Protein AF-A0A9Q0BYY6-F1 (afdb_monomer_lite)

Secondary structure (DSSP, 8-state):
-PPPPPGGGHHHHHHHHHHHHHHHHHHHHHHHHHHHHHHHHHSTT-EEEEESSTT-SEEEEEEEE-SS-EEE---SEEHHHHHHHHHHHHHHHHHHHHHHHHHHTT--HHHHHHHHHTTTSTTHHHHHHHHHHHHHHHHHSPPPS-SSPPEEEEESS-TTHHHHHHHHHHTT--EEEEETT--HHHHHHT--SEEEE---SS-TTSTT-----GGGGGG---EEEETHHHHHHHHHTT-EEE--S--EEEEEEEEESTT-TTTSTTS-SEEEEEEEESSEEEEPPTTPEEEEE-SS-S-SEEEETTTTEEEESB-TTSTTSTTHHHHHHIIIIIIS-------HHHHHHHHHHHHHHHHTT-EEEEEE-SSHHHHHHHHHHHHHHGGGEEEEEEE-S-SPTTHHHHIIIIIHHHH--EEEEEE-HHHHHHHHTT---HHHHHHHHHHHHHHHHHHHHHHHHHHHHHTT--EEEEE----HHHHHHHHS-SSS-STTTTSS-TTS-TT--PEEE-TTTT--HHHHHHHHHHTT--HHHHSPPP--TTGGGGSEES---HHHHHHHHHHHHHHHHHHHHTTGGGT-SB--EEEETT--EEEEETTEEEEEEEEEE--EE-SSSSSBEE----HHHHHHHHHHHHHHSTTEEEEEE----BTTS-SS--

Foldseek 3Di:
DPDQDDPVCLVVLVVLLVQLLVLLVVLQVLLVVLVVQVCCCPPPNQWFWFADDDVYGIDIFHWDDPVVDTDTPGDHHGVSVVSVVVSVVSLVSNLVSLVSNCVSVVHDVVSSVQSSVSSVDHPSSVVVSVVSVVVSLCSSDDDPLFPFQAAEEEDQPDPCSVLLQVLCVVLQHFHDYDYQPDELVNVVSSVHQEYEYDAYLDDPPDDPRRAHHLCVLVPLHQYEYEARRQVNVQVSQPFDKDQPVDFDAAWFKKAFDDQLPLLCHPHDRIFIFGAGDRIAGPGGHPQKDQTIAGPVHRRQKIAHLVSNYIYGNTQLSDVRGPCSSVSSSSSQCVRSVHDSNRALVNLLVRLLVVLCVVQVQAAEEAEQALALLSLLQQLSSCSNHPQSYEYEYEPCVQAAPCSVVCCVPQSCVLRVHHYDYHDCPVVLQVQLPQPQDLVSLLVSLLVSVLVSCVVVLVVVQVVCVVVVRGHAAYEDSAAQVNVVLVVDDDDDPPVPCRRTCVDDPPPDRHDYSHSRNSDDLVSSLSNCVVSVRDCCSSLDADADSSHCSLQENGGDHSVVSVLQSVLVVLLVVLCVVVVCSVVFNDKRKHWPPPDWDWAQDPNDIATATEIEIQTWGDDPQQWIFGDPDDVVSVVSSQVCSCHPGPRYNHYYYDGQIPVPDHRGPD

InterPro domains:
  IPR001674 GMP synthase, C-terminal [PF00958] (573-665)
  IPR001674 GMP synthase, C-terminal [TIGR00884] (346-666)
  IPR001674 GMP synthase, C-terminal [cd01997] (355-666)
  IPR004739 GMP synthase, glutamine amidotransferase [TIGR00888] (151-335)
  IPR004739 GMP synthase, glutamine amidotransferase [cd01742] (151-332)
  IPR014729 Rossmann-like alpha/beta/alpha sandwich fold [G3DSA:3.40.50.620] (344-550)
  IPR017926 Glutamine amidotransferase [PF00117] (152-334)
  IPR022955 GMP synthase [MF_00344] (148-666)
  IPR023845 Domain of unknown function DUF3817, transmembrane [PF12823] (17-134)
  IPR023845 Domain of unknown function DUF3817, transmembrane [TIGR03954] (85-132)
  IPR025777 GMP synthetase ATP pyrophosphatase domain [PS51553] (342-540)
  IPR029062 Class I glutamine amidotransferase-like [G3DSA:3.40.50.880] (148-343)
  IPR029062 Class I glutamine amidotransferase-like [SSF52317] (150-371)

Structure (mmCIF, N/CA/C/O backbone):
data_AF-A0A9Q0BYY6-F1
#
_entry.id   AF-A0A9Q0BYY6-F1
#
loop_
_atom_site.group_PDB
_atom_site.id
_atom_site.type_symbol
_atom_site.label_atom_id
_atom_site.label_alt_id
_atom_site.label_comp_id
_atom_site.label_asym_id
_atom_site.label_entity_id
_atom_site.label_seq_id
_atom_site.pdbx_PDB_ins_code
_atom_site.Cartn_x
_atom_site.Cartn_y
_atom_site.Cartn_z
_atom_site.occupancy
_atom_site.B_iso_or_equiv
_atom_site.auth_seq_id
_atom_site.auth_comp_id
_atom_site.auth_asym_id
_atom_site.auth_atom_id
_atom_site.pdbx_PDB_model_num
ATOM 1 N N . MET A 1 1 ? 18.898 -15.904 20.642 1.00 32.69 1 MET A N 1
ATOM 2 C CA . MET A 1 1 ? 19.718 -14.985 19.820 1.00 32.69 1 MET A CA 1
ATOM 3 C C . MET A 1 1 ? 20.207 -13.829 20.690 1.00 32.69 1 MET A C 1
ATOM 5 O O . MET A 1 1 ? 19.516 -13.519 21.656 1.00 32.69 1 MET A O 1
ATOM 9 N N . PRO A 1 2 ? 21.382 -13.222 20.442 1.00 35.62 2 PRO A N 1
ATOM 10 C CA . PRO A 1 2 ? 21.748 -11.978 21.122 1.00 35.62 2 PRO A CA 1
ATOM 11 C C . PRO A 1 2 ? 20.758 -10.863 20.743 1.00 35.62 2 PRO A C 1
ATOM 13 O O . PRO A 1 2 ? 20.302 -10.815 19.607 1.00 35.62 2 PRO A O 1
ATOM 16 N N . ALA A 1 3 ? 20.413 -9.996 21.701 1.00 38.84 3 ALA A N 1
ATOM 17 C CA . ALA A 1 3 ? 19.471 -8.891 21.501 1.00 38.84 3 ALA A CA 1
ATOM 18 C C . ALA A 1 3 ? 19.872 -7.996 20.316 1.00 38.84 3 ALA A C 1
ATOM 20 O O . ALA A 1 3 ? 21.067 -7.707 20.159 1.00 38.84 3 ALA A O 1
ATOM 21 N N . ALA A 1 4 ? 18.875 -7.550 19.543 1.00 44.66 4 ALA A N 1
ATOM 22 C CA . ALA A 1 4 ? 19.060 -6.689 18.382 1.00 44.66 4 ALA A CA 1
ATOM 23 C C . ALA A 1 4 ? 19.866 -5.425 18.759 1.00 44.66 4 ALA A C 1
ATOM 25 O O . ALA A 1 4 ? 19.599 -4.790 19.786 1.00 44.66 4 ALA A O 1
ATOM 26 N N . PRO A 1 5 ? 20.907 -5.078 17.989 1.00 48.44 5 PRO A N 1
ATOM 27 C CA . PRO A 1 5 ? 21.738 -3.912 18.258 1.00 48.44 5 PRO A CA 1
ATOM 28 C C . PRO A 1 5 ? 20.961 -2.614 17.997 1.00 48.44 5 PRO A C 1
ATOM 30 O O . PRO A 1 5 ? 20.212 -2.503 17.033 1.00 48.44 5 PRO A O 1
ATOM 33 N N . LYS A 1 6 ? 21.176 -1.589 18.828 1.00 50.94 6 LYS A N 1
ATOM 34 C CA . LYS A 1 6 ? 20.581 -0.258 18.618 1.00 50.94 6 LYS A CA 1
ATOM 35 C C . LYS A 1 6 ? 21.145 0.387 17.344 1.00 50.94 6 LYS A C 1
ATOM 37 O O . LYS A 1 6 ? 22.355 0.299 17.127 1.00 50.94 6 LYS A O 1
ATOM 42 N N . LEU A 1 7 ? 20.333 1.138 16.594 1.00 47.81 7 LEU A N 1
ATOM 43 C CA . LEU A 1 7 ? 20.748 1.933 15.417 1.00 47.81 7 LEU A CA 1
ATOM 44 C C . LEU A 1 7 ? 22.041 2.746 15.647 1.00 47.81 7 LEU A C 1
ATOM 46 O O . LEU A 1 7 ? 22.921 2.785 14.790 1.00 47.81 7 LEU A O 1
ATOM 50 N N . ALA A 1 8 ? 22.232 3.297 16.852 1.00 45.47 8 ALA A N 1
ATOM 51 C CA . ALA A 1 8 ? 23.441 4.032 17.248 1.00 45.47 8 ALA A CA 1
ATOM 52 C C . ALA A 1 8 ? 24.757 3.221 17.155 1.00 45.47 8 ALA A C 1
ATOM 54 O O . ALA A 1 8 ? 25.843 3.796 17.121 1.00 45.47 8 ALA A O 1
ATOM 55 N N . THR A 1 9 ? 24.690 1.888 17.100 1.00 65.62 9 THR A N 1
ATOM 56 C CA . THR A 1 9 ? 25.866 1.010 16.967 1.00 65.62 9 THR A CA 1
ATOM 57 C C . THR A 1 9 ? 26.232 0.689 15.516 1.00 65.62 9 THR A C 1
ATOM 59 O O . THR A 1 9 ? 27.357 0.256 15.261 1.00 65.62 9 THR A O 1
ATOM 62 N N . PHE A 1 10 ? 25.356 0.967 14.545 1.00 76.44 10 PHE A N 1
ATOM 63 C CA . PHE A 1 10 ? 25.588 0.647 13.130 1.00 76.44 10 PHE A CA 1
ATOM 64 C C . PHE A 1 10 ? 26.798 1.404 12.549 1.00 76.44 10 PHE A C 1
ATOM 66 O O . PHE A 1 10 ? 27.629 0.769 11.891 1.00 76.44 10 PHE A O 1
ATOM 73 N N . PRO A 1 11 ? 27.004 2.711 12.838 1.00 78.00 11 PRO A N 1
ATOM 74 C CA . PRO A 1 11 ? 28.218 3.415 12.418 1.00 78.00 11 PRO A CA 1
ATOM 75 C C . PRO A 1 11 ? 29.495 2.801 13.007 1.00 78.00 11 PRO A C 1
ATOM 77 O O . PRO A 1 11 ? 30.512 2.687 12.319 1.00 78.00 11 PRO A O 1
ATOM 80 N N . ALA A 1 12 ? 29.441 2.348 14.264 1.00 78.69 12 ALA A N 1
ATOM 81 C CA . ALA A 1 12 ? 30.576 1.717 14.934 1.00 78.69 12 ALA A CA 1
ATOM 82 C C . ALA A 1 12 ? 30.925 0.352 14.318 1.00 78.69 12 ALA A C 1
ATOM 84 O O . ALA A 1 12 ? 32.108 0.046 14.156 1.00 78.69 12 ALA A O 1
ATOM 85 N N . ILE A 1 13 ? 29.915 -0.436 13.930 1.00 84.25 13 ILE A N 1
ATOM 86 C CA . ILE A 1 13 ? 30.084 -1.719 13.231 1.00 84.25 13 ILE A CA 1
ATOM 87 C C . ILE A 1 13 ? 30.682 -1.496 11.834 1.00 84.25 13 ILE A C 1
ATOM 89 O O . ILE A 1 13 ? 31.669 -2.148 11.490 1.00 84.25 13 ILE A O 1
ATOM 93 N N . ARG A 1 14 ? 30.168 -0.529 11.055 1.00 83.56 14 ARG A N 1
ATOM 94 C CA . ARG A 1 14 ? 30.733 -0.167 9.736 1.00 83.56 14 ARG A CA 1
ATOM 95 C C . ARG A 1 14 ? 32.199 0.258 9.846 1.00 83.56 14 ARG A C 1
ATOM 97 O O . ARG A 1 14 ? 33.032 -0.179 9.053 1.00 83.56 14 ARG A O 1
ATOM 104 N N . GLY A 1 15 ? 32.531 1.076 10.847 1.00 86.00 15 GLY A N 1
ATOM 105 C CA . GLY A 1 15 ? 33.909 1.493 11.115 1.00 86.00 15 GLY A CA 1
ATOM 106 C C . GLY A 1 15 ? 34.824 0.330 11.513 1.00 86.00 15 GLY A C 1
ATOM 107 O O . GLY A 1 15 ? 35.958 0.248 11.042 1.00 86.00 15 GLY A O 1
ATOM 108 N N . ALA A 1 16 ? 34.331 -0.597 12.338 1.00 90.44 16 ALA A N 1
ATOM 109 C CA . ALA A 1 16 ? 35.081 -1.787 12.733 1.00 90.44 16 ALA A CA 1
ATOM 110 C C . ALA A 1 16 ? 35.341 -2.736 11.554 1.00 90.44 16 ALA A C 1
ATOM 112 O O . ALA A 1 16 ? 36.452 -3.254 11.446 1.00 90.44 16 ALA A O 1
ATOM 113 N N . LEU A 1 17 ? 34.365 -2.913 10.654 1.00 91.62 17 LEU A N 1
ATOM 114 C CA . LEU A 1 17 ? 34.542 -3.707 9.438 1.00 91.62 17 LEU A CA 1
ATOM 115 C C . LEU A 1 17 ? 35.640 -3.116 8.552 1.00 91.62 17 LEU A C 1
ATOM 117 O O . LEU A 1 17 ? 36.594 -3.821 8.242 1.00 91.62 17 LEU A O 1
ATOM 121 N N . LYS A 1 18 ? 35.567 -1.818 8.223 1.00 90.75 18 LYS A N 1
ATOM 122 C CA . LYS A 1 18 ? 36.594 -1.155 7.397 1.00 90.75 18 LYS A CA 1
ATOM 123 C C . LYS A 1 18 ? 37.996 -1.324 7.984 1.00 90.75 18 LYS A C 1
ATOM 125 O O . LYS A 1 18 ? 38.937 -1.656 7.268 1.00 90.75 18 LYS A O 1
ATOM 130 N N . PHE A 1 19 ? 38.133 -1.137 9.297 1.00 93.19 19 PHE A N 1
ATOM 131 C CA . PHE A 1 19 ? 39.411 -1.317 9.985 1.00 93.19 19 PHE A CA 1
ATOM 132 C C . PHE A 1 19 ? 39.921 -2.765 9.905 1.00 93.19 19 PHE A C 1
ATOM 134 O O . PHE A 1 19 ? 41.102 -2.989 9.636 1.00 93.19 19 PHE A O 1
ATOM 141 N N . TYR A 1 20 ? 39.035 -3.749 10.079 1.00 94.00 20 TYR A N 1
ATOM 142 C CA . TYR A 1 20 ? 39.366 -5.165 9.936 1.00 94.00 20 TYR A CA 1
ATOM 143 C C . TYR A 1 20 ? 39.800 -5.536 8.515 1.00 94.00 20 TYR A C 1
ATOM 145 O O . TYR A 1 20 ? 40.810 -6.221 8.370 1.00 94.00 20 TYR A O 1
ATOM 153 N N . GLN A 1 21 ? 39.115 -5.048 7.479 1.00 93.38 21 GLN A N 1
ATOM 154 C CA . GLN A 1 21 ? 39.468 -5.323 6.081 1.00 93.38 21 GLN A CA 1
ATOM 155 C C . GLN A 1 21 ? 40.888 -4.842 5.753 1.00 93.38 21 GLN A C 1
ATOM 157 O O . GLN A 1 21 ? 41.691 -5.605 5.218 1.00 93.38 21 GLN A O 1
ATOM 162 N N . ILE A 1 22 ? 41.231 -3.615 6.167 1.00 92.94 22 ILE A N 1
ATOM 163 C CA . ILE A 1 22 ? 42.580 -3.052 5.997 1.00 92.94 22 ILE A CA 1
ATOM 164 C C . ILE A 1 22 ? 43.622 -3.936 6.693 1.00 92.94 22 ILE A C 1
ATOM 166 O O . ILE A 1 22 ? 44.619 -4.321 6.081 1.00 92.94 22 ILE A O 1
ATOM 170 N N . CYS A 1 23 ? 43.384 -4.299 7.957 1.00 92.88 23 CYS A N 1
ATOM 171 C CA . CYS A 1 23 ? 44.312 -5.144 8.708 1.00 92.88 23 CYS A CA 1
ATOM 172 C C . CYS A 1 23 ? 44.452 -6.538 8.079 1.00 92.88 23 CYS A C 1
ATOM 174 O O . CYS A 1 23 ? 45.555 -7.069 8.020 1.00 92.88 23 CYS A O 1
ATOM 176 N N . SER A 1 24 ? 43.358 -7.120 7.578 1.00 91.94 24 SER A N 1
ATOM 177 C CA . SER A 1 24 ? 43.349 -8.457 6.976 1.00 91.94 24 SER A CA 1
ATOM 178 C C . SER A 1 24 ? 44.207 -8.535 5.712 1.00 91.94 24 SER A C 1
ATOM 180 O O . SER A 1 24 ? 44.943 -9.508 5.522 1.00 91.94 24 SER A O 1
ATOM 182 N N . VAL A 1 25 ? 44.167 -7.487 4.880 1.00 92.44 25 VAL A N 1
ATOM 183 C CA . VAL A 1 25 ? 45.017 -7.373 3.687 1.00 92.44 25 VAL A CA 1
ATOM 184 C C . VAL A 1 25 ? 46.484 -7.216 4.089 1.00 92.44 25 VAL A C 1
ATOM 186 O O . VAL A 1 25 ? 47.322 -7.969 3.601 1.00 92.44 25 VAL A O 1
ATOM 189 N N . ILE A 1 26 ? 46.805 -6.299 5.011 1.00 92.06 26 ILE A N 1
ATOM 190 C CA . ILE A 1 26 ? 48.195 -6.056 5.445 1.00 92.06 26 ILE A CA 1
ATOM 191 C C . ILE A 1 26 ? 48.812 -7.324 6.050 1.00 92.06 26 ILE A C 1
ATOM 193 O O . ILE A 1 26 ? 49.897 -7.743 5.643 1.00 92.06 26 ILE A O 1
ATOM 197 N N . THR A 1 27 ? 48.114 -7.966 6.989 1.00 91.38 27 THR A N 1
ATOM 198 C CA . THR A 1 27 ? 48.569 -9.205 7.635 1.00 91.38 27 THR A CA 1
ATOM 199 C C . THR A 1 27 ? 48.639 -10.365 6.638 1.00 91.38 27 THR A C 1
ATOM 201 O O . THR A 1 27 ? 49.595 -11.136 6.669 1.00 91.38 27 THR A O 1
ATOM 204 N N . GLY A 1 28 ? 47.684 -10.478 5.711 1.00 90.56 28 GLY A N 1
ATOM 205 C CA . GLY A 1 28 ? 47.701 -11.507 4.667 1.00 90.56 28 GLY A CA 1
ATOM 206 C C . GLY A 1 28 ? 48.901 -11.392 3.728 1.00 90.56 28 GLY A C 1
ATOM 207 O O . GLY A 1 28 ? 49.586 -12.382 3.474 1.00 90.56 28 GLY A O 1
ATOM 208 N N . VAL A 1 29 ? 49.191 -10.178 3.252 1.00 91.31 29 VAL A N 1
ATOM 209 C CA . VAL A 1 29 ? 50.357 -9.900 2.398 1.00 91.31 29 VAL A CA 1
ATOM 210 C C . VAL A 1 29 ? 51.662 -10.145 3.160 1.00 91.31 29 VAL A C 1
ATOM 212 O O . VAL A 1 29 ? 52.556 -10.803 2.630 1.00 91.31 29 VAL A O 1
ATOM 215 N N . GLY A 1 30 ? 51.762 -9.686 4.413 1.00 89.12 30 GLY A N 1
ATOM 216 C CA . GLY A 1 30 ? 52.935 -9.917 5.263 1.00 89.12 30 GLY A CA 1
ATOM 217 C C . GLY A 1 30 ? 53.239 -11.404 5.467 1.00 89.12 30 GLY A C 1
ATOM 218 O O . GLY A 1 30 ? 54.388 -11.827 5.328 1.00 89.12 30 GLY A O 1
ATOM 219 N N . LEU A 1 31 ? 52.205 -12.216 5.702 1.00 90.12 31 LEU A N 1
ATOM 220 C CA . LEU A 1 31 ? 52.351 -13.662 5.852 1.00 90.12 31 LEU A CA 1
ATOM 221 C C . LEU A 1 31 ? 52.783 -14.344 4.545 1.00 90.12 31 LEU A C 1
ATOM 223 O O . LEU A 1 31 ? 53.630 -15.232 4.577 1.00 90.12 31 LEU A O 1
ATOM 227 N N . LEU A 1 32 ? 52.250 -13.923 3.392 1.00 90.62 32 LEU A N 1
ATOM 228 C CA . LEU A 1 32 ? 52.667 -14.451 2.086 1.00 90.62 32 LEU A CA 1
ATOM 229 C C . LEU A 1 32 ? 54.136 -14.143 1.779 1.00 90.62 32 LEU A C 1
ATOM 231 O O . LEU A 1 32 ? 54.855 -15.017 1.288 1.00 90.62 32 LEU A O 1
ATOM 235 N N . LEU A 1 33 ? 54.595 -12.931 2.100 1.00 88.75 33 LEU A N 1
ATOM 236 C CA . LEU A 1 33 ? 56.005 -12.555 1.974 1.00 88.75 33 LEU A CA 1
ATOM 237 C C . LEU A 1 33 ? 56.886 -13.421 2.878 1.00 88.75 33 LEU A C 1
ATOM 239 O O . LEU A 1 33 ? 57.891 -13.956 2.416 1.00 88.75 33 LEU A O 1
ATOM 243 N N . LEU A 1 34 ? 56.473 -13.640 4.129 1.00 87.00 34 LEU A N 1
ATOM 244 C CA . LEU A 1 34 ? 57.192 -14.508 5.061 1.00 87.00 34 LEU A CA 1
ATOM 245 C C . LEU A 1 34 ? 57.268 -15.958 4.556 1.00 87.00 34 LEU A C 1
ATOM 247 O O . LEU A 1 34 ? 58.334 -16.568 4.594 1.00 87.00 34 LEU A O 1
ATOM 251 N N . CYS A 1 35 ? 56.164 -16.511 4.048 1.00 87.81 35 CYS A N 1
ATOM 252 C CA . CYS A 1 35 ? 56.153 -17.850 3.459 1.00 87.81 35 CYS A CA 1
ATOM 253 C C . CYS A 1 35 ? 57.060 -17.943 2.229 1.00 87.81 35 CYS A C 1
ATOM 255 O O . CYS A 1 35 ? 57.765 -18.936 2.071 1.00 87.81 35 CYS A O 1
ATOM 257 N N . THR A 1 36 ? 57.074 -16.909 1.386 1.00 86.06 36 THR A N 1
ATOM 258 C CA . THR A 1 36 ? 57.949 -16.840 0.207 1.00 86.06 36 THR A CA 1
ATOM 259 C C . THR A 1 36 ? 59.418 -16.851 0.628 1.00 86.06 36 THR A C 1
ATOM 261 O O . THR A 1 36 ? 60.188 -17.664 0.128 1.00 86.06 36 THR A O 1
ATOM 264 N N . GLU A 1 37 ? 59.793 -16.037 1.615 1.00 83.19 37 GLU A N 1
ATOM 265 C CA . GLU A 1 37 ? 61.144 -16.018 2.191 1.00 83.19 37 GLU A CA 1
ATOM 266 C C . GLU A 1 37 ? 61.536 -17.372 2.804 1.00 83.19 37 GLU A C 1
ATOM 268 O O . GLU A 1 37 ? 62.639 -17.868 2.577 1.00 83.19 37 GLU A O 1
ATOM 273 N N . MET A 1 38 ? 60.625 -18.028 3.532 1.00 83.81 38 MET A N 1
ATOM 274 C CA . MET A 1 38 ? 60.880 -19.370 4.067 1.00 83.81 38 MET A CA 1
ATOM 275 C C . MET A 1 38 ? 61.098 -20.401 2.956 1.00 83.81 38 MET A C 1
ATOM 277 O O . MET A 1 38 ? 61.980 -21.249 3.076 1.00 83.81 38 MET A O 1
ATOM 281 N N . VAL A 1 39 ? 60.337 -20.324 1.864 1.00 84.44 39 VAL A N 1
ATOM 282 C CA . VAL A 1 39 ? 60.559 -21.175 0.692 1.00 84.44 39 VAL A CA 1
ATOM 283 C C . VAL A 1 39 ? 61.946 -20.903 0.111 1.00 84.44 39 VAL A C 1
ATOM 285 O O . VAL A 1 39 ? 62.715 -21.843 -0.057 1.00 84.44 39 VAL A O 1
ATOM 288 N N . LEU A 1 40 ? 62.333 -19.649 -0.119 1.00 82.56 40 LEU A N 1
ATOM 289 C CA . LEU A 1 40 ? 63.661 -19.311 -0.656 1.00 82.56 40 LEU A CA 1
ATOM 290 C C . LEU A 1 40 ? 64.814 -19.834 0.223 1.00 82.56 40 LEU A C 1
ATOM 292 O O . LEU A 1 40 ? 65.806 -20.349 -0.300 1.00 82.56 40 LEU A O 1
ATOM 296 N N . LYS A 1 41 ? 64.647 -19.774 1.548 1.00 79.75 41 LYS A N 1
ATOM 297 C CA . LYS A 1 41 ? 65.645 -20.218 2.528 1.00 79.75 41 LYS A CA 1
ATOM 298 C C . LYS A 1 41 ? 65.778 -21.741 2.635 1.00 79.75 41 LYS A C 1
ATOM 300 O O . LYS A 1 41 ? 66.895 -22.246 2.748 1.00 79.75 41 LYS A O 1
ATOM 305 N N . TYR A 1 42 ? 64.656 -22.463 2.660 1.00 79.38 42 TYR A N 1
ATOM 306 C CA . TYR A 1 42 ? 64.611 -23.893 3.010 1.00 79.38 42 TYR A CA 1
ATOM 307 C C . TYR A 1 42 ? 64.360 -24.834 1.818 1.00 79.38 42 TYR A C 1
ATOM 309 O O . TYR A 1 42 ? 64.306 -26.049 2.000 1.00 79.38 42 TYR A O 1
ATOM 317 N N . THR A 1 43 ? 64.206 -24.306 0.602 1.00 76.94 43 THR A N 1
ATOM 318 C CA . THR A 1 43 ? 64.136 -25.090 -0.649 1.00 76.94 43 THR A CA 1
ATOM 319 C C . THR A 1 43 ? 65.485 -25.023 -1.403 1.00 76.94 43 THR A C 1
ATOM 321 O O . THR A 1 43 ? 66.424 -24.438 -0.860 1.00 76.94 43 THR A O 1
ATOM 324 N N . PRO A 1 44 ? 65.665 -25.608 -2.616 1.00 69.38 44 PRO A N 1
ATOM 325 C CA . PRO A 1 44 ? 66.995 -25.803 -3.211 1.00 69.38 44 PRO A CA 1
ATOM 326 C C . PRO A 1 44 ? 67.793 -24.522 -3.493 1.00 69.38 44 PRO A C 1
ATOM 328 O O . PRO A 1 44 ? 68.956 -24.610 -3.874 1.00 69.38 44 PRO A O 1
ATOM 331 N N . LEU A 1 45 ? 67.174 -23.346 -3.365 1.00 76.25 45 LEU A N 1
ATOM 332 C CA . LEU A 1 45 ? 67.827 -22.069 -3.615 1.00 76.25 45 LEU A CA 1
ATOM 333 C C . LEU A 1 45 ? 68.798 -21.682 -2.490 1.00 76.25 45 LEU A C 1
ATOM 335 O O . LEU A 1 45 ? 69.808 -21.061 -2.798 1.00 76.25 45 LEU A O 1
ATOM 339 N N . HIS A 1 46 ? 68.538 -22.075 -1.234 1.00 81.62 46 HIS A N 1
ATOM 340 C CA . HIS A 1 46 ? 69.385 -21.780 -0.067 1.00 81.62 46 HIS A CA 1
ATOM 341 C C . HIS A 1 46 ? 69.882 -20.326 -0.024 1.00 81.62 46 HIS A C 1
ATOM 343 O O . HIS A 1 46 ? 71.077 -20.058 0.130 1.00 81.62 46 HIS A O 1
ATOM 349 N N . VAL A 1 47 ? 68.958 -19.378 -0.176 1.00 82.25 47 VAL A N 1
ATOM 350 C CA . VAL A 1 47 ? 69.259 -17.942 -0.130 1.00 82.25 47 VAL A CA 1
ATOM 351 C C . VAL A 1 47 ? 68.354 -17.213 0.850 1.00 82.25 47 VAL A C 1
ATOM 353 O O . VAL A 1 47 ? 67.214 -17.606 1.081 1.00 82.25 47 VAL A O 1
ATOM 356 N N . GLU A 1 48 ? 68.864 -16.120 1.398 1.00 83.00 48 GLU A N 1
ATOM 357 C CA . GLU A 1 48 ? 68.112 -15.159 2.202 1.00 83.00 48 GLU A CA 1
ATOM 358 C C . GLU A 1 48 ? 68.314 -13.751 1.656 1.00 83.00 48 GLU A C 1
ATOM 360 O O . GLU A 1 48 ? 69.399 -13.407 1.181 1.00 83.00 48 GLU A O 1
ATOM 365 N N . LEU A 1 49 ? 67.281 -12.921 1.748 1.00 85.00 49 LEU A N 1
ATOM 366 C CA . LEU A 1 49 ? 67.327 -11.546 1.273 1.00 85.00 49 LEU A CA 1
ATOM 367 C C . LEU A 1 49 ? 67.835 -10.593 2.366 1.00 85.00 49 LEU A C 1
ATOM 369 O O . LEU A 1 49 ? 67.369 -10.618 3.508 1.00 85.00 49 LEU A O 1
ATOM 373 N N . PHE A 1 50 ? 68.772 -9.719 2.004 1.00 84.56 50 PHE A N 1
ATOM 374 C CA . PHE A 1 50 ? 69.372 -8.719 2.887 1.00 84.56 50 PHE A CA 1
ATOM 375 C C . PHE A 1 50 ? 69.217 -7.304 2.331 1.00 84.56 50 PHE A C 1
ATOM 377 O O . PHE A 1 50 ? 69.266 -7.079 1.119 1.00 84.56 50 PHE A O 1
ATOM 384 N N . LEU A 1 51 ? 69.065 -6.344 3.246 1.00 83.81 51 LEU A N 1
ATOM 385 C CA . LEU A 1 51 ? 69.089 -4.910 2.968 1.00 83.81 51 LEU A CA 1
ATOM 386 C C . LEU A 1 51 ? 70.371 -4.290 3.546 1.00 83.81 51 LEU A C 1
ATOM 388 O O . LEU A 1 51 ? 70.637 -4.405 4.747 1.00 83.81 51 LEU A O 1
ATOM 392 N N . GLY A 1 52 ? 71.147 -3.602 2.707 1.00 79.12 52 GLY A N 1
ATOM 393 C CA . GLY A 1 52 ? 72.452 -3.050 3.085 1.00 79.12 52 GLY A CA 1
ATOM 394 C C . GLY A 1 52 ? 73.521 -4.125 3.328 1.00 79.12 52 GLY A C 1
ATOM 395 O O . GLY A 1 52 ? 73.276 -5.319 3.174 1.00 79.12 52 GLY A O 1
ATOM 396 N N . GLY A 1 53 ? 74.727 -3.710 3.719 1.00 82.69 53 GLY A N 1
ATOM 397 C CA . GLY A 1 53 ? 75.876 -4.611 3.885 1.00 82.69 53 GLY A CA 1
ATOM 398 C C . GLY A 1 53 ? 76.732 -4.731 2.621 1.00 82.69 53 GLY A C 1
ATOM 399 O O . GLY A 1 53 ? 76.669 -3.882 1.727 1.00 82.69 53 GLY A O 1
ATOM 400 N N . SER A 1 54 ? 77.560 -5.772 2.559 1.00 78.75 54 SER A N 1
ATOM 401 C CA . SER A 1 54 ? 78.603 -5.932 1.535 1.00 78.75 54 SER A CA 1
ATOM 402 C C . SER A 1 54 ? 78.079 -6.145 0.108 1.00 78.75 54 SER A C 1
ATOM 404 O O . SER A 1 54 ? 78.780 -5.809 -0.845 1.00 78.75 54 SER A O 1
ATOM 406 N N . GLY A 1 55 ? 76.850 -6.643 -0.063 1.00 71.56 55 GLY A N 1
ATOM 407 C CA . GLY A 1 55 ? 76.232 -6.867 -1.377 1.00 71.56 55 GLY A CA 1
ATOM 408 C C . GLY A 1 55 ? 75.377 -5.713 -1.918 1.00 71.56 55 GLY A C 1
ATOM 409 O O . GLY A 1 55 ? 74.740 -5.869 -2.958 1.00 71.56 55 GLY A O 1
ATOM 410 N N . GLY A 1 56 ? 75.370 -4.544 -1.265 1.00 80.38 56 GLY A N 1
ATOM 411 C CA . GLY A 1 56 ? 74.683 -3.339 -1.748 1.00 80.38 56 GLY A CA 1
ATOM 412 C C . GLY A 1 56 ? 73.307 -3.101 -1.117 1.00 80.38 56 GLY A C 1
ATOM 413 O O . GLY A 1 56 ? 73.050 -3.510 0.012 1.00 80.38 56 GLY A O 1
ATOM 414 N N . PHE A 1 57 ? 72.428 -2.369 -1.815 1.00 81.75 57 PHE A N 1
ATOM 415 C CA . PHE A 1 57 ? 71.151 -1.912 -1.247 1.00 81.75 57 PHE A CA 1
ATOM 416 C C . PHE A 1 57 ? 70.186 -3.067 -0.937 1.00 81.75 57 PHE A C 1
ATOM 418 O O . PHE A 1 57 ? 69.687 -3.126 0.180 1.00 81.75 57 PHE A O 1
ATOM 425 N N . LEU A 1 58 ? 69.969 -3.994 -1.877 1.00 84.81 58 LEU A N 1
ATOM 426 C CA . LEU A 1 58 ? 69.140 -5.192 -1.708 1.00 84.81 58 LEU A CA 1
ATOM 427 C C . LEU A 1 58 ? 69.809 -6.366 -2.435 1.00 84.81 58 LEU A C 1
ATOM 429 O O . LEU A 1 58 ? 70.074 -6.256 -3.633 1.00 84.81 58 LEU A O 1
ATOM 433 N N . TRP A 1 59 ? 70.105 -7.464 -1.740 1.00 81.06 59 TRP A N 1
ATOM 434 C CA . TRP A 1 59 ? 70.867 -8.582 -2.313 1.00 81.06 59 TRP A CA 1
ATOM 435 C C . TRP A 1 59 ? 70.606 -9.911 -1.595 1.00 81.06 59 TRP A C 1
ATOM 437 O O . TRP A 1 59 ? 70.223 -9.932 -0.428 1.00 81.06 59 TRP A O 1
ATOM 447 N N . PHE A 1 60 ? 70.815 -11.027 -2.299 1.00 84.12 60 PHE A N 1
ATOM 448 C CA . PHE A 1 60 ? 70.657 -12.376 -1.748 1.00 84.12 60 PHE A CA 1
ATOM 449 C C . PHE A 1 60 ? 71.985 -12.906 -1.200 1.00 84.12 60 PHE A C 1
ATOM 451 O O . PHE A 1 60 ? 72.979 -12.960 -1.926 1.00 84.12 60 PHE A O 1
ATOM 458 N N . ALA A 1 61 ? 71.988 -13.344 0.055 1.00 83.50 61 ALA A N 1
ATOM 459 C CA . ALA A 1 61 ? 73.101 -14.051 0.677 1.00 83.50 61 ALA A CA 1
ATOM 460 C C . ALA A 1 61 ? 72.861 -15.565 0.647 1.00 83.50 61 ALA A C 1
ATOM 462 O O . ALA A 1 61 ? 71.719 -16.016 0.735 1.00 83.50 61 ALA A O 1
ATOM 463 N N . GLN A 1 62 ? 73.931 -16.357 0.545 1.00 82.94 62 GLN A N 1
ATOM 464 C CA . GLN A 1 62 ? 73.827 -17.814 0.610 1.00 82.94 62 GLN A CA 1
ATOM 465 C C . GLN A 1 62 ? 73.610 -18.292 2.045 1.00 82.94 62 GLN A C 1
ATOM 467 O O . GLN A 1 62 ? 74.154 -17.744 3.004 1.00 82.94 62 GLN A O 1
ATOM 472 N N . VAL A 1 63 ? 72.842 -19.364 2.180 1.00 80.69 63 VAL A N 1
ATOM 473 C CA . VAL A 1 63 ? 72.591 -20.061 3.436 1.00 80.69 63 VAL A CA 1
ATOM 474 C C . VAL A 1 63 ? 73.342 -21.386 3.395 1.00 80.69 63 VAL A C 1
ATOM 476 O O . VAL A 1 63 ? 73.137 -22.196 2.495 1.00 80.69 63 VAL A O 1
ATOM 479 N N . ILE A 1 64 ? 74.230 -21.606 4.362 1.00 81.38 64 ILE A N 1
ATOM 480 C CA . ILE A 1 64 ? 75.108 -22.780 4.413 1.00 81.38 64 ILE A CA 1
ATOM 481 C C . ILE A 1 64 ? 74.738 -23.626 5.630 1.00 81.38 64 ILE A C 1
ATOM 483 O O . ILE A 1 64 ? 74.563 -23.096 6.727 1.00 81.38 64 ILE A O 1
ATOM 487 N N . ASP A 1 65 ? 74.655 -24.942 5.452 1.00 78.38 65 ASP A N 1
ATOM 488 C CA . ASP A 1 65 ? 74.507 -25.894 6.554 1.00 78.38 65 ASP A CA 1
ATOM 489 C C . ASP A 1 65 ? 75.862 -26.136 7.233 1.00 78.38 65 ASP A C 1
ATOM 491 O O . ASP A 1 65 ? 76.814 -26.595 6.596 1.00 78.38 65 ASP A O 1
ATOM 495 N N . ARG A 1 66 ? 75.969 -25.790 8.520 1.00 76.44 66 ARG A N 1
ATOM 496 C CA . ARG A 1 66 ? 77.185 -25.996 9.325 1.00 76.44 66 ARG A CA 1
ATOM 497 C C . ARG A 1 66 ? 77.129 -27.245 10.210 1.00 76.44 66 ARG A C 1
ATOM 499 O O . ARG A 1 66 ? 78.053 -27.476 10.987 1.00 76.44 66 ARG A O 1
ATOM 506 N N . GLY A 1 67 ? 76.098 -28.079 10.068 1.00 66.88 67 GLY A N 1
ATOM 507 C CA . GLY A 1 67 ? 75.909 -29.307 10.846 1.00 66.88 67 GLY A CA 1
ATOM 508 C C . GLY A 1 67 ? 75.250 -29.093 12.213 1.00 66.88 67 GLY A C 1
ATOM 509 O O . GLY A 1 67 ? 74.711 -30.042 12.778 1.00 66.88 67 GLY A O 1
ATOM 510 N N . ASP A 1 68 ? 75.231 -27.860 12.724 1.00 68.81 68 ASP A N 1
ATOM 511 C CA . ASP A 1 68 ? 74.457 -27.410 13.888 1.00 68.81 68 ASP A CA 1
ATOM 512 C C . ASP A 1 68 ? 73.278 -26.487 13.509 1.00 68.81 68 ASP A C 1
ATOM 514 O O . ASP A 1 68 ? 72.485 -26.098 14.368 1.00 68.81 68 ASP A O 1
ATOM 518 N N . GLY A 1 69 ? 73.124 -26.177 12.217 1.00 73.19 69 GLY A N 1
ATOM 519 C CA . GLY A 1 69 ? 72.022 -25.395 11.667 1.00 73.19 69 GLY A CA 1
ATOM 520 C C . GLY A 1 69 ? 72.384 -24.671 10.368 1.00 73.19 69 GLY A C 1
ATOM 521 O O . GLY A 1 69 ? 73.541 -24.609 9.950 1.00 73.19 69 GLY A O 1
ATOM 522 N N . LEU A 1 70 ? 71.365 -24.092 9.731 1.00 75.94 70 LEU A N 1
ATOM 523 C CA . LEU A 1 70 ? 71.524 -23.238 8.556 1.00 75.94 70 LEU A CA 1
ATOM 524 C C . LEU A 1 70 ? 71.952 -21.828 8.980 1.00 75.94 70 LEU A C 1
ATOM 526 O O . LEU A 1 70 ? 71.214 -21.138 9.688 1.00 75.94 70 LEU A O 1
ATOM 530 N N . VAL A 1 71 ? 73.121 -21.387 8.514 1.00 77.56 71 VAL A N 1
ATOM 531 C CA . VAL A 1 71 ? 73.693 -20.069 8.818 1.00 77.56 71 VAL A CA 1
ATOM 532 C C . VAL A 1 71 ? 73.827 -19.253 7.537 1.00 77.56 71 VAL A C 1
ATOM 534 O O . VAL A 1 71 ? 74.401 -19.704 6.547 1.00 77.56 71 VAL A O 1
ATOM 537 N N . SER A 1 72 ? 73.301 -18.033 7.574 1.00 80.00 72 SER A N 1
ATOM 538 C CA . SER A 1 72 ? 73.376 -17.075 6.472 1.00 80.00 72 SER A CA 1
ATOM 539 C C . SER A 1 72 ? 74.757 -16.429 6.379 1.00 80.00 72 SER A C 1
ATOM 541 O O . SER A 1 72 ? 75.350 -16.094 7.405 1.00 80.00 72 SER A O 1
ATOM 543 N N . THR A 1 73 ? 75.272 -16.221 5.167 1.00 82.06 73 THR A N 1
ATOM 544 C CA . THR A 1 73 ? 76.550 -15.524 4.936 1.00 82.06 73 THR A CA 1
ATOM 545 C C . THR A 1 73 ? 76.409 -14.001 4.848 1.00 82.06 73 THR A C 1
ATOM 547 O O . THR A 1 73 ? 77.400 -13.323 4.590 1.00 82.06 73 THR A O 1
ATOM 550 N N . GLY A 1 74 ? 75.193 -13.465 4.990 1.00 81.50 74 GLY A N 1
ATOM 551 C CA . GLY A 1 74 ? 74.905 -12.037 4.840 1.00 81.50 74 GLY A CA 1
ATOM 552 C C . GLY A 1 74 ? 75.348 -11.191 6.037 1.00 81.50 74 GLY A C 1
ATOM 553 O O . GLY A 1 74 ? 75.261 -11.630 7.182 1.00 81.50 74 GLY A O 1
ATOM 554 N N . ASP A 1 75 ? 75.791 -9.958 5.773 1.00 79.75 75 ASP A N 1
ATOM 555 C CA . ASP A 1 75 ? 76.306 -8.999 6.767 1.00 79.75 75 ASP A CA 1
ATOM 556 C C . ASP A 1 75 ? 75.494 -7.683 6.852 1.00 79.75 75 ASP A C 1
ATOM 558 O O . ASP A 1 75 ? 75.970 -6.675 7.372 1.00 79.75 75 ASP A O 1
ATOM 562 N N . GLY A 1 76 ? 74.247 -7.695 6.364 1.00 82.00 76 GLY A N 1
ATOM 563 C CA . GLY A 1 76 ? 73.288 -6.579 6.425 1.00 82.00 76 GLY A CA 1
ATOM 564 C C . GLY A 1 76 ? 72.072 -6.844 7.327 1.00 82.00 76 GLY A C 1
ATOM 565 O O . GLY A 1 76 ? 72.075 -7.748 8.164 1.00 82.00 76 GLY A O 1
ATOM 566 N N . VAL A 1 77 ? 70.982 -6.094 7.127 1.00 81.88 77 VAL A N 1
ATOM 567 C CA . VAL A 1 77 ? 69.700 -6.373 7.797 1.00 81.88 77 VAL A CA 1
ATOM 568 C C . VAL A 1 77 ? 69.018 -7.547 7.100 1.00 81.88 77 VAL A C 1
ATOM 570 O O . VAL A 1 77 ? 68.644 -7.441 5.934 1.00 81.88 77 VAL A O 1
ATOM 573 N N . ASN A 1 78 ? 68.834 -8.652 7.822 1.00 83.69 78 ASN A N 1
ATOM 574 C CA . ASN A 1 78 ? 68.101 -9.817 7.333 1.00 83.69 78 ASN A CA 1
ATOM 575 C C . ASN A 1 78 ? 66.623 -9.449 7.127 1.00 83.69 78 ASN A C 1
ATOM 577 O O . ASN A 1 78 ? 65.901 -9.156 8.090 1.00 83.69 78 ASN A O 1
ATOM 581 N N . LEU A 1 79 ? 66.177 -9.442 5.872 1.00 82.00 79 LEU A N 1
ATOM 582 C CA . LEU A 1 79 ? 64.836 -8.995 5.526 1.00 82.00 79 LEU A CA 1
ATOM 583 C C . LEU A 1 79 ? 63.778 -10.009 5.965 1.00 82.00 79 LEU A C 1
ATOM 585 O O . LEU A 1 79 ? 62.699 -9.594 6.374 1.00 82.00 79 LEU A O 1
ATOM 589 N N . SER A 1 80 ? 64.087 -11.307 5.987 1.00 79.25 80 SER A N 1
ATOM 590 C CA . SER A 1 80 ? 63.180 -12.344 6.490 1.00 79.25 80 SER A CA 1
ATOM 591 C C . SER A 1 80 ? 62.875 -12.142 7.985 1.00 79.25 80 SER A C 1
ATOM 593 O O . SER A 1 80 ? 61.720 -12.232 8.408 1.00 79.25 80 SER A O 1
ATOM 595 N N . LEU A 1 81 ? 63.887 -11.785 8.787 1.00 82.56 81 LEU A N 1
ATOM 596 C CA . LEU A 1 81 ? 63.716 -11.411 10.197 1.00 82.56 81 LEU A CA 1
ATOM 597 C C . LEU A 1 81 ? 62.955 -10.083 10.342 1.00 82.56 81 LEU A C 1
ATOM 599 O O . LEU A 1 81 ? 62.088 -9.960 11.208 1.00 82.56 81 LEU A O 1
ATOM 603 N N . GLY A 1 82 ? 63.243 -9.105 9.480 1.00 83.50 82 GLY A N 1
ATOM 604 C CA . GLY A 1 82 ? 62.526 -7.829 9.438 1.00 83.50 82 GLY A CA 1
ATOM 605 C C . GLY A 1 82 ? 61.033 -8.001 9.139 1.00 83.50 82 GLY A C 1
ATOM 606 O O . GLY A 1 82 ? 60.195 -7.496 9.885 1.00 83.50 82 GLY A O 1
ATOM 607 N N . ILE A 1 83 ? 60.695 -8.770 8.102 1.00 85.38 83 ILE A N 1
ATOM 608 C CA . ILE A 1 83 ? 59.320 -9.109 7.709 1.00 85.38 83 ILE A CA 1
ATOM 609 C C . ILE A 1 83 ? 58.616 -9.850 8.845 1.00 85.38 83 ILE A C 1
ATOM 611 O O . ILE A 1 83 ? 57.477 -9.514 9.156 1.00 85.38 83 ILE A O 1
ATOM 615 N N . LEU A 1 84 ? 59.286 -10.793 9.517 1.00 85.25 84 LEU A N 1
ATOM 616 C CA . LEU A 1 84 ? 58.718 -11.508 10.664 1.00 85.25 84 LEU A CA 1
ATOM 617 C C . LEU A 1 84 ? 58.342 -10.560 11.814 1.00 85.25 84 LEU A C 1
ATOM 619 O O . LEU A 1 84 ? 57.236 -10.652 12.348 1.00 85.25 84 LEU A O 1
ATOM 623 N N . ILE A 1 85 ? 59.237 -9.642 12.191 1.00 88.12 85 ILE A N 1
ATOM 624 C CA . ILE A 1 85 ? 58.992 -8.673 13.273 1.00 88.12 85 ILE A CA 1
ATOM 625 C C . ILE A 1 85 ? 57.852 -7.721 12.895 1.00 88.12 85 ILE A C 1
ATOM 627 O O . ILE A 1 85 ? 56.949 -7.482 13.699 1.00 88.12 85 ILE A O 1
ATOM 631 N N . VAL A 1 86 ? 57.876 -7.194 11.670 1.00 87.75 86 VAL A N 1
ATOM 632 C CA . VAL A 1 86 ? 56.848 -6.278 11.158 1.00 87.75 86 VAL A CA 1
ATOM 633 C C . VAL A 1 86 ? 55.489 -6.977 11.090 1.00 87.75 86 VAL A C 1
ATOM 635 O O . VAL A 1 86 ? 54.499 -6.440 11.590 1.00 87.75 86 VAL A O 1
ATOM 638 N N . HIS A 1 87 ? 55.441 -8.199 10.556 1.00 90.25 87 HIS A N 1
ATOM 639 C CA . HIS A 1 87 ? 54.236 -9.028 10.531 1.00 90.25 87 HIS A CA 1
ATOM 640 C C . HIS A 1 87 ? 53.711 -9.300 11.939 1.00 90.25 87 HIS A C 1
ATOM 642 O O . HIS A 1 87 ? 52.515 -9.164 12.167 1.00 90.25 87 HIS A O 1
ATOM 648 N N . GLY A 1 88 ? 54.585 -9.609 12.902 1.00 89.19 88 GLY A N 1
ATOM 649 C CA . GLY A 1 88 ? 54.202 -9.820 14.299 1.00 89.19 88 GLY A CA 1
ATOM 650 C C . GLY A 1 88 ? 53.471 -8.617 14.904 1.00 89.19 88 GLY A C 1
ATOM 651 O O . GLY A 1 88 ? 52.417 -8.781 15.519 1.00 89.19 88 GLY A O 1
ATOM 652 N N . TRP A 1 89 ? 53.966 -7.398 14.670 1.00 93.56 89 TRP A N 1
ATOM 653 C CA . TRP A 1 89 ? 53.291 -6.173 15.116 1.00 93.56 89 TRP A CA 1
ATOM 654 C C . TRP A 1 89 ? 51.954 -5.944 14.408 1.00 93.56 89 TRP A C 1
ATOM 656 O O . TRP A 1 89 ? 50.954 -5.654 15.068 1.00 93.56 89 TRP A O 1
ATOM 666 N N . PHE A 1 90 ? 51.898 -6.123 13.087 1.00 92.44 90 PHE A N 1
ATOM 667 C CA . PHE A 1 90 ? 50.636 -6.014 12.350 1.00 92.44 90 PHE A CA 1
ATOM 668 C C . PHE A 1 90 ? 49.632 -7.098 12.742 1.00 92.44 90 PHE A C 1
ATOM 670 O O . PHE A 1 90 ? 48.435 -6.826 12.770 1.00 92.44 90 PHE A O 1
ATOM 677 N N . TYR A 1 91 ? 50.089 -8.291 13.118 1.00 93.44 91 TYR A N 1
ATOM 678 C CA . TYR A 1 91 ? 49.231 -9.356 13.623 1.00 93.44 91 TYR A CA 1
ATOM 679 C C . TYR A 1 91 ? 48.599 -8.986 14.972 1.00 93.44 91 TYR A C 1
ATOM 681 O O . TYR A 1 91 ? 47.418 -9.250 15.186 1.00 93.44 91 TYR A O 1
ATOM 689 N N . VAL A 1 92 ? 49.315 -8.287 15.860 1.00 94.50 92 VAL A N 1
ATOM 690 C CA . VAL A 1 92 ? 48.714 -7.739 17.092 1.00 94.50 92 VAL A CA 1
ATOM 691 C C . VAL A 1 92 ? 47.601 -6.739 16.757 1.00 94.50 92 VAL A C 1
ATOM 693 O O . VAL A 1 92 ? 46.510 -6.818 17.323 1.00 94.50 92 VAL A O 1
ATOM 696 N N . VAL A 1 93 ? 47.833 -5.832 15.802 1.00 94.19 93 VAL A N 1
ATOM 697 C CA . VAL A 1 93 ? 46.807 -4.878 15.336 1.00 94.19 93 VAL A CA 1
ATOM 698 C C . VAL A 1 93 ? 45.614 -5.609 14.706 1.00 94.19 93 VAL A C 1
ATOM 700 O O . VAL A 1 93 ? 44.461 -5.273 14.984 1.00 94.19 93 VAL A O 1
ATOM 703 N N . TYR A 1 94 ? 45.874 -6.660 13.930 1.00 94.75 94 TYR A N 1
ATOM 704 C CA . TYR A 1 94 ? 44.852 -7.534 13.364 1.00 94.75 94 TYR A CA 1
ATOM 705 C C . TYR A 1 94 ? 44.008 -8.220 14.444 1.00 94.75 94 TYR A C 1
ATOM 707 O O . TYR A 1 94 ? 42.783 -8.241 14.327 1.00 94.75 94 TYR A O 1
ATOM 715 N N . LEU A 1 95 ? 44.612 -8.709 15.532 1.00 95.50 95 LEU A N 1
ATOM 716 C CA . LEU A 1 95 ? 43.876 -9.290 16.660 1.00 95.50 95 LEU A CA 1
ATOM 717 C C . LEU A 1 95 ? 42.962 -8.266 17.343 1.00 95.50 95 LEU A C 1
ATOM 719 O O . LEU A 1 95 ? 41.825 -8.600 17.682 1.00 95.50 95 LEU A O 1
ATOM 723 N N . PHE A 1 96 ? 43.401 -7.011 17.486 1.00 95.62 96 PHE A N 1
ATOM 724 C CA . PHE A 1 96 ? 42.532 -5.929 17.964 1.00 95.62 96 PHE A CA 1
ATOM 725 C C . PHE A 1 96 ? 41.358 -5.671 17.015 1.00 95.62 96 PHE A C 1
ATOM 727 O O . PHE A 1 96 ? 40.225 -5.495 17.471 1.00 95.62 96 PHE A O 1
ATOM 734 N N . ALA A 1 97 ? 41.598 -5.682 15.702 1.00 93.31 97 ALA A N 1
ATOM 735 C CA . ALA A 1 97 ? 40.536 -5.538 14.712 1.00 93.31 97 ALA A CA 1
ATOM 736 C C . ALA A 1 97 ? 39.533 -6.707 14.779 1.00 93.31 97 ALA A C 1
ATOM 738 O O . ALA A 1 97 ? 38.323 -6.475 14.822 1.00 93.31 97 ALA A O 1
ATOM 739 N N . CYS A 1 98 ? 40.026 -7.947 14.894 1.00 94.38 98 CYS A N 1
ATOM 740 C CA . CYS A 1 98 ? 39.210 -9.149 15.089 1.00 94.38 98 CYS A CA 1
ATOM 741 C C . CYS A 1 98 ? 38.359 -9.051 16.356 1.00 94.38 98 CYS A C 1
ATOM 743 O O . CYS A 1 98 ? 37.161 -9.324 16.316 1.00 94.38 98 CYS A O 1
ATOM 745 N N . PHE A 1 99 ? 38.960 -8.628 17.473 1.00 94.56 99 PHE A N 1
ATOM 746 C CA . PHE A 1 99 ? 38.269 -8.469 18.752 1.00 94.56 99 PHE A CA 1
ATOM 747 C C . PHE A 1 99 ? 37.161 -7.421 18.665 1.00 94.56 99 PHE A C 1
ATOM 749 O O . PHE A 1 99 ? 36.055 -7.642 19.156 1.00 94.56 99 PHE A O 1
ATOM 756 N N . ARG A 1 100 ? 37.430 -6.288 18.008 1.00 92.94 100 ARG A N 1
ATOM 757 C CA . ARG A 1 100 ? 36.454 -5.207 17.849 1.00 92.94 100 ARG A CA 1
ATOM 758 C C . ARG A 1 100 ? 35.244 -5.651 17.029 1.00 92.94 100 ARG A C 1
ATOM 760 O O . ARG A 1 100 ? 34.120 -5.406 17.460 1.00 92.94 100 ARG A O 1
ATOM 767 N N . VAL A 1 101 ? 35.460 -6.321 15.893 1.00 90.00 101 VAL A N 1
ATOM 768 C CA . VAL A 1 101 ? 34.365 -6.878 15.078 1.00 90.00 101 VAL A CA 1
ATOM 769 C C . VAL A 1 101 ? 33.608 -7.946 15.866 1.00 90.00 101 VAL A C 1
ATOM 771 O O . VAL A 1 101 ? 32.391 -7.864 15.977 1.00 90.00 101 VAL A O 1
ATOM 774 N N . TRP A 1 102 ? 34.309 -8.896 16.486 1.00 93.75 102 TRP A N 1
ATOM 775 C CA . TRP A 1 102 ? 33.703 -9.954 17.299 1.00 93.75 102 TRP A CA 1
ATOM 776 C C . TRP A 1 102 ? 32.812 -9.411 18.427 1.00 93.75 102 TRP A C 1
ATOM 778 O O . TRP A 1 102 ? 31.681 -9.871 18.592 1.00 93.75 102 TRP A O 1
ATOM 788 N N . SER A 1 103 ? 33.307 -8.416 19.168 1.00 90.69 103 SER A N 1
ATOM 789 C CA . SER A 1 103 ? 32.610 -7.799 20.300 1.00 90.69 103 SER A CA 1
ATOM 790 C C . SER A 1 103 ? 31.355 -7.048 19.850 1.00 90.69 103 SER A C 1
ATOM 792 O O . SER A 1 103 ? 30.270 -7.277 20.385 1.00 90.69 103 SER A O 1
ATOM 794 N N . LEU A 1 104 ? 31.472 -6.213 18.811 1.00 86.88 104 LEU A N 1
ATOM 795 C CA . LEU A 1 104 ? 30.341 -5.447 18.278 1.00 86.88 104 LEU A CA 1
ATOM 796 C C . LEU A 1 104 ? 29.274 -6.344 17.639 1.00 86.88 104 LEU A C 1
ATOM 798 O O . LEU A 1 104 ? 28.084 -6.077 17.781 1.00 86.88 104 LEU A O 1
ATOM 802 N N . MET A 1 105 ? 29.694 -7.428 16.986 1.00 85.94 105 MET A N 1
ATOM 803 C CA . MET A 1 105 ? 28.801 -8.419 16.379 1.00 85.94 105 MET A CA 1
ATOM 804 C C . MET A 1 105 ? 28.242 -9.431 17.388 1.00 85.94 105 MET A C 1
ATOM 806 O O . MET A 1 105 ? 27.419 -10.271 17.025 1.00 85.94 105 MET A O 1
ATOM 810 N N . ARG A 1 106 ? 28.701 -9.382 18.650 1.00 85.88 106 ARG A N 1
ATOM 811 C CA . ARG A 1 106 ? 28.307 -10.284 19.749 1.00 85.88 106 ARG A CA 1
ATOM 812 C C . ARG A 1 106 ? 28.394 -11.764 19.357 1.00 85.88 106 ARG A C 1
ATOM 814 O O . ARG A 1 106 ? 27.545 -12.578 19.721 1.00 85.88 106 ARG A O 1
ATOM 821 N N . TRP A 1 107 ? 29.413 -12.110 18.577 1.00 85.38 107 TRP A N 1
ATOM 822 C CA . TRP A 1 107 ? 29.619 -13.469 18.094 1.00 85.38 107 TRP A CA 1
ATOM 823 C C . TRP A 1 107 ? 30.093 -14.403 19.211 1.00 85.38 107 TRP A C 1
ATOM 825 O O . TRP A 1 107 ? 30.671 -13.980 20.210 1.00 85.38 107 TRP A O 1
ATOM 835 N N . ASN A 1 108 ? 29.886 -15.710 19.040 1.00 88.31 108 ASN A N 1
ATOM 836 C CA . ASN A 1 108 ? 30.450 -16.685 19.972 1.00 88.31 108 ASN A CA 1
ATOM 837 C C . ASN A 1 108 ? 31.992 -16.657 19.938 1.00 88.31 108 ASN A C 1
ATOM 839 O O . ASN A 1 108 ? 32.610 -16.211 18.969 1.00 88.31 108 ASN A O 1
ATOM 843 N N . PHE A 1 109 ? 32.629 -17.136 21.006 1.00 89.38 109 PHE A N 1
ATOM 844 C CA . PHE A 1 109 ? 34.090 -17.098 21.125 1.00 89.38 109 PHE A CA 1
ATOM 845 C C . PHE A 1 109 ? 34.808 -17.935 20.048 1.00 89.38 109 PHE A C 1
ATOM 847 O O . PHE A 1 109 ? 35.899 -17.580 19.609 1.00 89.38 109 PHE A O 1
ATOM 854 N N . ALA A 1 110 ? 34.172 -19.000 19.545 1.00 88.06 110 ALA A N 1
ATOM 855 C CA . ALA A 1 110 ? 34.726 -19.816 18.465 1.00 88.06 110 ALA A CA 1
ATOM 856 C C . ALA A 1 110 ? 34.958 -19.007 17.176 1.00 88.06 110 ALA A C 1
ATOM 858 O O . ALA A 1 110 ? 35.970 -19.203 16.503 1.00 88.06 110 ALA A O 1
ATOM 859 N N . ARG A 1 111 ? 34.075 -18.048 16.857 1.00 89.12 111 ARG A N 1
ATOM 860 C CA . ARG A 1 111 ? 34.289 -17.133 15.726 1.00 89.12 111 ARG A CA 1
ATOM 861 C C . ARG A 1 111 ? 35.521 -16.256 15.926 1.00 89.12 111 ARG A C 1
ATOM 863 O O . ARG A 1 111 ? 36.265 -16.081 14.974 1.00 89.12 111 ARG A O 1
ATOM 870 N N . PHE A 1 112 ? 35.782 -15.756 17.135 1.00 92.62 112 PHE A N 1
ATOM 871 C CA . PHE A 1 112 ? 37.007 -14.993 17.401 1.00 92.62 112 PHE A CA 1
ATOM 872 C C . PHE A 1 112 ? 38.269 -15.828 17.147 1.00 92.62 112 PHE A C 1
ATOM 874 O O . PHE A 1 112 ? 39.184 -15.354 16.477 1.00 92.62 112 PHE A O 1
ATOM 881 N N . LEU A 1 113 ? 38.292 -17.082 17.614 1.00 91.81 113 LEU A N 1
ATOM 882 C CA . LEU A 1 113 ? 39.410 -17.997 17.360 1.00 91.81 113 LEU A CA 1
ATOM 883 C C . LEU A 1 113 ? 39.627 -18.223 15.859 1.00 91.81 113 LEU A C 1
ATOM 885 O O . LEU A 1 113 ? 40.759 -18.139 15.390 1.00 91.81 113 LEU A O 1
ATOM 889 N N . LEU A 1 114 ? 38.551 -18.439 15.095 1.00 90.88 114 LEU A N 1
ATOM 890 C CA . LEU A 1 114 ? 38.634 -18.589 13.641 1.00 90.88 114 LEU A CA 1
ATOM 891 C C . LEU A 1 114 ? 39.232 -17.341 12.973 1.00 90.88 114 LEU A C 1
ATOM 893 O O . LEU A 1 114 ? 40.122 -17.467 12.136 1.00 90.88 114 LEU A O 1
ATOM 897 N N . LEU A 1 115 ? 38.803 -16.140 13.371 1.00 92.50 115 LEU A N 1
ATOM 898 C CA . LEU A 1 115 ? 39.377 -14.896 12.849 1.00 92.50 115 LEU A CA 1
ATOM 899 C C . LEU A 1 115 ? 40.866 -14.782 13.173 1.00 92.50 115 LEU A C 1
ATOM 901 O O . LEU A 1 115 ? 41.654 -14.492 12.281 1.00 92.50 115 LEU A O 1
ATOM 905 N N . ALA A 1 116 ? 41.266 -15.083 14.411 1.00 91.88 116 ALA A N 1
ATOM 906 C CA . ALA A 1 116 ? 42.669 -15.055 14.812 1.00 91.88 116 ALA A CA 1
ATOM 907 C C . ALA A 1 116 ? 43.533 -15.987 13.941 1.00 91.88 116 ALA A C 1
ATOM 909 O O . ALA A 1 116 ? 44.612 -15.586 13.505 1.00 91.88 116 ALA A O 1
ATOM 910 N N . THR A 1 117 ? 43.037 -17.182 13.587 1.00 90.38 117 THR A N 1
ATOM 911 C CA . THR A 1 117 ? 43.778 -18.097 12.693 1.00 90.38 117 THR A CA 1
ATOM 912 C C . THR A 1 117 ? 44.028 -17.525 11.293 1.00 90.38 117 THR A C 1
ATOM 914 O O . THR A 1 117 ? 45.004 -17.905 10.644 1.00 90.38 117 THR A O 1
ATOM 917 N N . GLY A 1 118 ? 43.217 -16.560 10.847 1.00 88.06 118 GLY A N 1
ATOM 918 C CA . GLY A 1 118 ? 43.372 -15.899 9.553 1.00 88.06 118 GLY A CA 1
ATOM 919 C C . GLY A 1 118 ? 44.725 -15.215 9.364 1.00 88.06 118 GLY A C 1
ATOM 920 O O . GLY A 1 118 ? 45.236 -15.197 8.250 1.00 88.06 118 GLY A O 1
ATOM 921 N N . GLY A 1 119 ? 45.340 -14.703 10.435 1.00 86.31 119 GLY A N 1
ATOM 922 C CA . GLY A 1 119 ? 46.636 -14.016 10.363 1.00 86.31 119 GLY A CA 1
ATOM 923 C C . GLY A 1 119 ? 47.870 -14.920 10.476 1.00 86.31 119 GLY A C 1
ATOM 924 O O . GLY A 1 119 ? 48.994 -14.416 10.434 1.00 86.31 119 GLY A O 1
ATOM 925 N N . VAL A 1 120 ? 47.678 -16.237 10.623 1.00 87.75 120 VAL A N 1
ATOM 926 C CA . VAL A 1 120 ? 48.763 -17.233 10.744 1.00 87.75 120 VAL A CA 1
ATOM 927 C C . VAL A 1 120 ? 48.683 -18.358 9.711 1.00 87.75 120 VAL A C 1
ATOM 929 O O . VAL A 1 120 ? 49.669 -19.063 9.509 1.00 87.75 120 VAL A O 1
ATOM 932 N N . VAL A 1 121 ? 47.545 -18.519 9.028 1.00 89.44 121 VAL A N 1
ATOM 933 C CA . VAL A 1 121 ? 47.383 -19.464 7.916 1.00 89.44 121 VAL A CA 1
ATOM 934 C C . VAL A 1 121 ? 47.459 -18.704 6.584 1.00 89.44 121 VAL A C 1
ATOM 936 O O . VAL A 1 121 ? 46.678 -17.771 6.381 1.00 89.44 121 VAL A O 1
ATOM 939 N N . PRO A 1 122 ? 48.356 -19.083 5.652 1.00 83.44 122 PRO A N 1
ATOM 940 C CA . PRO A 1 122 ? 48.479 -18.409 4.362 1.00 83.44 122 PRO A CA 1
ATOM 941 C C . PRO A 1 122 ? 47.146 -18.366 3.611 1.00 83.44 122 PRO A C 1
ATOM 943 O O . PRO A 1 122 ? 46.404 -19.345 3.591 1.00 83.44 122 PRO A O 1
ATOM 946 N N . LEU A 1 123 ? 46.846 -17.221 2.995 1.00 85.06 123 LEU A N 1
ATOM 947 C CA . LEU A 1 123 ? 45.609 -16.922 2.258 1.00 85.06 123 LEU A CA 1
ATOM 948 C C . LEU A 1 123 ? 44.304 -16.892 3.081 1.00 85.06 123 LEU A C 1
ATOM 950 O O . LEU A 1 123 ? 43.317 -16.324 2.612 1.00 85.06 123 LEU A O 1
ATOM 954 N N . ALA A 1 124 ? 44.273 -17.430 4.304 1.00 88.12 124 ALA A N 1
ATOM 955 C CA . ALA A 1 124 ? 43.053 -17.516 5.109 1.00 88.12 124 ALA A CA 1
ATOM 956 C C . ALA A 1 124 ? 42.473 -16.141 5.472 1.00 88.12 124 ALA A C 1
ATOM 958 O O . ALA A 1 124 ? 41.251 -15.992 5.501 1.00 88.12 124 ALA A O 1
ATOM 959 N N . SER A 1 125 ? 43.316 -15.126 5.697 1.00 87.38 125 SER A N 1
ATOM 960 C CA . SER A 1 125 ? 42.866 -13.758 5.990 1.00 87.38 125 SER A CA 1
ATOM 961 C C . SER A 1 125 ? 41.997 -13.166 4.872 1.00 87.38 125 SER A C 1
ATOM 963 O O . SER A 1 125 ? 40.997 -12.517 5.170 1.00 87.38 125 SER A O 1
ATOM 965 N N . PHE A 1 126 ? 42.305 -13.438 3.599 1.00 88.06 126 PHE A N 1
ATOM 966 C CA . PHE A 1 126 ? 41.530 -12.944 2.453 1.00 88.06 126 PHE A CA 1
ATOM 967 C C . PHE A 1 126 ? 40.161 -13.629 2.356 1.00 88.06 126 PHE A C 1
ATOM 969 O O . PHE A 1 126 ? 39.143 -12.966 2.185 1.00 88.06 126 PHE A O 1
ATOM 976 N N . PHE A 1 127 ? 40.105 -14.952 2.540 1.00 86.56 127 PHE A N 1
ATOM 977 C CA . PHE A 1 127 ? 38.831 -15.683 2.531 1.00 86.56 127 PHE A CA 1
ATOM 978 C C . PHE A 1 127 ? 37.934 -15.310 3.716 1.00 86.56 127 PHE A C 1
ATOM 980 O O . PHE A 1 127 ? 36.718 -15.156 3.564 1.00 86.56 127 PHE A O 1
ATOM 987 N N . LEU A 1 128 ? 38.524 -15.174 4.906 1.00 89.50 128 LEU A N 1
ATOM 988 C CA . LEU A 1 128 ? 37.795 -14.773 6.105 1.00 89.50 128 LEU A CA 1
ATOM 989 C C . LEU A 1 128 ? 37.323 -13.324 6.013 1.00 89.50 128 LEU A C 1
ATOM 991 O O . LEU A 1 128 ? 36.216 -13.045 6.461 1.00 89.50 128 LEU A O 1
ATOM 995 N N . GLU A 1 129 ? 38.093 -12.435 5.385 1.00 92.38 129 GLU A N 1
ATOM 996 C CA . GLU A 1 129 ? 37.686 -11.050 5.144 1.00 92.38 129 GLU A CA 1
ATOM 997 C C . GLU A 1 129 ? 36.378 -10.974 4.356 1.00 92.38 129 GLU A C 1
ATOM 999 O O . GLU A 1 129 ? 35.404 -10.411 4.862 1.00 92.38 129 GLU A O 1
ATOM 1004 N N . VAL A 1 130 ? 36.302 -11.642 3.203 1.00 83.19 130 VAL A N 1
ATOM 1005 C CA . VAL A 1 130 ? 35.093 -11.664 2.365 1.00 83.19 130 VAL A CA 1
ATOM 1006 C C . VAL A 1 130 ? 33.896 -12.224 3.136 1.00 83.19 130 VAL A C 1
ATOM 1008 O O . VAL A 1 130 ? 32.780 -11.698 3.053 1.00 83.19 130 VAL A O 1
ATOM 1011 N N . ARG A 1 131 ? 34.114 -13.285 3.923 1.00 86.94 131 ARG A N 1
ATOM 1012 C CA . ARG A 1 131 ? 33.059 -13.919 4.724 1.00 86.94 131 ARG A CA 1
ATOM 1013 C C . ARG A 1 131 ? 32.571 -13.018 5.858 1.00 86.94 131 ARG A C 1
ATOM 1015 O O . ARG A 1 131 ? 31.366 -12.899 6.057 1.00 86.94 131 ARG A O 1
ATOM 1022 N N . VAL A 1 132 ? 33.479 -12.360 6.574 1.00 87.44 132 VAL A N 1
ATOM 1023 C CA . VAL A 1 132 ? 33.145 -11.406 7.641 1.00 87.44 132 VAL A CA 1
ATOM 1024 C C . VAL A 1 132 ? 32.426 -10.195 7.070 1.00 87.44 132 VAL A C 1
ATOM 1026 O O . VAL A 1 132 ? 31.411 -9.789 7.624 1.00 87.44 132 VAL A O 1
ATOM 1029 N N . ALA A 1 133 ? 32.891 -9.645 5.949 1.00 84.12 133 ALA A N 1
ATOM 1030 C CA . ALA A 1 133 ? 32.236 -8.523 5.290 1.00 84.12 133 ALA A CA 1
ATOM 1031 C C . ALA A 1 133 ? 30.810 -8.874 4.853 1.00 84.12 133 ALA A C 1
ATOM 1033 O O . ALA A 1 133 ? 29.916 -8.037 4.958 1.00 84.12 133 ALA A O 1
ATOM 1034 N N . ARG A 1 134 ? 30.573 -10.108 4.398 1.00 78.94 134 ARG A N 1
ATOM 1035 C CA . ARG A 1 134 ? 29.228 -10.607 4.084 1.00 78.94 134 ARG A CA 1
ATOM 1036 C C . ARG A 1 134 ? 28.358 -10.730 5.333 1.00 78.94 134 ARG A C 1
ATOM 1038 O O . ARG A 1 134 ? 27.250 -10.207 5.343 1.00 78.94 134 ARG A O 1
ATOM 1045 N N . ASP A 1 135 ? 28.860 -11.374 6.385 1.00 78.44 135 ASP A N 1
ATOM 1046 C CA . ASP A 1 135 ? 28.111 -11.566 7.633 1.00 78.44 135 ASP A CA 1
ATOM 1047 C C . ASP A 1 135 ? 27.772 -10.225 8.306 1.00 78.44 135 ASP A C 1
ATOM 1049 O O . ASP A 1 135 ? 26.657 -10.037 8.785 1.00 78.44 135 ASP A O 1
ATOM 1053 N N . VAL A 1 136 ? 28.716 -9.278 8.324 1.00 81.06 136 VAL A N 1
ATOM 1054 C CA . VAL A 1 136 ? 28.505 -7.933 8.877 1.00 81.06 136 VAL A CA 1
ATOM 1055 C C . VAL A 1 136 ? 27.526 -7.135 8.020 1.00 81.06 136 VAL A C 1
ATOM 1057 O O . VAL A 1 136 ? 26.644 -6.490 8.575 1.00 81.06 136 VAL A O 1
ATOM 1060 N N . ARG A 1 137 ? 27.625 -7.198 6.685 1.00 76.06 137 ARG A N 1
ATOM 1061 C CA . ARG A 1 137 ? 26.647 -6.553 5.794 1.00 76.06 137 ARG A CA 1
ATOM 1062 C C . ARG A 1 137 ? 25.244 -7.116 5.991 1.00 76.06 137 ARG A C 1
ATOM 1064 O O . ARG A 1 137 ? 24.315 -6.334 6.114 1.00 76.06 137 ARG A O 1
ATOM 1071 N N . ARG A 1 138 ? 25.103 -8.437 6.129 1.00 67.06 138 ARG A N 1
ATOM 1072 C CA . ARG A 1 138 ? 23.818 -9.085 6.433 1.00 67.06 138 ARG A CA 1
ATOM 1073 C C . ARG A 1 138 ? 23.259 -8.678 7.797 1.00 67.06 138 ARG A C 1
ATOM 1075 O O . ARG A 1 138 ? 22.059 -8.540 7.938 1.00 67.06 138 ARG A O 1
ATOM 1082 N N . TYR A 1 139 ? 24.118 -8.498 8.796 1.00 68.31 139 TYR A N 1
ATOM 1083 C CA . TYR A 1 139 ? 23.711 -8.055 10.134 1.00 68.31 139 TYR A CA 1
ATOM 1084 C C . TYR A 1 139 ? 23.336 -6.569 10.195 1.00 68.31 139 TYR A C 1
ATOM 1086 O O . TYR A 1 139 ? 22.561 -6.163 11.052 1.00 68.31 139 TYR A O 1
ATOM 1094 N N . LEU A 1 140 ? 23.932 -5.755 9.322 1.00 66.06 140 LEU A N 1
ATOM 1095 C CA . LEU A 1 140 ? 23.607 -4.338 9.158 1.00 66.06 140 LEU A CA 1
ATOM 1096 C C . LEU A 1 140 ? 22.433 -4.095 8.209 1.00 66.06 140 LEU A C 1
ATOM 1098 O O . LEU A 1 140 ? 21.923 -2.977 8.183 1.00 66.06 140 LEU A O 1
ATOM 1102 N N . ALA A 1 141 ? 22.057 -5.093 7.412 1.00 55.72 141 ALA A N 1
ATOM 1103 C CA . ALA A 1 141 ? 20.822 -5.062 6.658 1.00 55.72 141 ALA A CA 1
ATOM 1104 C C . ALA A 1 141 ? 19.662 -5.134 7.654 1.00 55.72 141 ALA A C 1
ATOM 1106 O O . ALA A 1 141 ? 19.707 -5.908 8.615 1.00 55.72 141 ALA A O 1
ATOM 1107 N N . GLU A 1 142 ? 18.640 -4.309 7.441 1.00 53.69 142 GLU A N 1
ATOM 1108 C CA . GLU A 1 142 ? 17.373 -4.490 8.139 1.00 53.69 142 GLU A CA 1
ATOM 1109 C C . GLU A 1 142 ? 16.887 -5.926 7.890 1.00 53.69 142 GLU A C 1
ATOM 1111 O O . GLU A 1 142 ? 17.124 -6.466 6.800 1.00 53.69 142 GLU A O 1
ATOM 1116 N N . PRO A 1 143 ? 16.298 -6.599 8.897 1.00 52.66 143 PRO A N 1
ATOM 1117 C CA . PRO A 1 143 ? 15.741 -7.925 8.684 1.00 52.66 143 PRO A CA 1
ATOM 1118 C C . PRO A 1 143 ? 14.783 -7.843 7.498 1.00 52.66 143 PRO A C 1
ATOM 1120 O O . PRO A 1 143 ? 13.861 -7.030 7.523 1.00 52.66 143 PRO A O 1
ATOM 1123 N N . ALA A 1 144 ? 15.053 -8.644 6.462 1.00 56.09 144 ALA A N 1
ATOM 1124 C CA . ALA A 1 144 ? 14.261 -8.643 5.243 1.00 56.09 144 ALA A CA 1
ATOM 1125 C C . ALA A 1 144 ? 12.782 -8.779 5.615 1.00 56.09 144 ALA A C 1
ATOM 1127 O O . ALA A 1 144 ? 12.415 -9.630 6.431 1.00 56.09 144 ALA A O 1
ATOM 1128 N N . GLU A 1 145 ? 11.950 -7.883 5.085 1.00 65.94 145 GLU A N 1
ATOM 1129 C CA . GLU A 1 145 ? 10.537 -7.840 5.456 1.00 65.94 145 GLU A CA 1
ATOM 1130 C C . GLU A 1 145 ? 9.746 -9.027 4.881 1.00 65.94 145 GLU A C 1
ATOM 1132 O O . GLU A 1 145 ? 8.628 -9.310 5.323 1.00 65.94 145 GLU A O 1
ATOM 1137 N N . THR A 1 146 ? 10.369 -9.740 3.942 1.00 70.56 146 THR A N 1
ATOM 1138 C CA . THR A 1 146 ? 9.946 -11.028 3.412 1.00 70.56 146 THR A CA 1
ATOM 1139 C C . THR A 1 146 ? 11.153 -11.903 3.037 1.00 70.56 146 THR A C 1
ATOM 1141 O O . THR A 1 146 ? 12.246 -11.391 2.778 1.00 70.56 146 THR A O 1
ATOM 1144 N N . GLU A 1 147 ? 10.976 -13.225 3.013 1.00 74.00 147 GLU A N 1
ATOM 1145 C CA . GLU A 1 147 ? 11.928 -14.191 2.446 1.00 74.00 147 GLU A CA 1
ATOM 1146 C C . GLU A 1 147 ? 11.934 -14.182 0.907 1.00 74.00 147 GLU A C 1
ATOM 1148 O O . GLU A 1 147 ? 12.879 -14.686 0.288 1.00 74.00 147 GLU A O 1
ATOM 1153 N N . GLN A 1 148 ? 10.908 -13.595 0.285 1.00 83.00 148 GLN A N 1
ATOM 1154 C CA . GLN A 1 148 ? 10.770 -13.511 -1.163 1.00 83.00 148 GLN A CA 1
ATOM 1155 C C . GLN A 1 148 ? 11.740 -12.499 -1.772 1.00 83.00 148 GLN A C 1
ATOM 1157 O O . GLN A 1 148 ? 11.927 -11.386 -1.279 1.00 83.00 148 GLN A O 1
ATOM 1162 N N . ARG A 1 149 ? 12.376 -12.884 -2.883 1.00 88.31 149 ARG A N 1
ATOM 1163 C CA . ARG A 1 149 ? 13.298 -11.994 -3.600 1.00 88.31 149 ARG A CA 1
ATOM 1164 C C . ARG A 1 149 ? 12.507 -11.065 -4.524 1.00 88.31 149 ARG A C 1
ATOM 1166 O O . ARG A 1 149 ? 11.644 -11.554 -5.249 1.00 88.31 149 ARG A O 1
ATOM 1173 N N . PRO A 1 150 ? 12.801 -9.755 -4.546 1.00 94.19 150 PRO A N 1
ATOM 1174 C CA . PRO A 1 150 ? 11.975 -8.799 -5.268 1.00 94.19 150 PRO A CA 1
ATOM 1175 C C . PRO A 1 150 ? 12.294 -8.729 -6.759 1.00 94.19 150 PRO A C 1
ATOM 1177 O O . PRO A 1 150 ? 13.446 -8.845 -7.188 1.00 94.19 150 PRO A O 1
ATOM 1180 N N . VAL A 1 151 ? 11.271 -8.410 -7.541 1.00 97.44 151 VAL A N 1
ATOM 1181 C CA . VAL A 1 151 ? 11.421 -7.634 -8.771 1.00 97.44 151 VAL A CA 1
ATOM 1182 C C . VAL A 1 151 ? 11.554 -6.162 -8.384 1.00 97.44 151 VAL A C 1
ATOM 1184 O O . VAL A 1 151 ? 10.673 -5.606 -7.728 1.00 97.44 151 VAL A O 1
ATOM 1187 N N . LEU A 1 152 ? 12.654 -5.515 -8.757 1.00 96.69 152 LEU A N 1
ATOM 1188 C CA . LEU A 1 152 ? 12.877 -4.110 -8.416 1.00 96.69 152 LEU A CA 1
ATOM 1189 C C . LEU A 1 152 ? 12.300 -3.195 -9.487 1.00 96.69 152 LEU A C 1
ATOM 1191 O O . LEU A 1 152 ? 12.699 -3.266 -10.644 1.00 96.69 152 LEU A O 1
ATOM 1195 N N . VAL A 1 153 ? 11.397 -2.307 -9.092 1.00 96.50 153 VAL A N 1
ATOM 1196 C CA . VAL A 1 153 ? 10.850 -1.250 -9.940 1.00 96.50 153 VAL A CA 1
ATOM 1197 C C . VAL A 1 153 ? 11.658 0.019 -9.703 1.00 96.50 153 VAL A C 1
ATOM 1199 O O . VAL A 1 153 ? 11.564 0.643 -8.648 1.00 96.50 153 VAL A O 1
ATOM 1202 N N . VAL A 1 154 ? 12.481 0.396 -10.675 1.00 95.00 154 VAL A N 1
ATOM 1203 C CA . VAL A 1 154 ? 13.300 1.606 -10.609 1.00 95.00 154 VAL A CA 1
ATOM 1204 C C . VAL A 1 154 ? 12.443 2.813 -10.976 1.00 95.00 154 VAL A C 1
ATOM 1206 O O . VAL A 1 154 ? 11.970 2.913 -12.111 1.00 95.00 154 VAL A O 1
ATOM 1209 N N . ASP A 1 155 ? 12.247 3.725 -10.027 1.00 91.88 155 ASP A N 1
ATOM 1210 C CA . ASP A 1 155 ? 11.434 4.932 -10.183 1.00 91.88 155 ASP A CA 1
ATOM 1211 C C . ASP A 1 155 ? 12.246 6.100 -10.766 1.00 91.88 155 ASP A C 1
ATOM 1213 O O . ASP A 1 155 ? 13.154 6.626 -10.113 1.00 91.88 155 ASP A O 1
ATOM 1217 N N . PHE A 1 156 ? 11.896 6.518 -11.988 1.00 87.56 156 PHE A N 1
ATOM 1218 C CA . PHE A 1 156 ? 12.454 7.694 -12.669 1.00 87.56 156 PHE A CA 1
ATOM 1219 C C . PHE A 1 156 ? 11.602 8.965 -12.473 1.00 87.56 156 PHE A C 1
ATOM 1221 O O . PHE A 1 156 ? 11.777 9.950 -13.192 1.00 87.56 156 PHE A O 1
ATOM 1228 N N . GLY A 1 157 ? 10.692 8.975 -11.495 1.00 72.88 157 GLY A N 1
ATOM 1229 C CA . GLY A 1 157 ? 9.873 10.134 -11.134 1.00 72.88 157 GLY A CA 1
ATOM 1230 C C . GLY A 1 157 ? 8.509 10.172 -11.822 1.00 72.88 157 GLY A C 1
ATOM 1231 O O . GLY A 1 157 ? 7.930 11.251 -11.976 1.00 72.88 157 GLY A O 1
ATOM 1232 N N . ALA A 1 158 ? 7.985 9.024 -12.254 1.00 62.25 158 ALA A N 1
ATOM 1233 C CA . ALA A 1 158 ? 6.629 8.925 -12.785 1.00 62.25 158 ALA A CA 1
ATOM 1234 C C . ALA A 1 158 ? 5.636 8.471 -11.710 1.00 62.25 158 ALA A C 1
ATOM 1236 O O . ALA A 1 158 ? 5.935 7.627 -10.871 1.00 62.25 158 ALA A O 1
ATOM 1237 N N . GLN A 1 159 ? 4.385 8.933 -11.825 1.00 65.81 159 GLN A N 1
ATOM 1238 C CA . GLN A 1 159 ? 3.259 8.446 -11.009 1.00 65.81 159 GLN A CA 1
ATOM 1239 C C . GLN A 1 159 ? 3.033 6.924 -11.144 1.00 65.81 159 GLN A C 1
ATOM 1241 O O . GLN A 1 159 ? 2.345 6.319 -10.328 1.00 65.81 159 GLN A O 1
ATOM 1246 N N . TYR A 1 160 ? 3.621 6.296 -12.166 1.00 77.12 160 TYR A N 1
ATOM 1247 C CA . TYR A 1 160 ? 3.358 4.914 -12.543 1.00 77.12 160 TYR A CA 1
ATOM 1248 C C . TYR A 1 160 ? 4.233 3.868 -11.843 1.00 77.12 160 TYR A C 1
ATOM 1250 O O . TYR A 1 160 ? 3.893 2.692 -11.911 1.00 77.12 160 TYR A O 1
ATOM 1258 N N . ALA A 1 161 ? 5.311 4.234 -11.134 1.00 87.56 161 ALA A N 1
ATOM 1259 C CA . ALA A 1 161 ? 6.169 3.242 -10.468 1.00 87.56 161 ALA A CA 1
ATOM 1260 C C . ALA A 1 161 ? 5.393 2.384 -9.446 1.00 87.56 161 ALA A C 1
ATOM 1262 O O . ALA A 1 161 ? 5.561 1.165 -9.396 1.00 87.56 161 ALA A O 1
ATOM 1263 N N . GLN A 1 162 ? 4.470 2.998 -8.693 1.00 86.56 162 GLN A N 1
ATOM 1264 C CA . GLN A 1 162 ? 3.573 2.268 -7.789 1.00 86.56 162 GLN A CA 1
ATOM 1265 C C . GLN A 1 162 ? 2.600 1.354 -8.541 1.00 86.56 162 GLN A C 1
ATOM 1267 O O . GLN A 1 162 ? 2.344 0.236 -8.097 1.00 86.56 162 GLN A O 1
ATOM 1272 N N . LEU A 1 163 ? 2.091 1.798 -9.694 1.00 87.81 163 LEU A N 1
ATOM 1273 C CA . LEU A 1 163 ? 1.186 1.000 -10.518 1.00 87.81 163 LEU A CA 1
ATOM 1274 C C . LEU A 1 163 ? 1.905 -0.204 -11.140 1.00 87.81 163 LEU A C 1
ATOM 1276 O O . LEU A 1 163 ? 1.366 -1.304 -11.107 1.00 87.81 163 LEU A O 1
ATOM 1280 N N . ILE A 1 164 ? 3.136 -0.027 -11.630 1.00 93.44 164 ILE A N 1
ATOM 1281 C CA . ILE A 1 164 ? 3.987 -1.117 -12.129 1.00 93.44 164 ILE A CA 1
ATOM 1282 C C . ILE A 1 164 ? 4.233 -2.136 -11.016 1.00 93.44 164 ILE A C 1
ATOM 1284 O O . ILE A 1 164 ? 3.989 -3.322 -11.220 1.00 93.44 164 ILE A O 1
ATOM 1288 N N . ALA A 1 165 ? 4.663 -1.686 -9.830 1.00 93.06 165 ALA A N 1
ATOM 1289 C CA . ALA A 1 165 ? 4.864 -2.571 -8.683 1.00 93.06 165 ALA A CA 1
ATOM 1290 C C . ALA A 1 165 ? 3.587 -3.366 -8.373 1.00 93.06 165 ALA A C 1
ATOM 1292 O O . ALA A 1 165 ? 3.632 -4.585 -8.232 1.00 93.06 165 ALA A O 1
ATOM 1293 N N . ARG A 1 166 ? 2.428 -2.704 -8.377 1.00 91.19 166 ARG A N 1
ATOM 1294 C CA . ARG A 1 166 ? 1.133 -3.361 -8.194 1.00 91.19 166 ARG A CA 1
ATOM 1295 C C . ARG A 1 166 ? 0.832 -4.405 -9.275 1.00 91.19 166 ARG A C 1
ATOM 1297 O O . ARG A 1 166 ? 0.442 -5.512 -8.927 1.00 91.19 166 ARG A O 1
ATOM 1304 N N . ARG A 1 167 ? 1.056 -4.113 -10.562 1.00 93.56 167 ARG A N 1
ATOM 1305 C CA . ARG A 1 167 ? 0.854 -5.088 -11.656 1.00 93.56 167 ARG A CA 1
ATOM 1306 C C . ARG A 1 167 ? 1.761 -6.313 -11.543 1.00 93.56 167 ARG A C 1
ATOM 1308 O O . ARG A 1 167 ? 1.332 -7.417 -11.871 1.00 93.56 167 ARG A O 1
ATOM 1315 N N . VAL A 1 168 ? 2.982 -6.142 -11.032 1.00 96.38 168 VAL A N 1
ATOM 1316 C CA . VAL A 1 168 ? 3.887 -7.262 -10.721 1.00 96.38 168 VAL A CA 1
ATOM 1317 C C . VAL A 1 168 ? 3.328 -8.125 -9.581 1.00 96.38 168 VAL A C 1
ATOM 1319 O O . VAL A 1 168 ? 3.354 -9.351 -9.686 1.00 96.38 168 VAL A O 1
ATOM 1322 N N . ARG A 1 169 ? 2.754 -7.510 -8.534 1.00 94.19 169 ARG A N 1
ATOM 1323 C CA . ARG A 1 169 ? 2.062 -8.244 -7.455 1.00 94.19 169 ARG A CA 1
ATOM 1324 C C . ARG A 1 169 ? 0.819 -8.978 -7.947 1.00 94.19 169 ARG A C 1
ATOM 1326 O O . ARG A 1 169 ? 0.596 -10.113 -7.543 1.00 94.19 169 ARG A O 1
ATOM 1333 N N . GLU A 1 170 ? 0.035 -8.358 -8.828 1.00 92.56 170 GLU A N 1
ATOM 1334 C CA . GLU A 1 170 ? -1.139 -8.979 -9.459 1.00 92.56 170 GLU A CA 1
ATOM 1335 C C . GLU A 1 170 ? -0.754 -10.197 -10.317 1.00 92.56 170 GLU A C 1
ATOM 1337 O O . GLU A 1 170 ? -1.500 -11.173 -10.354 1.00 92.56 170 GLU A O 1
ATOM 1342 N N . ALA A 1 171 ? 0.437 -10.182 -10.928 1.00 94.94 171 ALA A N 1
ATOM 1343 C CA . ALA A 1 171 ? 1.034 -11.334 -11.609 1.00 94.94 171 ALA A CA 1
ATOM 1344 C C . ALA A 1 171 ? 1.619 -12.388 -10.637 1.00 94.94 171 ALA A C 1
ATOM 1346 O O . ALA A 1 171 ? 2.173 -13.400 -11.055 1.00 94.94 171 ALA A O 1
ATOM 1347 N N . GLY A 1 172 ? 1.506 -12.191 -9.323 1.00 94.38 172 GLY A N 1
ATOM 1348 C CA . GLY A 1 172 ? 1.935 -13.168 -8.328 1.00 94.38 172 GLY A CA 1
ATOM 1349 C C . GLY A 1 172 ? 3.441 -13.194 -8.072 1.00 94.38 172 GLY A C 1
ATOM 1350 O O . GLY A 1 172 ? 3.959 -14.230 -7.656 1.00 94.38 172 GLY A O 1
ATOM 1351 N N . VAL A 1 173 ? 4.146 -12.072 -8.257 1.00 95.75 173 VAL A N 1
ATOM 1352 C CA . VAL A 1 173 ? 5.578 -11.938 -7.924 1.00 95.75 173 VAL A CA 1
ATOM 1353 C C . VAL A 1 173 ? 5.803 -10.782 -6.941 1.00 95.75 173 VAL A C 1
ATOM 1355 O O . VAL A 1 173 ? 5.213 -9.716 -7.086 1.00 95.75 173 VAL A O 1
ATOM 1358 N N . TYR A 1 174 ? 6.676 -10.960 -5.940 1.00 95.00 174 TYR A N 1
ATOM 1359 C CA . TYR A 1 174 ? 7.057 -9.891 -5.003 1.00 95.00 174 TYR A CA 1
ATOM 1360 C C . TYR A 1 174 ? 7.822 -8.763 -5.718 1.00 95.00 174 TYR A C 1
ATOM 1362 O O . TYR A 1 174 ? 8.694 -9.020 -6.546 1.00 95.00 174 TYR A O 1
ATOM 1370 N N . SER A 1 175 ? 7.547 -7.504 -5.375 1.00 94.94 175 SER A N 1
ATOM 1371 C CA . SER A 1 175 ? 8.142 -6.329 -6.025 1.00 94.94 175 SER A CA 1
ATOM 1372 C C . SER A 1 175 ? 8.456 -5.181 -5.066 1.00 94.94 175 SER A C 1
ATOM 1374 O O . SER A 1 175 ? 7.610 -4.802 -4.262 1.00 94.94 175 SER A O 1
ATOM 1376 N N . GLU A 1 176 ? 9.602 -4.526 -5.211 1.00 93.50 176 GLU A N 1
ATOM 1377 C CA . GLU A 1 176 ? 9.941 -3.324 -4.434 1.00 93.50 176 GLU A CA 1
ATOM 1378 C C . GLU A 1 176 ? 10.305 -2.153 -5.345 1.00 93.50 176 GLU A C 1
ATOM 1380 O O . GLU A 1 176 ? 10.969 -2.334 -6.358 1.00 93.50 176 GLU A O 1
ATOM 1385 N N . ILE A 1 177 ? 9.920 -0.940 -4.963 1.00 92.44 177 ILE A N 1
ATOM 1386 C CA . ILE A 1 177 ? 10.296 0.302 -5.631 1.00 92.44 177 ILE A CA 1
ATOM 1387 C C . ILE A 1 177 ? 11.643 0.780 -5.086 1.00 92.44 177 ILE A C 1
ATOM 1389 O O . ILE A 1 177 ? 11.855 0.837 -3.872 1.00 92.44 177 ILE A O 1
ATOM 1393 N N . VAL A 1 178 ? 12.549 1.150 -5.987 1.00 91.75 178 VAL A N 1
ATOM 1394 C CA . VAL A 1 178 ? 13.856 1.736 -5.667 1.00 91.75 178 VAL A CA 1
ATOM 1395 C C . VAL A 1 178 ? 14.060 3.029 -6.456 1.00 91.75 178 VAL A C 1
ATOM 1397 O O . VAL A 1 178 ? 13.586 3.132 -7.587 1.00 91.75 178 VAL A O 1
ATOM 1400 N N . PRO A 1 179 ? 14.758 4.032 -5.901 1.00 91.12 179 PRO A N 1
ATOM 1401 C CA . PRO A 1 179 ? 15.018 5.267 -6.632 1.00 91.12 179 PRO A CA 1
ATOM 1402 C C . PRO A 1 179 ? 15.984 5.019 -7.796 1.00 91.12 179 PRO A C 1
ATOM 1404 O O . PRO A 1 179 ? 16.910 4.215 -7.673 1.00 91.12 179 PRO A O 1
ATOM 1407 N N . HIS A 1 180 ? 15.849 5.773 -8.890 1.00 90.00 180 HIS A N 1
ATOM 1408 C CA . HIS A 1 180 ? 16.791 5.709 -10.018 1.00 90.00 180 HIS A CA 1
ATOM 1409 C C . HIS A 1 180 ? 18.254 6.008 -9.643 1.00 90.00 180 HIS A C 1
ATOM 1411 O O . HIS A 1 180 ? 19.171 5.601 -10.348 1.00 90.00 180 HIS A O 1
ATOM 1417 N N . THR A 1 181 ? 18.493 6.693 -8.520 1.00 89.81 181 THR A N 1
ATOM 1418 C CA . THR A 1 181 ? 19.839 6.983 -8.006 1.00 89.81 181 THR A CA 1
ATOM 1419 C C . THR A 1 181 ? 20.522 5.785 -7.342 1.00 89.81 181 THR A C 1
ATOM 1421 O O . THR A 1 181 ? 21.665 5.926 -6.911 1.00 89.81 181 THR A O 1
ATOM 1424 N N . ALA A 1 182 ? 19.835 4.647 -7.192 1.00 88.56 182 ALA A N 1
ATOM 1425 C CA . ALA A 1 182 ? 20.415 3.445 -6.608 1.00 88.56 182 ALA A CA 1
ATOM 1426 C C . ALA A 1 182 ? 21.572 2.921 -7.475 1.00 88.56 182 ALA A C 1
ATOM 1428 O O . ALA A 1 182 ? 21.448 2.765 -8.691 1.00 88.56 182 ALA A O 1
ATOM 1429 N N . THR A 1 183 ? 22.701 2.641 -6.833 1.00 90.44 183 THR A N 1
ATOM 1430 C CA . THR A 1 183 ? 23.890 2.081 -7.487 1.00 90.44 183 THR A CA 1
ATOM 1431 C C . THR A 1 183 ? 23.710 0.599 -7.807 1.00 90.44 183 THR A C 1
ATOM 1433 O O . THR A 1 183 ? 22.909 -0.100 -7.176 1.00 90.44 183 THR A O 1
ATOM 1436 N N . ALA A 1 184 ? 24.516 0.071 -8.730 1.00 88.56 184 ALA A N 1
ATOM 1437 C CA . ALA A 1 184 ? 24.523 -1.358 -9.038 1.00 88.56 184 ALA A CA 1
ATOM 1438 C C . ALA A 1 184 ? 24.841 -2.225 -7.802 1.00 88.56 184 ALA A C 1
ATOM 1440 O O . ALA A 1 184 ? 24.278 -3.309 -7.653 1.00 88.56 184 ALA A O 1
ATOM 1441 N N . GLU A 1 185 ? 25.688 -1.747 -6.876 1.00 84.25 185 GLU A N 1
ATOM 1442 C CA . GLU A 1 185 ? 25.980 -2.453 -5.616 1.00 84.25 185 GLU A CA 1
ATOM 1443 C C . GLU A 1 185 ? 24.752 -2.505 -4.693 1.00 84.25 185 GLU A C 1
ATOM 1445 O O . GLU A 1 185 ? 24.464 -3.553 -4.112 1.00 84.25 185 GLU A O 1
ATOM 1450 N N . GLU A 1 186 ? 24.005 -1.405 -4.571 1.00 85.56 186 GLU A N 1
ATOM 1451 C CA . GLU A 1 186 ? 22.782 -1.344 -3.758 1.00 85.56 186 GLU A CA 1
ATOM 1452 C C . GLU A 1 186 ? 21.666 -2.217 -4.342 1.00 85.56 186 GLU A C 1
ATOM 1454 O O . GLU A 1 186 ? 20.998 -2.941 -3.599 1.00 85.56 186 GLU A O 1
ATOM 1459 N N . ILE A 1 187 ? 21.507 -2.209 -5.669 1.00 89.06 187 ILE A N 1
ATOM 1460 C CA . ILE A 1 187 ? 20.571 -3.084 -6.385 1.00 89.06 187 ILE A CA 1
ATOM 1461 C C . ILE A 1 187 ? 20.969 -4.551 -6.190 1.00 89.06 187 ILE A C 1
ATOM 1463 O O . ILE A 1 187 ? 20.140 -5.361 -5.777 1.00 89.06 187 ILE A O 1
ATOM 1467 N N . ALA A 1 188 ? 22.242 -4.903 -6.382 1.00 87.19 188 ALA A N 1
ATOM 1468 C CA . ALA A 1 188 ? 22.729 -6.267 -6.177 1.00 87.19 188 ALA A CA 1
ATOM 1469 C C . ALA A 1 188 ? 22.570 -6.743 -4.722 1.00 87.19 188 ALA A C 1
ATOM 1471 O O . ALA A 1 188 ? 22.272 -7.916 -4.482 1.00 87.19 188 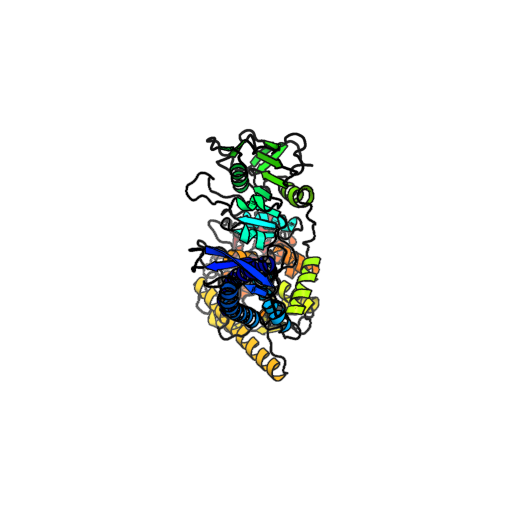ALA A O 1
ATOM 1472 N N . ALA A 1 189 ? 22.721 -5.850 -3.738 1.00 86.19 189 ALA A N 1
ATOM 1473 C CA . ALA A 1 189 ? 22.557 -6.179 -2.323 1.00 86.19 189 ALA A CA 1
ATOM 1474 C C . ALA A 1 189 ? 21.134 -6.650 -1.976 1.00 86.19 189 ALA A C 1
ATOM 1476 O O . ALA A 1 189 ? 20.978 -7.474 -1.071 1.00 86.19 189 ALA A O 1
ATOM 1477 N N . LYS A 1 190 ? 20.117 -6.196 -2.720 1.00 86.25 190 LYS A N 1
ATOM 1478 C CA . LYS A 1 190 ? 18.724 -6.662 -2.597 1.00 86.25 190 LYS A CA 1
ATOM 1479 C C . LYS A 1 190 ? 18.470 -8.024 -3.256 1.00 86.25 190 LYS A C 1
ATOM 1481 O O . LYS A 1 190 ? 17.401 -8.592 -3.070 1.00 86.25 190 LYS A O 1
ATOM 1486 N N . SER A 1 191 ? 19.454 -8.580 -3.972 1.00 91.12 191 SER A N 1
ATOM 1487 C CA . SER A 1 191 ? 19.369 -9.883 -4.654 1.00 91.12 191 SER A CA 1
ATOM 1488 C C . SER A 1 191 ? 18.121 -10.039 -5.547 1.00 91.12 191 SER A C 1
ATOM 1490 O O . SER A 1 191 ? 17.377 -11.010 -5.372 1.00 91.12 191 SER A O 1
ATOM 1492 N N . PRO A 1 192 ? 17.870 -9.103 -6.483 1.00 95.00 192 PRO A N 1
ATOM 1493 C CA . PRO A 1 192 ? 16.653 -9.095 -7.282 1.00 95.00 192 PRO A CA 1
ATOM 1494 C C . PRO A 1 192 ? 16.544 -10.299 -8.216 1.00 95.00 192 PRO A C 1
ATOM 1496 O O . PRO A 1 192 ? 17.548 -10.842 -8.681 1.00 95.00 192 PRO A O 1
ATOM 1499 N N . VAL A 1 193 ? 15.307 -10.687 -8.516 1.00 95.56 193 VAL A N 1
ATOM 1500 C CA . VAL A 1 193 ? 14.983 -11.715 -9.524 1.00 95.56 193 VAL A CA 1
ATOM 1501 C C . VAL A 1 193 ? 14.558 -11.123 -10.868 1.00 95.56 193 VAL A C 1
ATOM 1503 O O . VAL A 1 193 ? 14.543 -11.830 -11.868 1.00 95.56 193 VAL A O 1
ATOM 1506 N N . GLY A 1 194 ? 14.269 -9.823 -10.898 1.00 97.19 194 GLY A N 1
ATOM 1507 C CA . GLY A 1 194 ? 13.972 -9.051 -12.098 1.00 97.19 194 GLY A CA 1
ATOM 1508 C C . GLY A 1 194 ? 14.095 -7.555 -11.816 1.00 97.19 194 GLY A C 1
ATOM 1509 O O . GLY A 1 194 ? 14.074 -7.133 -10.657 1.00 97.19 194 GLY A O 1
ATOM 1510 N N . ILE A 1 195 ? 14.231 -6.749 -12.863 1.00 98.12 195 ILE A N 1
ATOM 1511 C CA . ILE A 1 195 ? 14.279 -5.287 -12.782 1.00 98.12 195 ILE A CA 1
ATOM 1512 C C . ILE A 1 195 ? 13.278 -4.711 -13.786 1.00 98.12 195 ILE A C 1
ATOM 1514 O O . ILE A 1 195 ? 13.227 -5.143 -14.934 1.00 98.12 195 ILE A O 1
ATOM 1518 N N . ILE A 1 196 ? 12.485 -3.727 -13.373 1.00 98.00 196 ILE A N 1
ATOM 1519 C CA . ILE A 1 196 ? 11.617 -2.956 -14.263 1.00 98.00 196 ILE A CA 1
ATOM 1520 C C . ILE A 1 196 ? 12.002 -1.484 -14.160 1.00 98.00 196 ILE A C 1
ATOM 1522 O O . ILE A 1 196 ? 11.918 -0.879 -13.095 1.00 98.00 196 ILE A O 1
ATOM 1526 N N . LEU A 1 197 ? 12.430 -0.901 -15.272 1.00 96.50 197 LEU A N 1
ATOM 1527 C CA . LEU A 1 197 ? 12.762 0.512 -15.398 1.00 96.50 197 LEU A CA 1
ATOM 1528 C C . LEU A 1 197 ? 11.482 1.269 -15.762 1.00 96.50 197 LEU A C 1
ATOM 1530 O O . LEU A 1 197 ? 10.959 1.096 -16.864 1.00 96.50 197 LEU A O 1
ATOM 1534 N N . SER A 1 198 ? 10.960 2.067 -14.830 1.00 93.75 198 SER A N 1
ATOM 1535 C CA . SER A 1 198 ? 9.697 2.789 -15.023 1.00 93.75 198 SER A CA 1
ATOM 1536 C C . SER A 1 198 ? 9.794 3.916 -16.062 1.00 93.75 198 SER A C 1
ATOM 1538 O O . SER A 1 198 ? 10.874 4.297 -16.517 1.00 93.75 198 SER A O 1
ATOM 1540 N N . GLY A 1 199 ? 8.635 4.465 -16.433 1.00 85.25 199 GLY A N 1
ATOM 1541 C CA . GLY A 1 199 ? 8.565 5.702 -17.204 1.00 85.25 199 GLY A CA 1
ATOM 1542 C C . GLY A 1 199 ? 9.009 6.932 -16.401 1.00 85.25 199 GLY A C 1
ATOM 1543 O O . GLY A 1 199 ? 9.256 6.873 -15.201 1.00 85.25 199 GLY A O 1
ATOM 1544 N N . GLY A 1 200 ? 9.064 8.080 -17.071 1.00 78.00 200 GLY A N 1
ATOM 1545 C CA . GLY A 1 200 ? 9.479 9.353 -16.491 1.00 78.00 200 GLY A CA 1
ATOM 1546 C C . GLY A 1 200 ? 9.020 10.510 -17.381 1.00 78.00 200 GLY A C 1
ATOM 1547 O O . GLY A 1 200 ? 8.883 10.319 -18.589 1.00 78.00 200 GLY A O 1
ATOM 1548 N N . PRO A 1 201 ? 8.747 11.701 -16.821 1.00 67.69 201 PRO A N 1
ATOM 1549 C CA . PRO A 1 201 ? 8.312 12.857 -17.608 1.00 67.69 201 PRO A CA 1
ATOM 1550 C C . PRO A 1 201 ? 9.458 13.529 -18.387 1.00 67.69 201 PRO A C 1
ATOM 1552 O O . PRO A 1 201 ? 9.201 14.396 -19.222 1.00 67.69 201 PRO A O 1
ATOM 1555 N N . SER A 1 202 ? 10.708 13.176 -18.081 1.00 69.81 202 SER A N 1
ATOM 1556 C CA . SER A 1 202 ? 11.914 13.808 -18.620 1.00 69.81 202 SER A CA 1
ATOM 1557 C C . SER A 1 202 ? 12.293 13.289 -20.008 1.00 69.81 202 SER A C 1
ATOM 1559 O O . SER A 1 202 ? 11.953 12.176 -20.394 1.00 69.81 202 SER A O 1
ATOM 1561 N N . SER A 1 203 ? 13.055 14.098 -20.744 1.00 74.88 203 SER A N 1
ATOM 1562 C CA . SER A 1 203 ? 13.804 13.655 -21.927 1.00 74.88 203 SER A CA 1
ATOM 1563 C C . SER A 1 203 ? 15.173 13.129 -21.495 1.00 74.88 203 SER A C 1
ATOM 1565 O O . SER A 1 203 ? 15.831 13.759 -20.666 1.00 74.88 203 SER A O 1
ATOM 1567 N N . VAL A 1 204 ? 15.641 12.014 -22.069 1.00 73.38 204 VAL A N 1
ATOM 1568 C CA . VAL A 1 204 ? 16.945 11.405 -21.710 1.00 73.38 204 VAL A CA 1
ATOM 1569 C C . VAL A 1 204 ? 18.144 12.320 -22.007 1.00 73.38 204 VAL A C 1
ATOM 1571 O O . VAL A 1 204 ? 19.223 12.138 -21.448 1.00 73.38 204 VAL A O 1
ATOM 1574 N N . TYR A 1 205 ? 17.965 13.318 -22.877 1.00 70.12 205 TYR A N 1
ATOM 1575 C CA . TYR A 1 205 ? 19.004 14.281 -23.255 1.00 70.12 205 TYR A CA 1
ATOM 1576 C C . TYR A 1 205 ? 18.980 15.571 -22.427 1.00 70.12 205 TYR A C 1
ATOM 1578 O O . TYR A 1 205 ? 19.858 16.423 -22.593 1.00 70.12 205 TYR A O 1
ATOM 1586 N N . GLU A 1 206 ? 17.983 15.748 -21.560 1.00 75.44 206 GLU A N 1
ATOM 1587 C CA . GLU A 1 206 ? 17.865 16.948 -20.741 1.00 75.44 206 GLU A CA 1
ATOM 1588 C C . GLU A 1 206 ? 18.953 16.984 -19.655 1.00 75.44 206 GLU A C 1
ATOM 1590 O O . GLU A 1 206 ? 19.302 15.978 -19.034 1.00 75.44 206 GLU A O 1
ATOM 1595 N N . ALA A 1 207 ? 19.530 18.162 -19.413 1.00 70.69 207 ALA A N 1
ATOM 1596 C CA . ALA A 1 207 ? 20.554 18.314 -18.387 1.00 70.69 207 ALA A CA 1
ATOM 1597 C C . ALA A 1 207 ? 19.954 18.056 -16.994 1.00 70.69 207 ALA A C 1
ATOM 1599 O O . ALA A 1 207 ? 19.061 18.777 -16.558 1.00 70.69 207 ALA A O 1
ATOM 1600 N N . GLY A 1 208 ? 20.480 17.052 -16.286 1.00 75.44 208 GLY A N 1
ATOM 1601 C CA . GLY A 1 208 ? 19.949 16.624 -14.989 1.00 75.44 208 GLY A CA 1
ATOM 1602 C C . GLY A 1 208 ? 18.792 15.626 -15.084 1.00 75.44 208 GLY A C 1
ATOM 1603 O O . GLY A 1 208 ? 18.151 15.372 -14.066 1.00 75.44 208 GLY A O 1
ATOM 1604 N N . ALA A 1 209 ? 18.533 15.061 -16.269 1.00 79.31 209 ALA A N 1
ATOM 1605 C CA . ALA A 1 209 ? 17.561 13.991 -16.433 1.00 79.31 209 ALA A CA 1
ATOM 1606 C C . ALA A 1 209 ? 17.895 12.784 -15.529 1.00 79.31 209 ALA A C 1
ATOM 1608 O O . ALA A 1 209 ? 19.077 12.465 -15.338 1.00 79.31 209 ALA A O 1
ATOM 1609 N N . PRO A 1 210 ? 16.879 12.098 -14.976 1.00 82.19 210 PRO A N 1
ATOM 1610 C CA . PRO A 1 210 ? 17.068 10.894 -14.178 1.00 82.19 210 PRO A CA 1
ATOM 1611 C C . PRO A 1 210 ? 17.911 9.839 -14.912 1.00 82.19 210 PRO A C 1
ATOM 1613 O O . PRO A 1 210 ? 17.539 9.368 -15.984 1.00 82.19 210 PRO A O 1
ATOM 1616 N N . SER A 1 211 ? 19.054 9.460 -14.341 1.00 83.75 211 SER A N 1
ATOM 1617 C CA . SER A 1 211 ? 19.956 8.443 -14.897 1.00 83.75 211 SER A CA 1
ATOM 1618 C C . SER A 1 211 ? 19.934 7.158 -14.074 1.00 83.75 211 SER A C 1
ATOM 1620 O O . SER A 1 211 ? 19.597 7.199 -12.891 1.00 83.75 211 SER A O 1
ATOM 1622 N N . LEU A 1 212 ? 20.367 6.055 -14.688 1.00 90.88 212 LEU A N 1
ATOM 1623 C CA . LEU A 1 212 ? 20.626 4.761 -14.049 1.00 90.88 212 LEU A CA 1
ATOM 1624 C C . LEU A 1 212 ? 22.134 4.477 -14.048 1.00 90.88 212 LEU A C 1
ATOM 1626 O O . LEU A 1 212 ? 22.818 4.826 -15.011 1.00 90.88 212 LEU A O 1
ATOM 1630 N N . ASP A 1 213 ? 22.648 3.822 -13.006 1.00 90.50 213 ASP A N 1
ATOM 1631 C CA . ASP A 1 213 ? 24.004 3.261 -13.013 1.00 90.50 213 ASP A CA 1
ATOM 1632 C C . ASP A 1 213 ? 24.114 2.163 -14.097 1.00 90.50 213 ASP A C 1
ATOM 1634 O O . ASP A 1 213 ? 23.435 1.139 -13.986 1.00 90.50 213 ASP A O 1
ATOM 1638 N N . PRO A 1 214 ? 24.951 2.324 -15.144 1.00 88.75 214 PRO A N 1
ATOM 1639 C CA . PRO A 1 214 ? 25.051 1.342 -16.224 1.00 88.75 214 PRO A CA 1
ATOM 1640 C C . PRO A 1 214 ? 25.457 -0.057 -15.751 1.00 88.75 214 PRO A C 1
ATOM 1642 O O . PRO A 1 214 ? 25.063 -1.040 -16.378 1.00 88.75 214 PRO A O 1
ATOM 1645 N N . GLY A 1 215 ? 26.171 -0.162 -14.620 1.00 91.06 215 GLY A N 1
ATOM 1646 C CA . GLY A 1 215 ? 26.570 -1.447 -14.039 1.00 91.06 215 GLY A CA 1
ATOM 1647 C C . GLY A 1 215 ? 25.388 -2.334 -13.629 1.00 91.06 215 GLY A C 1
ATOM 1648 O O . GLY A 1 215 ? 25.573 -3.523 -13.383 1.00 91.06 215 GLY A O 1
ATOM 1649 N N . VAL A 1 216 ? 24.166 -1.792 -13.587 1.00 93.19 216 VAL A N 1
ATOM 1650 C CA . VAL A 1 216 ? 22.932 -2.561 -13.369 1.00 93.19 216 VAL A CA 1
ATOM 1651 C C . VAL A 1 216 ? 22.699 -3.582 -14.485 1.00 93.19 216 VAL A C 1
ATOM 1653 O O . VAL A 1 216 ? 22.294 -4.707 -14.197 1.00 93.19 216 VAL A O 1
ATOM 1656 N N . PHE A 1 217 ? 23.009 -3.240 -15.740 1.00 94.44 217 PHE A N 1
ATOM 1657 C CA . PHE A 1 217 ? 22.857 -4.166 -16.869 1.00 94.44 217 PHE A CA 1
ATOM 1658 C C . PHE A 1 217 ? 23.904 -5.293 -16.855 1.00 94.44 217 PHE A C 1
ATOM 1660 O O . PHE A 1 217 ? 23.680 -6.349 -17.441 1.00 94.44 217 PHE A O 1
ATOM 1667 N N . ASP A 1 218 ? 25.008 -5.118 -16.125 1.00 92.31 218 ASP A N 1
ATOM 1668 C CA . ASP A 1 218 ? 26.054 -6.134 -15.969 1.00 92.31 218 ASP A CA 1
ATOM 1669 C C . ASP A 1 218 ? 25.738 -7.160 -14.861 1.00 92.31 218 ASP A C 1
ATOM 1671 O O . ASP A 1 218 ? 26.476 -8.131 -14.680 1.00 92.31 218 ASP A O 1
ATOM 1675 N N . LEU A 1 219 ? 24.636 -6.987 -14.115 1.00 90.81 219 LEU A N 1
ATOM 1676 C CA . LEU A 1 219 ? 24.242 -7.893 -13.026 1.00 90.81 219 LEU A CA 1
ATOM 1677 C C . LEU A 1 219 ? 23.695 -9.243 -13.515 1.00 90.81 219 LEU A C 1
ATOM 1679 O O . LEU A 1 219 ? 23.583 -10.174 -12.716 1.00 90.81 219 LEU A O 1
ATOM 1683 N N . GLY A 1 220 ? 23.340 -9.357 -14.799 1.00 91.69 220 GLY A N 1
ATOM 1684 C CA . GLY A 1 220 ? 22.748 -10.572 -15.368 1.00 91.69 220 GLY A CA 1
ATOM 1685 C C . GLY A 1 220 ? 21.337 -10.872 -14.846 1.00 91.69 220 GLY A C 1
ATOM 1686 O O . GLY A 1 220 ? 20.959 -12.036 -14.732 1.00 91.69 220 GLY A O 1
ATOM 1687 N N . VAL A 1 221 ? 20.578 -9.833 -14.484 1.00 95.94 221 VAL A N 1
ATOM 1688 C CA . VAL A 1 221 ? 19.200 -9.936 -13.980 1.00 95.94 221 VAL A CA 1
ATOM 1689 C C . VAL A 1 221 ? 18.224 -9.540 -15.098 1.00 95.94 221 VAL A C 1
ATOM 1691 O O . VAL A 1 221 ? 18.433 -8.485 -15.701 1.00 95.94 221 VAL A O 1
ATOM 1694 N N . PRO A 1 222 ? 17.155 -10.320 -15.375 1.00 97.81 222 PRO A N 1
ATOM 1695 C CA . PRO A 1 222 ? 16.160 -9.973 -16.391 1.00 97.81 222 PRO A CA 1
ATOM 1696 C C . PRO A 1 222 ? 15.632 -8.551 -16.203 1.00 97.81 222 PRO A C 1
ATOM 1698 O O . PRO A 1 222 ? 15.289 -8.168 -15.082 1.00 97.81 222 PRO A O 1
ATOM 1701 N N . THR A 1 223 ? 15.575 -7.765 -17.280 1.00 98.31 223 THR A N 1
ATOM 1702 C CA . THR A 1 223 ? 15.240 -6.336 -17.190 1.00 98.31 223 THR A CA 1
ATOM 1703 C C . THR A 1 223 ? 14.202 -5.925 -18.232 1.00 98.31 223 THR A C 1
ATOM 1705 O O . THR A 1 223 ? 14.381 -6.184 -19.421 1.00 98.31 223 THR A O 1
ATOM 1708 N N . LEU A 1 224 ? 13.143 -5.241 -17.789 1.00 98.44 224 LEU A N 1
ATOM 1709 C CA . LEU A 1 224 ? 12.110 -4.641 -18.634 1.00 98.44 224 LEU A CA 1
ATOM 1710 C C . LEU A 1 224 ? 12.195 -3.112 -18.580 1.00 98.44 224 LEU A C 1
ATOM 1712 O O . LEU A 1 224 ? 12.119 -2.529 -17.503 1.00 98.44 224 LEU A O 1
ATOM 1716 N N . GLY A 1 225 ? 12.317 -2.446 -19.724 1.00 96.94 225 GLY A N 1
ATOM 1717 C CA . GLY A 1 225 ? 12.213 -0.991 -19.837 1.00 96.94 225 GLY A CA 1
ATOM 1718 C C . GLY A 1 225 ? 10.823 -0.534 -20.273 1.00 96.94 225 GLY A C 1
ATOM 1719 O O . GLY A 1 225 ? 10.290 -1.057 -21.247 1.00 96.94 225 GLY A O 1
ATOM 1720 N N . ILE A 1 226 ? 10.254 0.465 -19.594 1.00 95.75 226 ILE A N 1
ATOM 1721 C CA . ILE A 1 226 ? 8.957 1.068 -19.938 1.00 95.75 226 ILE A CA 1
ATOM 1722 C C . ILE A 1 226 ? 9.153 2.552 -20.247 1.00 95.75 226 ILE A C 1
ATOM 1724 O O . ILE A 1 226 ? 9.666 3.300 -19.416 1.00 95.75 226 ILE A O 1
ATOM 1728 N N . CYS A 1 227 ? 8.723 2.992 -21.429 1.00 92.44 227 CYS A N 1
ATOM 1729 C CA . CYS A 1 227 ? 8.744 4.388 -21.873 1.00 92.44 227 CYS A CA 1
ATOM 1730 C C . CYS A 1 227 ? 10.120 5.073 -21.685 1.00 92.44 227 CYS A C 1
ATOM 1732 O O . CYS A 1 227 ? 11.038 4.838 -22.467 1.00 92.44 227 CYS A O 1
ATOM 1734 N N . TYR A 1 228 ? 10.310 5.889 -20.645 1.00 91.31 228 TYR A N 1
ATOM 1735 C CA . TYR A 1 228 ? 11.612 6.488 -20.325 1.00 91.31 228 TYR A CA 1
ATOM 1736 C C . TYR A 1 228 ? 12.670 5.431 -19.970 1.00 91.31 228 TYR A C 1
ATOM 1738 O O . TYR A 1 228 ? 13.780 5.462 -20.497 1.00 91.31 228 TYR A O 1
ATOM 1746 N N . GLY A 1 229 ? 12.327 4.437 -19.147 1.00 93.94 229 GLY A N 1
ATOM 1747 C CA . GLY A 1 229 ? 13.220 3.327 -18.812 1.00 93.94 229 GLY A CA 1
ATOM 1748 C C . GLY A 1 229 ? 13.632 2.502 -20.035 1.00 93.94 229 GLY A C 1
ATOM 1749 O O . GLY A 1 229 ? 14.762 2.021 -20.111 1.00 93.94 229 GLY A O 1
ATOM 1750 N N . PHE A 1 230 ? 12.749 2.400 -21.034 1.00 95.44 230 PHE A N 1
ATOM 1751 C CA . PHE A 1 230 ? 13.061 1.802 -22.335 1.00 95.44 230 PHE A CA 1
ATOM 1752 C C . PHE A 1 230 ? 14.114 2.610 -23.105 1.00 95.44 230 PHE A C 1
ATOM 1754 O O . PHE A 1 230 ? 15.062 2.039 -23.642 1.00 95.44 230 PHE A O 1
ATOM 1761 N N . GLN A 1 231 ? 14.007 3.938 -23.099 1.00 93.38 231 GLN A N 1
ATOM 1762 C CA . GLN A 1 231 ? 14.977 4.834 -23.737 1.00 93.38 231 GLN A CA 1
ATOM 1763 C C . GLN A 1 231 ? 16.335 4.808 -23.029 1.00 93.38 231 GLN A C 1
ATOM 1765 O O . GLN A 1 231 ? 17.368 4.728 -23.694 1.00 93.38 231 GLN A O 1
ATOM 1770 N N . VAL A 1 232 ? 16.342 4.808 -21.691 1.00 93.38 232 VAL A N 1
ATOM 1771 C CA . VAL A 1 232 ? 17.562 4.669 -20.878 1.00 93.38 232 VAL A CA 1
ATOM 1772 C C . VAL A 1 232 ? 18.268 3.349 -21.189 1.00 93.38 232 VAL A C 1
ATOM 1774 O O . VAL A 1 232 ? 19.477 3.343 -21.425 1.00 93.38 232 VAL A O 1
ATOM 1777 N N . MET A 1 233 ? 17.523 2.240 -21.254 1.00 95.44 233 MET A N 1
ATOM 1778 C CA . MET A 1 233 ? 18.065 0.935 -21.642 1.00 95.44 233 MET A CA 1
ATOM 1779 C C . MET A 1 233 ? 18.637 0.962 -23.062 1.00 95.44 233 MET A C 1
ATOM 1781 O O . MET A 1 233 ? 19.767 0.525 -23.277 1.00 95.44 233 MET A O 1
ATOM 1785 N N . ALA A 1 234 ? 17.886 1.502 -24.025 1.00 94.69 234 ALA A N 1
ATOM 1786 C CA . ALA A 1 234 ? 18.332 1.592 -25.409 1.00 94.69 234 ALA A CA 1
ATOM 1787 C C . ALA A 1 234 ? 19.650 2.372 -25.519 1.00 94.69 234 ALA A C 1
ATOM 1789 O O . ALA A 1 234 ? 20.599 1.891 -26.134 1.00 94.69 234 ALA A O 1
ATOM 1790 N N . GLN A 1 235 ? 19.741 3.539 -24.876 1.00 92.19 235 GLN A N 1
ATOM 1791 C CA . GLN A 1 235 ? 20.936 4.380 -24.894 1.00 92.19 235 GLN A CA 1
ATOM 1792 C C . GLN A 1 235 ? 22.136 3.698 -24.222 1.00 92.19 235 GLN A C 1
ATOM 1794 O O . GLN A 1 235 ? 23.237 3.715 -24.775 1.00 92.19 235 GLN A O 1
ATOM 1799 N N . ALA A 1 236 ? 21.935 3.083 -23.054 1.00 91.69 236 ALA A N 1
ATOM 1800 C CA . ALA A 1 236 ? 23.002 2.418 -22.307 1.00 91.69 236 ALA A CA 1
ATOM 1801 C C . ALA A 1 236 ? 23.598 1.221 -23.066 1.00 91.69 236 ALA A C 1
ATOM 1803 O O . ALA A 1 236 ? 24.791 0.949 -22.948 1.00 91.69 236 ALA A O 1
ATOM 1804 N N . LEU A 1 237 ? 22.786 0.536 -23.876 1.00 93.56 237 LEU A N 1
ATOM 1805 C CA . LEU A 1 237 ? 23.191 -0.648 -24.636 1.00 93.56 237 LEU A CA 1
ATOM 1806 C C . LEU A 1 237 ? 23.631 -0.339 -26.079 1.00 93.56 237 LEU A C 1
ATOM 1808 O O . LEU A 1 237 ? 23.915 -1.262 -26.841 1.00 93.56 237 LEU A O 1
ATOM 1812 N N . GLY A 1 238 ? 23.731 0.940 -26.460 1.00 92.00 238 GLY A N 1
ATOM 1813 C CA . GLY A 1 238 ? 24.253 1.365 -27.767 1.00 92.00 238 GLY A CA 1
ATOM 1814 C C . GLY A 1 238 ? 23.212 1.494 -28.887 1.00 92.00 238 GLY A C 1
ATOM 1815 O O . GLY A 1 238 ? 23.580 1.541 -30.061 1.00 92.00 238 GLY A O 1
ATOM 1816 N N . GLY A 1 239 ? 21.924 1.549 -28.545 1.00 92.00 239 GLY A N 1
ATOM 1817 C CA . GLY A 1 239 ? 20.849 1.983 -29.439 1.00 92.00 239 GLY A CA 1
ATOM 1818 C C . GLY A 1 239 ? 20.832 3.504 -29.656 1.00 92.00 239 GLY A C 1
ATOM 1819 O O . GLY A 1 239 ? 21.652 4.246 -29.115 1.00 92.00 239 GLY A O 1
ATOM 1820 N N . GLU A 1 240 ? 19.874 3.979 -30.453 1.00 91.38 240 GLU A N 1
ATOM 1821 C CA . GLU A 1 240 ? 19.703 5.404 -30.769 1.00 91.38 240 GLU A CA 1
ATOM 1822 C C . GLU A 1 240 ? 18.324 5.889 -30.314 1.00 91.38 240 GLU A C 1
ATOM 1824 O O . GLU A 1 240 ? 17.302 5.363 -30.761 1.00 91.38 240 GLU A O 1
ATOM 1829 N N . VAL A 1 241 ? 18.296 6.906 -29.449 1.00 89.19 241 VAL A N 1
ATOM 1830 C CA . VAL A 1 241 ? 17.080 7.634 -29.064 1.00 89.19 241 VAL A CA 1
ATOM 1831 C C . VAL A 1 241 ? 17.070 8.953 -29.833 1.00 89.19 241 VAL A C 1
ATOM 1833 O O . VAL A 1 241 ? 18.085 9.638 -29.917 1.00 89.19 241 VAL A O 1
ATOM 1836 N N . ALA A 1 242 ? 15.945 9.315 -30.437 1.00 83.56 242 ALA A N 1
ATOM 1837 C CA . ALA A 1 242 ? 15.837 10.533 -31.228 1.00 83.56 242 ALA A CA 1
ATOM 1838 C C . ALA A 1 242 ? 14.625 11.355 -30.802 1.00 83.56 242 ALA A C 1
ATOM 1840 O O . ALA A 1 242 ? 13.539 10.823 -30.566 1.00 83.56 242 ALA A O 1
ATOM 1841 N N . ASN A 1 243 ? 14.804 12.675 -30.785 1.00 79.62 243 ASN A N 1
ATOM 1842 C CA . ASN A 1 243 ? 13.692 13.610 -30.773 1.00 79.62 243 ASN A CA 1
ATOM 1843 C C . ASN A 1 243 ? 13.292 13.888 -32.226 1.00 79.62 243 ASN A C 1
ATOM 1845 O O . ASN A 1 243 ? 13.964 14.634 -32.940 1.00 79.62 243 ASN A O 1
ATOM 1849 N N . THR A 1 244 ? 12.225 13.247 -32.691 1.00 68.38 244 THR A N 1
ATOM 1850 C CA . THR A 1 244 ? 11.748 13.362 -34.080 1.00 68.38 244 THR A CA 1
ATOM 1851 C C . THR A 1 244 ? 10.859 14.592 -34.298 1.00 68.38 244 THR A C 1
ATOM 1853 O O . THR A 1 244 ? 10.425 14.852 -35.420 1.00 68.38 244 THR A O 1
ATOM 1856 N N . GLY A 1 245 ? 10.569 15.360 -33.239 1.00 65.94 245 GLY A N 1
ATOM 1857 C CA . GLY A 1 245 ? 9.594 16.455 -33.238 1.00 65.94 245 GLY A CA 1
ATOM 1858 C C . GLY A 1 245 ? 8.129 15.995 -33.235 1.00 65.94 245 GLY A C 1
ATOM 1859 O O . GLY A 1 245 ? 7.237 16.827 -33.060 1.00 65.94 245 GLY A O 1
ATOM 1860 N N . LEU A 1 246 ? 7.876 14.693 -33.397 1.00 67.44 246 LEU A N 1
ATOM 1861 C CA . LEU A 1 246 ? 6.571 14.059 -33.234 1.00 67.44 246 LEU A CA 1
ATOM 1862 C C . LEU A 1 246 ? 6.403 13.657 -31.766 1.00 67.44 246 LEU A C 1
ATOM 1864 O O . LEU A 1 246 ? 7.368 13.291 -31.106 1.00 67.44 246 LEU A O 1
ATOM 1868 N N . ARG A 1 247 ? 5.186 13.773 -31.236 1.00 71.25 247 ARG A N 1
ATOM 1869 C CA . ARG A 1 247 ? 4.863 13.341 -29.873 1.00 71.25 247 ARG A CA 1
ATOM 1870 C C . ARG A 1 247 ? 3.631 12.454 -29.927 1.00 71.25 247 ARG A C 1
ATOM 1872 O O . ARG A 1 247 ? 2.637 12.857 -30.533 1.00 71.25 247 ARG A O 1
ATOM 1879 N N . GLU A 1 248 ? 3.694 11.292 -29.290 1.00 72.44 248 GLU A N 1
ATOM 1880 C CA . GLU A 1 248 ? 2.562 10.374 -29.161 1.00 72.44 248 GLU A CA 1
ATOM 1881 C C . GLU A 1 248 ? 2.085 10.406 -27.704 1.00 72.44 248 GLU A C 1
ATOM 1883 O O . GLU A 1 248 ? 2.799 10.019 -26.774 1.00 72.44 248 GLU A O 1
ATOM 1888 N N . TYR A 1 249 ? 0.871 10.926 -27.508 1.00 76.88 249 TYR A N 1
ATOM 1889 C CA . TYR A 1 249 ? 0.194 10.958 -26.217 1.00 76.88 249 TYR A CA 1
ATOM 1890 C C . TYR A 1 249 ? -1.201 10.362 -26.368 1.00 76.88 249 TYR A C 1
ATOM 1892 O O . TYR A 1 249 ? -2.025 10.884 -27.122 1.00 76.88 249 TYR A O 1
ATOM 1900 N N . GLY A 1 250 ? -1.472 9.313 -25.603 1.00 77.81 250 GLY A N 1
ATOM 1901 C CA . GLY A 1 250 ? -2.754 8.633 -25.554 1.00 77.81 250 GLY A CA 1
ATOM 1902 C C . GLY A 1 250 ? -2.819 7.351 -26.380 1.00 77.81 250 GLY A C 1
ATOM 1903 O O . GLY A 1 250 ? -1.802 6.745 -26.721 1.00 77.81 250 GLY A O 1
ATOM 1904 N N . ALA A 1 251 ? -4.055 6.932 -26.651 1.00 83.12 251 ALA A N 1
ATOM 1905 C CA . ALA A 1 251 ? -4.388 5.716 -27.384 1.00 83.12 251 ALA A CA 1
ATOM 1906 C C . ALA A 1 251 ? -3.768 5.729 -28.788 1.00 83.12 251 ALA A C 1
ATOM 1908 O O . ALA A 1 251 ? -3.968 6.680 -29.548 1.00 83.12 251 ALA A O 1
ATOM 1909 N N . THR A 1 252 ? -3.002 4.688 -29.104 1.00 88.44 252 THR A N 1
ATOM 1910 C CA . THR A 1 252 ? -2.225 4.554 -30.341 1.00 88.44 252 THR A CA 1
ATOM 1911 C C . THR A 1 252 ? -2.270 3.106 -30.818 1.00 88.44 252 THR A C 1
ATOM 1913 O O . THR A 1 252 ? -2.091 2.192 -30.017 1.00 88.44 252 THR A O 1
ATOM 1916 N N . ASP A 1 253 ? -2.453 2.891 -32.121 1.00 93.44 253 ASP A N 1
ATOM 1917 C CA . ASP A 1 253 ? -2.393 1.553 -32.714 1.00 93.44 253 ASP A CA 1
ATOM 1918 C C . ASP A 1 253 ? -0.927 1.116 -32.890 1.00 93.44 253 ASP A C 1
ATOM 1920 O O . ASP A 1 253 ? -0.152 1.744 -33.621 1.00 93.44 253 ASP A O 1
ATOM 1924 N N . ALA A 1 254 ? -0.543 0.032 -32.218 1.00 95.38 254 ALA A N 1
ATOM 1925 C CA . ALA A 1 254 ? 0.757 -0.613 -32.357 1.00 95.38 254 ALA A CA 1
ATOM 1926 C C . ALA A 1 254 ? 0.637 -1.899 -33.178 1.00 95.38 254 ALA A C 1
ATOM 1928 O O . ALA A 1 254 ? -0.222 -2.741 -32.915 1.00 95.38 254 ALA A O 1
ATOM 1929 N N . ALA A 1 255 ? 1.537 -2.063 -34.148 1.00 97.00 255 ALA A N 1
ATOM 1930 C CA . ALA A 1 255 ? 1.650 -3.248 -34.985 1.00 97.00 255 ALA A CA 1
ATOM 1931 C C . ALA A 1 255 ? 2.837 -4.107 -34.530 1.00 97.00 255 ALA A C 1
ATOM 1933 O O . ALA A 1 255 ? 3.976 -3.631 -34.462 1.00 97.00 255 ALA A O 1
ATOM 1934 N N . LEU A 1 256 ? 2.577 -5.377 -34.233 1.00 95.50 256 LEU A N 1
ATOM 1935 C CA . LEU A 1 256 ? 3.585 -6.356 -33.837 1.00 95.50 256 LEU A CA 1
ATOM 1936 C C . LEU A 1 256 ? 4.356 -6.864 -35.057 1.00 95.50 256 LEU A C 1
ATOM 1938 O O . LEU A 1 256 ? 3.803 -7.106 -36.131 1.00 95.50 256 LEU A O 1
ATOM 1942 N N . THR A 1 257 ? 5.648 -7.099 -34.862 1.00 92.00 257 THR A N 1
ATOM 1943 C CA . THR A 1 257 ? 6.510 -7.753 -35.842 1.00 92.00 257 THR A CA 1
ATOM 1944 C C . THR A 1 257 ? 6.426 -9.266 -35.655 1.00 92.00 257 THR A C 1
ATOM 1946 O O . THR A 1 257 ? 6.717 -9.796 -34.582 1.00 92.00 257 THR A O 1
ATOM 1949 N N . GLY A 1 258 ? 6.050 -9.993 -36.710 1.00 88.25 258 GLY A N 1
ATOM 1950 C CA . GLY A 1 258 ? 5.985 -11.456 -36.671 1.00 88.25 258 GLY A CA 1
ATOM 1951 C C . GLY A 1 258 ? 4.995 -11.962 -35.617 1.00 88.25 258 GLY A C 1
ATOM 1952 O O . GLY A 1 258 ? 3.812 -11.643 -35.681 1.00 88.25 258 GLY A O 1
ATOM 1953 N N . SER A 1 259 ? 5.471 -12.772 -34.667 1.00 85.88 259 SER A N 1
ATOM 1954 C CA . SER A 1 259 ? 4.664 -13.260 -33.538 1.00 85.88 259 SER A CA 1
ATOM 1955 C C . SER A 1 259 ? 4.808 -12.423 -32.262 1.00 85.88 259 SER A C 1
ATOM 1957 O O . SER A 1 259 ? 4.263 -12.823 -31.237 1.00 85.88 259 SER A O 1
ATOM 1959 N N . GLY A 1 260 ? 5.571 -11.322 -32.291 1.00 85.50 260 GLY A N 1
ATOM 1960 C CA . GLY A 1 260 ? 5.817 -10.474 -31.118 1.00 85.50 260 GLY A CA 1
ATOM 1961 C C . GLY A 1 260 ? 6.862 -11.004 -30.120 1.00 85.50 260 GLY A C 1
ATOM 1962 O O . GLY A 1 260 ? 6.976 -10.475 -29.015 1.00 85.50 260 GLY A O 1
ATOM 1963 N N . GLY A 1 261 ? 7.629 -12.039 -30.486 1.00 91.31 261 GLY A N 1
ATOM 1964 C CA . GLY A 1 261 ? 8.655 -12.646 -29.623 1.00 91.31 261 GLY A CA 1
ATOM 1965 C C . GLY A 1 261 ? 8.099 -13.241 -28.320 1.00 91.31 261 GLY A C 1
ATOM 1966 O O . GLY A 1 261 ? 6.913 -13.565 -28.227 1.00 91.31 261 GLY A O 1
ATOM 1967 N N . VAL A 1 262 ? 8.953 -13.394 -27.300 1.00 94.56 262 VAL A N 1
ATOM 1968 C CA . VAL A 1 262 ? 8.543 -13.886 -25.968 1.00 94.56 262 VAL A CA 1
ATOM 1969 C C . VAL A 1 262 ? 7.657 -12.868 -25.241 1.00 94.56 262 VAL A C 1
ATOM 1971 O O . VAL A 1 262 ? 6.665 -13.248 -24.620 1.00 94.56 262 VAL A O 1
ATOM 1974 N N . LEU A 1 263 ? 7.991 -11.577 -25.346 1.00 96.44 263 LEU A N 1
ATOM 1975 C CA . LEU A 1 263 ? 7.339 -10.497 -24.601 1.00 96.44 263 LEU A CA 1
ATOM 1976 C C . LEU A 1 263 ? 5.895 -10.232 -25.047 1.00 96.44 263 LEU A C 1
ATOM 1978 O O . LEU A 1 263 ? 5.021 -10.063 -24.202 1.00 96.44 263 LEU A O 1
ATOM 1982 N N . LEU A 1 264 ? 5.632 -10.194 -26.357 1.00 96.38 264 LEU A N 1
ATOM 1983 C CA . LEU A 1 264 ? 4.306 -9.881 -26.914 1.00 96.38 264 LEU A CA 1
ATOM 1984 C C . LEU A 1 264 ? 3.607 -11.129 -27.485 1.00 96.38 264 LEU A C 1
ATOM 1986 O O . LEU A 1 264 ? 2.546 -11.044 -28.104 1.00 96.38 264 LEU A O 1
ATOM 1990 N N . GLY A 1 265 ? 4.198 -12.309 -27.282 1.00 93.25 265 GLY A N 1
ATOM 1991 C CA . GLY A 1 265 ? 3.696 -13.572 -27.806 1.00 93.25 265 GLY A CA 1
ATOM 1992 C C . GLY A 1 265 ? 2.312 -13.936 -27.267 1.00 93.25 265 GLY A C 1
ATOM 1993 O O . GLY A 1 265 ? 2.099 -14.018 -26.054 1.00 93.25 265 GLY A O 1
ATOM 1994 N N . GLY A 1 266 ? 1.388 -14.231 -28.186 1.00 91.12 266 GLY A N 1
ATOM 1995 C CA . GLY A 1 266 ? -0.007 -14.578 -27.884 1.00 91.12 266 GLY A CA 1
ATOM 1996 C C . GLY A 1 266 ? -0.996 -13.419 -28.028 1.00 91.12 266 GLY A C 1
ATOM 1997 O O . GLY A 1 266 ? -2.197 -13.654 -27.926 1.00 91.12 266 GLY A O 1
ATOM 1998 N N . GLN A 1 267 ? -0.508 -12.211 -28.320 1.00 94.31 267 GLN A N 1
ATOM 1999 C CA . GLN A 1 267 ? -1.328 -11.014 -28.507 1.00 94.31 267 GLN A CA 1
ATOM 2000 C C . GLN A 1 267 ? -1.713 -10.811 -29.988 1.00 94.31 267 GLN A C 1
ATOM 2002 O O . GLN A 1 267 ? -1.063 -11.366 -30.883 1.00 94.31 267 GLN A O 1
ATOM 2007 N N . PRO A 1 268 ? -2.769 -10.027 -30.281 1.00 94.25 268 PRO A N 1
ATOM 2008 C CA . PRO A 1 268 ? -3.131 -9.659 -31.647 1.00 94.25 268 PRO A CA 1
ATOM 2009 C C . PRO A 1 268 ? -2.012 -8.889 -32.365 1.00 94.25 268 PRO A C 1
ATOM 2011 O O . PRO A 1 268 ? -1.277 -8.117 -31.755 1.00 94.25 268 PRO A O 1
ATOM 2014 N N . GLY A 1 269 ? -1.911 -9.074 -33.687 1.00 92.69 269 GLY A N 1
ATOM 2015 C CA . GLY A 1 269 ? -0.892 -8.416 -34.516 1.00 92.69 269 GLY A CA 1
ATOM 2016 C C . GLY A 1 269 ? -1.016 -6.889 -34.584 1.00 92.69 269 GLY A C 1
ATOM 2017 O O . GLY A 1 269 ? -0.036 -6.217 -34.881 1.00 92.69 269 GLY A O 1
ATOM 2018 N N . GLU A 1 270 ? -2.195 -6.350 -34.279 1.00 94.31 270 GLU A N 1
ATOM 2019 C CA . GLU A 1 270 ? -2.451 -4.925 -34.074 1.00 94.31 270 GLU A CA 1
ATOM 2020 C C . GLU A 1 270 ? -3.209 -4.762 -32.756 1.00 94.31 270 GLU A C 1
ATOM 2022 O O . GLU A 1 270 ? -4.135 -5.531 -32.484 1.00 94.31 270 GLU A O 1
ATOM 2027 N N . GLN A 1 271 ? -2.823 -3.785 -31.941 1.00 94.38 271 GLN A N 1
ATOM 2028 C CA . GLN A 1 271 ? -3.438 -3.545 -30.637 1.00 94.38 271 GLN A CA 1
ATOM 2029 C C . GLN A 1 271 ? -3.373 -2.071 -30.239 1.00 94.38 271 GLN A C 1
ATOM 2031 O O . GLN A 1 271 ? -2.449 -1.355 -30.627 1.00 94.38 271 GLN A O 1
ATOM 2036 N N . ASN A 1 272 ? -4.333 -1.635 -29.424 1.00 92.12 272 ASN A N 1
ATOM 2037 C CA . ASN A 1 272 ? -4.321 -0.302 -28.842 1.00 92.12 272 ASN A CA 1
ATOM 2038 C C . ASN A 1 272 ? -3.403 -0.261 -27.606 1.00 92.12 272 ASN A C 1
ATOM 2040 O O . ASN A 1 272 ? -3.541 -1.055 -26.670 1.00 92.12 272 ASN A O 1
ATOM 2044 N N . VAL A 1 273 ? -2.479 0.700 -27.600 1.00 92.62 273 VAL A N 1
ATOM 2045 C CA . VAL A 1 273 ? -1.522 0.940 -26.517 1.00 92.62 273 VAL A CA 1
ATOM 2046 C C . VAL A 1 273 ? -1.540 2.395 -26.061 1.00 92.62 273 VAL A C 1
ATOM 2048 O O . VAL A 1 273 ? -1.826 3.311 -26.835 1.00 92.62 273 VAL A O 1
ATOM 2051 N N . TRP A 1 274 ? -1.198 2.629 -24.794 1.00 88.94 274 TRP A N 1
ATOM 2052 C CA . TRP A 1 274 ? -1.137 3.975 -24.230 1.00 88.94 274 TRP A CA 1
ATOM 2053 C C . TRP A 1 274 ? 0.270 4.576 -24.314 1.00 88.94 274 TRP A C 1
ATOM 2055 O O . TRP A 1 274 ? 1.142 4.283 -23.487 1.00 88.94 274 TRP A O 1
ATOM 2065 N N . MET A 1 275 ? 0.482 5.444 -25.303 1.00 85.88 275 MET A N 1
ATOM 2066 C CA . MET A 1 275 ? 1.737 6.174 -25.486 1.00 85.88 275 MET A CA 1
ATOM 2067 C C . MET A 1 275 ? 1.780 7.434 -24.619 1.00 85.88 275 MET A C 1
ATOM 2069 O O . MET A 1 275 ? 0.773 8.112 -24.417 1.00 85.88 275 MET A O 1
ATOM 2073 N N . SER A 1 276 ? 2.960 7.771 -24.101 1.00 79.19 276 SER A N 1
ATOM 2074 C CA . SER A 1 276 ? 3.179 9.038 -23.400 1.00 79.19 276 SER A CA 1
ATOM 2075 C C . SER A 1 276 ? 4.637 9.476 -23.502 1.00 79.19 276 SER A C 1
ATOM 2077 O O . SER A 1 276 ? 5.355 9.514 -22.501 1.00 79.19 276 SER A O 1
ATOM 2079 N N . HIS A 1 277 ? 5.091 9.803 -24.712 1.00 74.62 277 HIS A N 1
ATOM 2080 C CA . HIS A 1 277 ? 6.492 10.150 -24.944 1.00 74.62 277 HIS A CA 1
ATOM 2081 C C . HIS A 1 277 ? 6.674 11.275 -25.971 1.00 74.62 277 HIS A C 1
ATOM 2083 O O . HIS A 1 277 ? 5.870 11.484 -26.882 1.00 74.62 277 HIS A O 1
ATOM 2089 N N . GLY A 1 278 ? 7.757 12.032 -25.782 1.00 74.38 278 GLY A N 1
ATOM 2090 C CA . GLY A 1 278 ? 8.260 12.986 -26.771 1.00 74.38 278 GLY A CA 1
ATOM 2091 C C . GLY A 1 278 ? 9.450 12.427 -27.547 1.00 74.38 278 GLY A C 1
ATOM 2092 O O . GLY A 1 278 ? 9.478 12.508 -28.768 1.00 74.38 278 GLY A O 1
ATOM 2093 N N . ASP A 1 279 ? 10.414 11.838 -26.841 1.00 83.81 279 ASP A N 1
ATOM 2094 C CA . ASP A 1 279 ? 11.515 11.108 -27.468 1.00 83.81 279 ASP A CA 1
ATOM 2095 C C . ASP A 1 279 ? 11.080 9.681 -27.808 1.00 83.81 279 ASP A C 1
ATOM 2097 O O . ASP A 1 279 ? 10.125 9.162 -27.231 1.00 83.81 279 ASP A O 1
ATOM 2101 N N . GLN A 1 280 ? 11.775 9.039 -28.740 1.00 86.62 280 GLN A N 1
ATOM 2102 C CA . GLN A 1 280 ? 11.487 7.667 -29.157 1.00 86.62 280 GLN A CA 1
ATOM 2103 C C . GLN A 1 280 ? 12.773 6.933 -29.535 1.00 86.62 280 GLN A C 1
ATOM 2105 O O . GLN A 1 280 ? 13.740 7.546 -29.998 1.00 86.62 280 GLN A O 1
ATOM 2110 N N . VAL A 1 281 ? 12.789 5.611 -29.381 1.00 90.25 281 VAL A N 1
ATOM 2111 C CA . VAL A 1 281 ? 13.899 4.785 -29.871 1.00 90.25 281 VAL A CA 1
ATOM 2112 C C . VAL A 1 281 ? 13.834 4.730 -31.403 1.00 90.25 281 VAL A C 1
ATOM 2114 O O . VAL A 1 281 ? 12.871 4.241 -31.991 1.00 90.25 281 VAL A O 1
ATOM 2117 N N . ALA A 1 282 ? 14.856 5.269 -32.067 1.00 90.94 282 ALA A N 1
ATOM 2118 C CA . ALA A 1 282 ? 14.988 5.265 -33.523 1.00 90.94 282 ALA A CA 1
ATOM 2119 C C . ALA A 1 282 ? 15.666 3.986 -34.031 1.00 90.94 282 ALA A C 1
ATOM 2121 O O . ALA A 1 282 ? 15.347 3.501 -35.118 1.00 90.94 282 ALA A O 1
ATOM 2122 N N . LYS A 1 283 ? 16.590 3.431 -33.238 1.00 93.19 283 LYS A N 1
ATOM 2123 C CA . LYS A 1 283 ? 17.320 2.205 -33.565 1.00 93.19 283 LYS A CA 1
ATOM 2124 C C . LYS A 1 283 ? 17.512 1.349 -32.317 1.00 93.19 283 LYS A C 1
ATOM 2126 O O . LYS A 1 283 ? 18.050 1.828 -31.319 1.00 93.19 283 LYS A O 1
ATOM 2131 N N . ALA A 1 284 ? 17.103 0.084 -32.396 1.00 94.69 284 ALA A N 1
ATOM 2132 C CA . ALA A 1 284 ? 17.347 -0.890 -31.337 1.00 94.69 284 ALA A CA 1
ATOM 2133 C C . ALA A 1 284 ? 18.860 -1.152 -31.161 1.00 94.69 284 ALA A C 1
ATOM 2135 O O . ALA A 1 284 ? 19.613 -1.033 -32.139 1.00 94.69 284 ALA A O 1
ATOM 2136 N N . PRO A 1 285 ? 19.320 -1.506 -29.947 1.00 95.00 285 PRO A N 1
ATOM 2137 C CA . PRO A 1 285 ? 20.707 -1.901 -29.728 1.00 95.00 285 PRO A CA 1
ATOM 2138 C C . PRO A 1 285 ? 21.089 -3.139 -30.554 1.00 95.00 285 PRO A C 1
ATOM 2140 O O . PRO A 1 285 ? 20.236 -3.927 -30.964 1.00 95.00 285 PRO A O 1
ATOM 2143 N N . GLU A 1 286 ? 22.382 -3.329 -30.813 1.00 93.31 286 GLU A N 1
ATOM 2144 C CA . GLU A 1 286 ? 22.849 -4.495 -31.569 1.00 93.31 286 GLU A CA 1
ATOM 2145 C C . GLU A 1 286 ? 22.514 -5.805 -30.834 1.00 93.31 286 GLU A C 1
ATOM 2147 O O . GLU A 1 286 ? 22.680 -5.913 -29.617 1.00 93.31 286 GLU A O 1
ATOM 2152 N N . GLY A 1 287 ? 22.021 -6.796 -31.583 1.00 91.62 287 GLY A N 1
ATOM 2153 C CA . GLY A 1 287 ? 21.584 -8.090 -31.047 1.00 91.62 287 GLY A CA 1
ATOM 2154 C C . GLY A 1 287 ? 20.124 -8.143 -30.588 1.00 91.62 287 GLY A C 1
ATOM 2155 O O . GLY A 1 287 ? 19.630 -9.235 -30.337 1.00 91.62 287 GLY A O 1
ATOM 2156 N N . PHE A 1 288 ? 19.417 -7.010 -30.539 1.00 95.94 288 PHE A N 1
ATOM 2157 C CA . PHE A 1 288 ? 17.996 -6.975 -30.191 1.00 95.94 288 PHE A CA 1
ATOM 2158 C C . PHE A 1 288 ? 17.092 -7.142 -31.416 1.00 95.94 288 PHE A C 1
ATOM 2160 O O . PHE A 1 288 ? 17.346 -6.577 -32.485 1.00 95.94 288 PHE A O 1
ATOM 2167 N N . GLU A 1 289 ? 15.988 -7.862 -31.236 1.00 96.06 289 GLU A N 1
ATOM 2168 C CA . GLU A 1 289 ? 14.910 -7.980 -32.216 1.00 96.06 289 GLU A CA 1
ATOM 2169 C C . GLU A 1 289 ? 13.841 -6.907 -31.967 1.00 96.06 289 GLU A C 1
ATOM 2171 O O . GLU A 1 289 ? 13.408 -6.703 -30.834 1.00 96.06 289 GLU A O 1
ATOM 2176 N N . VAL A 1 290 ? 13.390 -6.219 -33.022 1.00 97.19 290 VAL A N 1
ATOM 2177 C CA . VAL A 1 290 ? 12.280 -5.254 -32.937 1.00 97.19 290 VAL A CA 1
ATOM 2178 C C . VAL A 1 290 ? 10.951 -6.006 -32.950 1.00 97.19 290 VAL A C 1
ATOM 2180 O O . VAL A 1 290 ? 10.608 -6.645 -33.944 1.00 97.19 290 VAL A O 1
ATOM 2183 N N . LEU A 1 291 ? 10.181 -5.881 -31.871 1.00 97.19 291 LEU A N 1
ATOM 2184 C CA . LEU A 1 291 ? 8.960 -6.657 -31.633 1.00 97.19 291 LEU A CA 1
ATOM 2185 C C . LEU A 1 291 ? 7.676 -5.922 -32.026 1.00 97.19 291 LEU A C 1
ATOM 2187 O O . LEU A 1 291 ? 6.668 -6.574 -32.288 1.00 97.19 291 LEU A O 1
ATOM 2191 N N . ALA A 1 292 ? 7.689 -4.587 -32.061 1.00 97.25 292 ALA A N 1
ATOM 2192 C CA . ALA A 1 292 ? 6.537 -3.781 -32.461 1.00 97.25 292 ALA A CA 1
ATOM 2193 C C . ALA A 1 292 ? 6.951 -2.399 -32.985 1.00 97.25 292 ALA A C 1
ATOM 2195 O O . ALA A 1 292 ? 8.026 -1.890 -32.655 1.00 97.25 292 ALA A O 1
ATOM 2196 N N . SER A 1 293 ? 6.059 -1.775 -33.753 1.00 95.88 293 SER A N 1
ATOM 2197 C CA . SER A 1 293 ? 6.190 -0.412 -34.285 1.00 95.88 293 SER A CA 1
ATOM 2198 C C . SER A 1 293 ? 4.834 0.306 -34.320 1.00 95.88 293 SER A C 1
ATOM 2200 O O . SER A 1 293 ? 3.788 -0.341 -34.329 1.00 95.88 293 SER A O 1
ATOM 2202 N N . THR A 1 294 ? 4.842 1.637 -34.352 1.00 93.31 294 THR A N 1
ATOM 2203 C CA . THR A 1 294 ? 3.666 2.470 -34.666 1.00 93.31 294 THR A CA 1
ATOM 2204 C C . THR A 1 294 ? 3.918 3.262 -35.948 1.00 93.31 294 THR A C 1
ATOM 2206 O O . THR A 1 294 ? 5.005 3.217 -36.531 1.00 93.31 294 THR A O 1
ATOM 2209 N N . ALA A 1 295 ? 2.922 4.034 -36.389 1.00 89.44 295 ALA A N 1
ATOM 2210 C CA . ALA A 1 295 ? 3.077 4.927 -37.534 1.00 89.44 295 ALA A CA 1
ATOM 2211 C C . ALA A 1 295 ? 4.180 5.987 -37.335 1.00 89.44 295 ALA A C 1
ATOM 2213 O O . ALA A 1 295 ? 4.819 6.380 -38.313 1.00 89.44 295 ALA A O 1
ATOM 2214 N N . ALA A 1 296 ? 4.405 6.454 -36.099 1.00 86.31 296 ALA A N 1
ATOM 2215 C CA . ALA A 1 296 ? 5.422 7.460 -35.787 1.00 86.31 296 ALA A CA 1
ATOM 2216 C C . ALA A 1 296 ? 6.681 6.877 -35.125 1.00 86.31 296 ALA A C 1
ATOM 2218 O O . ALA A 1 296 ? 7.756 7.463 -35.271 1.00 86.31 296 ALA A O 1
ATOM 2219 N N . THR A 1 297 ? 6.579 5.721 -34.462 1.00 89.44 297 THR A N 1
ATOM 2220 C CA . THR A 1 297 ? 7.654 5.101 -33.676 1.00 89.44 297 THR A CA 1
ATOM 2221 C C . THR A 1 297 ? 8.115 3.775 -34.302 1.00 89.44 297 THR A C 1
ATOM 2223 O O . THR A 1 297 ? 7.478 2.741 -34.095 1.00 89.44 297 THR A O 1
ATOM 2226 N N . PRO A 1 298 ? 9.246 3.757 -35.041 1.00 90.50 298 PRO A N 1
ATOM 2227 C CA . PRO A 1 298 ? 9.742 2.554 -35.718 1.00 90.50 298 PRO A CA 1
ATOM 2228 C C . PRO A 1 298 ? 10.124 1.411 -34.773 1.00 90.50 298 PRO A C 1
ATOM 2230 O O . PRO A 1 298 ? 10.023 0.249 -35.153 1.00 90.50 298 PRO A O 1
ATOM 2233 N N . VAL A 1 299 ? 10.579 1.735 -33.560 1.00 95.12 299 VAL A N 1
ATOM 2234 C CA . VAL A 1 299 ? 10.953 0.762 -32.528 1.00 95.12 299 VAL A CA 1
ATOM 2235 C C . VAL A 1 299 ? 10.090 1.023 -31.298 1.00 95.12 299 VAL A C 1
ATOM 2237 O O . VAL A 1 299 ? 10.496 1.720 -30.371 1.00 95.12 299 VAL A O 1
ATOM 2240 N N . ALA A 1 300 ? 8.864 0.501 -31.317 1.00 95.31 300 ALA A N 1
ATOM 2241 C CA . ALA A 1 300 ? 7.931 0.627 -30.198 1.00 95.31 300 ALA A CA 1
ATOM 2242 C C . ALA A 1 300 ? 8.168 -0.449 -29.128 1.00 95.31 300 ALA A C 1
ATOM 2244 O O . ALA A 1 300 ? 7.831 -0.234 -27.969 1.00 95.31 300 ALA A O 1
ATOM 2245 N N . ALA A 1 301 ? 8.768 -1.583 -29.498 1.00 97.62 301 ALA A N 1
ATOM 2246 C CA . ALA A 1 301 ? 9.255 -2.591 -28.563 1.00 97.62 301 ALA A CA 1
ATOM 2247 C C . ALA A 1 301 ? 10.468 -3.337 -29.129 1.00 97.62 301 ALA A C 1
ATOM 2249 O O . ALA A 1 301 ? 10.568 -3.520 -30.346 1.00 97.62 301 ALA A O 1
ATOM 2250 N N . PHE A 1 302 ? 11.355 -3.815 -28.256 1.00 97.62 302 PHE A N 1
ATOM 2251 C CA . PHE A 1 302 ? 12.420 -4.753 -28.621 1.00 97.62 302 PHE A CA 1
ATOM 2252 C C . PHE A 1 302 ? 12.635 -5.828 -27.552 1.00 97.62 302 PHE A C 1
ATOM 2254 O O . PHE A 1 302 ? 12.204 -5.669 -26.406 1.00 97.62 302 PHE A O 1
ATOM 2261 N N . GLY A 1 303 ? 13.344 -6.897 -27.914 1.00 97.19 303 GLY A N 1
ATOM 2262 C CA . GLY A 1 303 ? 13.741 -7.960 -26.992 1.00 97.19 303 GLY A CA 1
ATOM 2263 C C . GLY A 1 303 ? 15.077 -8.611 -27.343 1.00 97.19 303 GLY A C 1
ATOM 2264 O O . GLY A 1 303 ? 15.476 -8.650 -28.506 1.00 97.19 303 GLY A O 1
ATOM 2265 N N . ASP A 1 304 ? 15.749 -9.110 -26.313 1.00 96.50 304 ASP A N 1
ATOM 2266 C CA . ASP A 1 304 ? 16.900 -10.008 -26.363 1.00 96.50 304 ASP A CA 1
ATOM 2267 C C . ASP A 1 304 ? 16.627 -11.172 -25.403 1.00 96.50 304 ASP A C 1
ATOM 2269 O O . ASP A 1 304 ? 16.700 -11.024 -24.178 1.00 96.50 304 ASP A O 1
ATOM 2273 N N . ASP A 1 305 ? 16.292 -12.328 -25.977 1.00 93.38 305 ASP A N 1
ATOM 2274 C CA . ASP A 1 305 ? 15.932 -13.531 -25.230 1.00 93.38 305 ASP A CA 1
ATOM 2275 C C . ASP A 1 305 ? 17.132 -14.133 -24.471 1.00 93.38 305 ASP A C 1
ATOM 2277 O O . ASP A 1 305 ? 16.943 -14.740 -23.417 1.00 93.38 305 ASP A O 1
ATOM 2281 N N . GLU A 1 306 ? 18.367 -13.952 -24.959 1.00 91.69 306 GLU A N 1
ATOM 2282 C CA . GLU A 1 306 ? 19.576 -14.512 -24.333 1.00 91.69 306 GLU A CA 1
ATOM 2283 C C . GLU A 1 306 ? 19.899 -13.788 -23.024 1.00 91.69 306 GLU A C 1
ATOM 2285 O O . GLU A 1 306 ? 20.173 -14.426 -22.005 1.00 91.69 306 GLU A O 1
ATOM 2290 N N . ARG A 1 307 ? 19.826 -12.451 -23.032 1.00 92.94 307 ARG A N 1
ATOM 2291 C CA . ARG A 1 307 ? 20.034 -11.620 -21.831 1.00 92.94 307 ARG A CA 1
ATOM 2292 C C . ARG A 1 307 ? 18.758 -11.383 -21.024 1.00 92.94 307 ARG A C 1
ATOM 2294 O O . ARG A 1 307 ? 18.833 -10.857 -19.916 1.00 92.94 307 ARG A O 1
ATOM 2301 N N . CYS A 1 308 ? 17.600 -11.766 -21.559 1.00 96.38 308 CYS A N 1
ATOM 2302 C CA . CYS A 1 308 ? 16.281 -11.447 -21.014 1.00 96.38 308 CYS A CA 1
ATOM 2303 C C . CYS A 1 308 ? 16.069 -9.934 -20.812 1.00 96.38 308 CYS A C 1
ATOM 2305 O O . CYS A 1 308 ? 15.532 -9.495 -19.787 1.00 96.38 308 CYS A O 1
ATOM 2307 N N . PHE A 1 309 ? 16.513 -9.136 -21.785 1.00 97.94 309 PHE A N 1
ATOM 2308 C CA . PHE A 1 309 ? 16.324 -7.686 -21.805 1.00 97.94 309 PHE A CA 1
ATOM 2309 C C . PHE A 1 309 ? 15.226 -7.321 -22.788 1.00 97.94 309 PHE A C 1
ATOM 2311 O O . PHE A 1 309 ? 15.290 -7.658 -23.966 1.00 97.94 309 PHE A O 1
ATOM 2318 N N . TYR A 1 310 ? 14.224 -6.604 -22.304 1.00 98.31 310 TYR A N 1
ATOM 2319 C CA . TYR A 1 310 ? 13.045 -6.252 -23.079 1.00 98.31 310 TYR A CA 1
ATOM 2320 C C . TYR A 1 310 ? 12.671 -4.805 -22.829 1.00 98.31 310 TYR A C 1
ATOM 2322 O O . TYR A 1 310 ? 12.980 -4.241 -21.779 1.00 98.31 310 TYR A O 1
ATOM 2330 N N . GLY A 1 311 ? 11.929 -4.208 -23.749 1.00 97.12 311 GLY A N 1
ATOM 2331 C CA . GLY A 1 311 ? 11.271 -2.958 -23.428 1.00 97.12 311 GLY A CA 1
ATOM 2332 C C . GLY A 1 311 ? 10.214 -2.531 -24.420 1.00 97.12 311 GLY A C 1
ATOM 2333 O O . GLY A 1 311 ? 10.152 -3.026 -25.546 1.00 97.12 311 GLY A O 1
ATOM 2334 N N . VAL A 1 312 ? 9.368 -1.625 -23.943 1.00 97.06 312 VAL A N 1
ATOM 2335 C CA . VAL A 1 312 ? 8.196 -1.098 -24.635 1.00 97.06 312 VAL A CA 1
ATOM 2336 C C . VAL A 1 312 ? 8.135 0.418 -24.472 1.00 97.06 312 VAL A C 1
ATOM 2338 O O . VAL A 1 312 ? 8.453 0.963 -23.414 1.00 97.06 312 VAL A O 1
ATOM 2341 N N . GLN A 1 313 ? 7.716 1.115 -25.523 1.00 94.38 313 GLN A N 1
ATOM 2342 C CA . GLN A 1 313 ? 7.604 2.574 -25.533 1.00 94.38 313 GLN A CA 1
ATOM 2343 C C . GLN A 1 313 ? 6.287 3.074 -24.905 1.00 94.38 313 GLN A C 1
ATOM 2345 O O . GLN A 1 313 ? 6.213 4.233 -24.491 1.00 94.38 313 GLN A O 1
ATOM 2350 N N . TRP A 1 314 ? 5.276 2.205 -24.800 1.00 92.88 314 TRP A N 1
ATOM 2351 C CA . TRP A 1 314 ? 3.989 2.483 -24.155 1.00 92.88 314 TRP A CA 1
ATOM 2352 C C . TRP A 1 314 ? 3.982 2.072 -22.678 1.00 92.88 314 TRP A C 1
ATOM 2354 O O . TRP A 1 314 ? 4.919 1.442 -22.196 1.00 92.88 314 TRP A O 1
ATOM 2364 N N . HIS A 1 315 ? 2.906 2.414 -21.969 1.00 92.19 315 HIS A N 1
ATOM 2365 C CA . HIS A 1 315 ? 2.683 2.045 -20.570 1.00 92.19 315 HIS A CA 1
ATOM 2366 C C . HIS A 1 315 ? 1.815 0.773 -20.467 1.00 92.19 315 HIS A C 1
ATOM 2368 O O . HIS A 1 315 ? 0.591 0.864 -20.620 1.00 92.19 315 HIS A O 1
ATOM 2374 N N . PRO A 1 316 ? 2.387 -0.430 -20.261 1.00 94.75 316 PRO A N 1
ATOM 2375 C CA . PRO A 1 316 ? 1.612 -1.661 -20.072 1.00 94.75 316 PRO A CA 1
ATOM 2376 C C . PRO A 1 316 ? 0.857 -1.710 -18.731 1.00 94.75 316 PRO A C 1
ATOM 2378 O O . PRO A 1 316 ? -0.086 -2.473 -18.568 1.00 94.75 316 PRO A O 1
ATOM 2381 N N . GLU A 1 317 ? 1.235 -0.892 -17.755 1.00 91.62 317 GLU A N 1
ATOM 2382 C CA . GLU A 1 317 ? 0.663 -0.895 -16.409 1.00 91.62 317 GLU A CA 1
ATOM 2383 C C . GLU A 1 317 ? -0.729 -0.241 -16.315 1.00 91.62 317 GLU A C 1
ATOM 2385 O O . GLU A 1 317 ? -1.468 -0.473 -15.349 1.00 91.62 317 GLU A O 1
ATOM 2390 N N . VAL A 1 318 ? -1.098 0.574 -17.312 1.00 86.00 318 VAL A N 1
ATOM 2391 C CA . VAL A 1 318 ? -2.375 1.298 -17.355 1.00 86.00 318 VAL A CA 1
ATOM 2392 C C . VAL A 1 318 ? -3.444 0.513 -18.111 1.00 86.00 318 VAL A C 1
ATOM 2394 O O . VAL A 1 318 ? -3.188 -0.081 -19.153 1.00 86.00 318 VAL A O 1
ATOM 2397 N N . LYS A 1 319 ? -4.695 0.606 -17.645 1.00 84.56 319 LYS A N 1
ATOM 2398 C CA . LYS A 1 319 ? -5.858 -0.061 -18.265 1.00 84.56 319 LYS A CA 1
ATOM 2399 C C . LYS A 1 319 ? -6.163 0.369 -19.703 1.00 84.56 319 LYS A C 1
ATOM 2401 O O . LYS A 1 319 ? -6.943 -0.290 -20.374 1.00 84.56 319 LYS A O 1
ATOM 2406 N N . HIS A 1 320 ? -5.600 1.489 -20.152 1.00 84.19 320 HIS A N 1
ATOM 2407 C CA . HIS A 1 320 ? -5.784 1.989 -21.514 1.00 84.19 320 HIS A CA 1
ATOM 2408 C C . HIS A 1 320 ? -4.971 1.208 -22.559 1.00 84.19 320 HIS A C 1
ATOM 2410 O O . HIS A 1 320 ? -5.197 1.413 -23.747 1.00 84.19 320 HIS A O 1
ATOM 2416 N N . SER A 1 321 ? -4.023 0.366 -22.131 1.00 90.38 321 SER A N 1
ATOM 2417 C CA . SER A 1 321 ? -3.305 -0.575 -22.996 1.00 90.38 321 SER A CA 1
ATOM 2418 C C . SER A 1 321 ? -3.999 -1.936 -22.926 1.00 90.38 321 SER A C 1
ATOM 2420 O O . SER A 1 321 ? -3.964 -2.579 -21.876 1.00 90.38 321 SER A O 1
ATOM 2422 N N . ASP A 1 322 ? -4.604 -2.382 -24.029 1.00 91.81 322 ASP A N 1
ATOM 2423 C CA . ASP A 1 322 ? -5.548 -3.515 -24.039 1.00 91.81 322 ASP A CA 1
ATOM 2424 C C . ASP A 1 322 ? -4.934 -4.820 -23.496 1.00 91.81 322 ASP A C 1
ATOM 2426 O O . ASP A 1 322 ? -5.579 -5.544 -22.739 1.00 91.81 322 ASP A O 1
ATOM 2430 N N . HIS A 1 323 ? -3.666 -5.084 -23.830 1.00 96.00 323 HIS A N 1
ATOM 2431 C CA . HIS A 1 323 ? -2.908 -6.274 -23.412 1.00 96.00 323 HIS A CA 1
ATOM 2432 C C . HIS A 1 323 ? -1.756 -5.942 -22.453 1.00 96.00 323 HIS A C 1
ATOM 2434 O O . HIS A 1 323 ? -0.777 -6.682 -22.348 1.00 96.00 323 HIS A O 1
ATOM 2440 N N . GLY A 1 324 ? -1.844 -4.811 -21.749 1.00 94.81 324 GLY A N 1
ATOM 2441 C CA . GLY A 1 324 ? -0.761 -4.312 -20.904 1.00 94.81 324 GLY A CA 1
ATOM 2442 C C . GLY A 1 324 ? -0.323 -5.291 -19.804 1.00 94.81 324 GLY A C 1
ATOM 2443 O O . GLY A 1 324 ? 0.866 -5.578 -19.670 1.00 94.81 324 GLY A O 1
ATOM 2444 N N . GLN A 1 325 ? -1.276 -5.887 -19.081 1.00 95.75 325 GLN A N 1
ATOM 2445 C CA . GLN A 1 325 ? -0.972 -6.876 -18.040 1.00 95.75 325 GLN A CA 1
ATOM 2446 C C . GLN A 1 325 ? -0.276 -8.126 -18.607 1.00 95.75 325 GLN A C 1
ATOM 2448 O O . GLN A 1 325 ? 0.680 -8.617 -18.011 1.00 95.75 325 GLN A O 1
ATOM 2453 N N . GLU A 1 326 ? -0.681 -8.592 -19.795 1.00 96.94 326 GLU A N 1
ATOM 2454 C CA . GLU A 1 326 ? -0.063 -9.751 -20.455 1.00 96.94 326 GLU A CA 1
ATOM 2455 C C . GLU A 1 326 ? 1.414 -9.504 -20.797 1.00 96.94 326 GLU A C 1
ATOM 2457 O O . GLU A 1 326 ? 2.218 -10.431 -20.741 1.00 96.94 326 GLU A O 1
ATOM 2462 N N . VAL A 1 327 ? 1.807 -8.262 -21.119 1.00 97.81 327 VAL A N 1
ATOM 2463 C CA . VAL A 1 327 ? 3.221 -7.896 -21.346 1.00 97.81 327 VAL A CA 1
ATOM 2464 C C . VAL A 1 327 ? 4.047 -8.108 -20.074 1.00 97.81 327 VAL A C 1
ATOM 2466 O O . VAL A 1 327 ? 5.136 -8.684 -20.129 1.00 97.81 327 VAL A O 1
ATOM 2469 N N . ILE A 1 328 ? 3.525 -7.666 -18.926 1.00 97.69 328 ILE A N 1
ATOM 2470 C CA . ILE A 1 328 ? 4.195 -7.805 -17.626 1.00 97.69 328 ILE A CA 1
ATOM 2471 C C . ILE A 1 328 ? 4.271 -9.287 -17.233 1.00 97.69 328 ILE A C 1
ATOM 2473 O O . ILE A 1 328 ? 5.342 -9.767 -16.867 1.00 97.69 328 ILE A O 1
ATOM 2477 N N . GLU A 1 329 ? 3.184 -10.044 -17.387 1.00 97.62 329 GLU A N 1
ATOM 2478 C CA . GLU A 1 329 ? 3.152 -11.489 -17.114 1.00 97.62 329 GLU A CA 1
ATOM 2479 C C . GLU A 1 329 ? 4.098 -12.285 -18.024 1.00 97.62 329 GLU A C 1
ATOM 2481 O O . GLU A 1 329 ? 4.803 -13.185 -17.559 1.00 97.62 329 GLU A O 1
ATOM 2486 N N . ASN A 1 330 ? 4.171 -11.943 -19.314 1.00 97.62 330 ASN A N 1
ATOM 2487 C CA . ASN A 1 330 ? 5.102 -12.566 -20.252 1.00 97.62 330 ASN A CA 1
ATOM 2488 C C . ASN A 1 330 ? 6.556 -12.304 -19.847 1.00 97.62 330 ASN A C 1
ATOM 2490 O O . ASN A 1 330 ? 7.362 -13.236 -19.838 1.00 97.62 330 ASN A O 1
ATOM 2494 N N . PHE A 1 331 ? 6.891 -11.070 -19.464 1.00 98.31 331 PHE A N 1
ATOM 2495 C CA . PHE A 1 331 ? 8.222 -10.750 -18.955 1.00 98.31 331 PHE A CA 1
ATOM 2496 C C . PHE A 1 331 ? 8.557 -11.561 -17.693 1.00 98.31 331 PHE A C 1
ATOM 2498 O O . PHE A 1 331 ? 9.603 -12.207 -17.636 1.00 98.31 331 PHE A O 1
ATOM 2505 N N . LEU A 1 332 ? 7.664 -11.578 -16.703 1.00 97.88 332 LEU A N 1
ATOM 2506 C CA . LEU A 1 332 ? 7.915 -12.231 -15.417 1.00 97.88 332 LEU A CA 1
ATOM 2507 C C . LEU A 1 332 ? 7.980 -13.759 -15.540 1.00 97.88 332 LEU A C 1
ATOM 2509 O O . LEU A 1 332 ? 8.924 -14.383 -15.057 1.00 97.88 332 LEU A O 1
ATOM 2513 N N . HIS A 1 333 ? 7.002 -14.378 -16.198 1.00 97.31 333 HIS A N 1
ATOM 2514 C CA . HIS A 1 333 ? 6.843 -15.834 -16.173 1.00 97.31 333 HIS A CA 1
ATOM 2515 C C . HIS A 1 333 ? 7.439 -16.534 -17.388 1.00 97.31 333 HIS A C 1
ATOM 2517 O O . HIS A 1 333 ? 8.006 -17.616 -17.241 1.00 97.31 333 HIS A O 1
ATOM 2523 N N . LYS A 1 334 ? 7.315 -15.956 -18.590 1.00 95.44 334 LYS A N 1
ATOM 2524 C CA . LYS A 1 334 ? 7.809 -16.603 -19.819 1.00 95.44 334 LYS A CA 1
ATOM 2525 C C . LYS A 1 334 ? 9.274 -16.279 -20.079 1.00 95.44 334 LYS A C 1
ATOM 2527 O O . LYS A 1 334 ? 10.028 -17.191 -20.400 1.00 95.44 334 LYS A O 1
ATOM 2532 N N . ALA A 1 335 ? 9.673 -15.017 -19.927 1.00 94.44 335 ALA A N 1
ATOM 2533 C CA . ALA A 1 335 ? 11.052 -14.602 -20.154 1.00 94.44 335 ALA A CA 1
ATOM 2534 C C . ALA A 1 335 ? 11.944 -14.858 -18.931 1.00 94.44 335 ALA A C 1
ATOM 2536 O O . ALA A 1 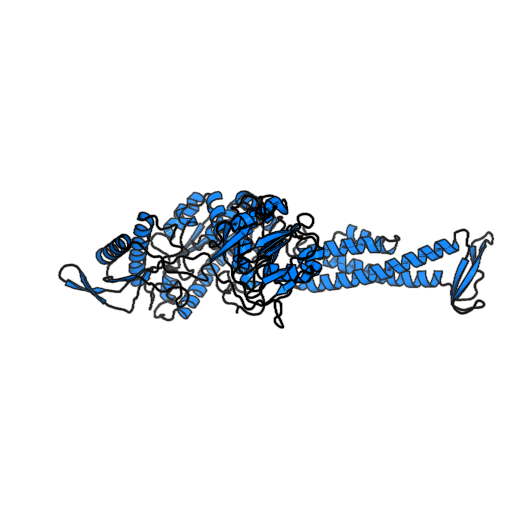335 ? 12.917 -15.599 -19.023 1.00 94.44 335 ALA A O 1
ATOM 2537 N N . ALA A 1 336 ? 11.598 -14.294 -17.771 1.00 94.62 336 ALA A N 1
ATOM 2538 C CA . ALA A 1 336 ? 12.403 -14.426 -16.556 1.00 94.62 336 ALA A CA 1
ATOM 2539 C C . ALA A 1 336 ? 12.200 -15.766 -15.816 1.00 94.62 336 ALA A C 1
ATOM 2541 O O . ALA A 1 336 ? 12.980 -16.098 -14.922 1.00 94.62 336 ALA A O 1
ATOM 2542 N N . GLY A 1 337 ? 11.179 -16.553 -16.182 1.00 93.88 337 GLY A N 1
ATOM 2543 C CA . GLY A 1 337 ? 10.926 -17.877 -15.601 1.00 93.88 337 GLY A CA 1
ATOM 2544 C C . GLY A 1 337 ? 10.528 -17.843 -14.122 1.00 93.88 337 GLY A C 1
ATOM 2545 O O . GLY A 1 337 ? 10.761 -18.819 -13.403 1.00 93.88 337 GLY A O 1
ATOM 2546 N N . LEU A 1 338 ? 9.982 -16.722 -13.646 1.00 94.50 338 LEU A N 1
ATOM 2547 C CA . LEU A 1 338 ? 9.652 -16.527 -12.238 1.00 94.50 338 LEU A CA 1
ATOM 2548 C C . LEU A 1 338 ? 8.356 -17.270 -11.876 1.00 94.50 338 LEU A C 1
ATOM 2550 O O . LEU A 1 338 ? 7.380 -17.202 -12.630 1.00 94.50 338 LEU A O 1
ATOM 2554 N N . PRO A 1 339 ? 8.311 -17.981 -10.736 1.00 91.31 339 PRO A N 1
ATOM 2555 C CA . PRO A 1 339 ? 7.081 -18.598 -10.256 1.00 91.31 339 PRO A CA 1
ATOM 2556 C C . PRO A 1 339 ? 6.091 -17.536 -9.756 1.00 91.31 339 PRO A C 1
ATOM 2558 O O . PRO A 1 339 ? 6.492 -16.476 -9.289 1.00 91.31 339 PRO A O 1
ATOM 2561 N N . ALA A 1 340 ? 4.796 -17.850 -9.821 1.00 91.00 340 ALA A N 1
ATOM 2562 C CA . ALA A 1 340 ? 3.732 -17.041 -9.227 1.00 91.00 340 ALA A CA 1
ATOM 2563 C C . ALA A 1 340 ? 3.483 -17.468 -7.765 1.00 91.00 340 ALA A C 1
ATOM 2565 O O . ALA A 1 340 ? 2.457 -18.072 -7.439 1.00 91.00 340 ALA A O 1
ATOM 2566 N N . ASP A 1 341 ? 4.473 -17.272 -6.894 1.00 88.25 341 ASP A N 1
ATOM 2567 C CA . ASP A 1 341 ? 4.444 -17.713 -5.493 1.00 88.25 341 ASP A CA 1
ATOM 2568 C C . ASP A 1 341 ? 4.067 -16.606 -4.498 1.00 88.25 341 ASP A C 1
ATOM 2570 O O . ASP A 1 341 ? 3.858 -16.890 -3.315 1.00 88.25 341 ASP A O 1
ATOM 2574 N N . TRP A 1 342 ? 3.880 -15.375 -4.969 1.00 92.00 342 TRP A N 1
ATOM 2575 C CA . TRP A 1 342 ? 3.326 -14.288 -4.178 1.00 92.00 342 TRP A CA 1
ATOM 2576 C C . TRP A 1 342 ? 1.792 -14.322 -4.214 1.00 92.00 342 TRP A C 1
ATOM 2578 O O . TRP A 1 342 ? 1.150 -13.824 -5.134 1.00 92.00 342 TRP A O 1
ATOM 2588 N N . ASN A 1 343 ? 1.189 -14.948 -3.207 1.00 90.00 343 ASN A N 1
ATOM 2589 C CA . ASN A 1 343 ? -0.262 -15.028 -3.033 1.00 90.00 343 ASN A CA 1
ATOM 2590 C C . ASN A 1 343 ? -0.634 -14.906 -1.550 1.00 90.00 343 ASN A C 1
ATOM 2592 O O . ASN A 1 343 ? 0.208 -15.113 -0.676 1.00 90.00 343 ASN A O 1
ATOM 2596 N N . SER A 1 344 ? -1.899 -14.581 -1.270 1.00 88.75 344 SER A N 1
ATOM 2597 C CA . SER A 1 344 ? -2.390 -14.306 0.086 1.00 88.75 344 SER A CA 1
ATOM 2598 C C . SER A 1 344 ? -2.082 -15.430 1.086 1.00 88.75 344 SER A C 1
ATOM 2600 O O . SER A 1 344 ? -1.571 -15.130 2.163 1.00 88.75 344 SER A O 1
ATOM 2602 N N . GLY A 1 345 ? -2.252 -16.702 0.716 1.00 89.12 345 GLY A N 1
ATOM 2603 C CA . GLY A 1 345 ? -1.963 -17.837 1.597 1.00 89.12 345 GLY A CA 1
ATOM 2604 C C . GLY A 1 345 ? -0.484 -17.971 1.961 1.00 89.12 345 GLY A C 1
ATOM 2605 O O . GLY A 1 345 ? -0.144 -18.146 3.134 1.00 89.12 345 GLY A O 1
ATOM 2606 N N . ASN A 1 346 ? 0.411 -17.822 0.980 1.00 89.25 346 ASN A N 1
ATOM 2607 C CA . ASN A 1 346 ? 1.856 -17.826 1.224 1.00 89.25 346 ASN A CA 1
ATOM 2608 C C . ASN A 1 346 ? 2.281 -16.635 2.094 1.00 89.25 346 ASN A C 1
ATOM 2610 O O . ASN A 1 346 ? 3.037 -16.817 3.048 1.00 89.25 346 ASN A O 1
ATOM 2614 N N . VAL A 1 347 ? 1.743 -15.442 1.817 1.00 90.81 347 VAL A N 1
ATOM 2615 C CA . VAL A 1 347 ? 2.008 -14.232 2.609 1.00 90.81 347 VAL A CA 1
ATOM 2616 C C . VAL A 1 347 ? 1.541 -14.412 4.053 1.00 90.81 347 VAL A C 1
ATOM 2618 O O . VAL A 1 347 ? 2.291 -14.101 4.976 1.00 90.81 347 VAL A O 1
ATOM 2621 N N . ILE A 1 348 ? 0.340 -14.955 4.277 1.00 92.69 348 ILE A N 1
ATOM 2622 C CA . ILE A 1 348 ? -0.176 -15.238 5.625 1.00 92.69 348 ILE A CA 1
ATOM 2623 C C . ILE A 1 348 ? 0.756 -16.205 6.355 1.00 92.69 348 ILE A C 1
ATOM 2625 O O . ILE A 1 348 ? 1.172 -15.913 7.476 1.00 92.69 348 ILE A O 1
ATOM 2629 N N . ALA A 1 349 ? 1.112 -17.331 5.732 1.00 91.69 349 ALA A N 1
ATOM 2630 C CA . ALA A 1 349 ? 1.965 -18.345 6.351 1.00 91.69 349 ALA A CA 1
ATOM 2631 C C . ALA A 1 349 ? 3.337 -17.779 6.756 1.00 91.69 349 ALA A C 1
ATOM 2633 O O . ALA A 1 349 ? 3.817 -18.034 7.865 1.00 91.69 349 ALA A O 1
ATOM 2634 N N . GLU A 1 350 ? 3.939 -16.979 5.878 1.00 91.31 350 GLU A N 1
ATOM 2635 C CA . GLU A 1 350 ? 5.219 -16.320 6.115 1.00 91.31 350 GLU A CA 1
ATOM 2636 C C . GLU A 1 350 ? 5.134 -15.286 7.248 1.00 91.31 350 GLU A C 1
ATOM 2638 O O . GLU A 1 350 ? 5.925 -15.334 8.197 1.00 91.31 350 GLU A O 1
ATOM 2643 N N . GLN A 1 351 ? 4.145 -14.386 7.201 1.00 92.88 351 GLN A N 1
ATOM 2644 C CA . GLN A 1 351 ? 3.965 -13.371 8.241 1.00 92.88 351 GLN A CA 1
ATOM 2645 C C . GLN A 1 351 ? 3.655 -14.015 9.595 1.00 92.88 351 GLN A C 1
ATOM 2647 O O . GLN A 1 351 ? 4.234 -13.616 10.602 1.00 92.88 351 GLN A O 1
ATOM 2652 N N . VAL A 1 352 ? 2.829 -15.063 9.641 1.00 94.56 352 VAL A N 1
ATOM 2653 C CA . VAL A 1 352 ? 2.547 -15.816 10.872 1.00 94.56 352 VAL A CA 1
ATOM 2654 C C . VAL A 1 352 ? 3.825 -16.400 11.476 1.00 94.56 352 VAL A C 1
ATOM 2656 O O . VAL A 1 352 ? 4.049 -16.269 12.683 1.00 94.56 352 VAL A O 1
ATOM 2659 N N . ALA A 1 353 ? 4.685 -17.020 10.663 1.00 92.19 353 ALA A N 1
ATOM 2660 C CA . ALA A 1 353 ? 5.957 -17.564 11.135 1.00 92.19 353 ALA A CA 1
ATOM 2661 C C . ALA A 1 353 ? 6.872 -16.463 11.698 1.00 92.19 353 ALA A C 1
ATOM 2663 O O . ALA A 1 353 ? 7.408 -16.608 12.802 1.00 92.19 353 ALA A O 1
ATOM 2664 N N . ARG A 1 354 ? 6.983 -15.335 10.989 1.00 90.62 354 ARG A N 1
ATOM 2665 C CA . ARG A 1 354 ? 7.802 -14.188 11.396 1.00 90.62 354 ARG A CA 1
ATOM 2666 C C . ARG A 1 354 ? 7.294 -13.531 12.677 1.00 90.62 354 ARG A C 1
ATOM 2668 O O . ARG A 1 354 ? 8.085 -13.258 13.576 1.00 90.62 354 ARG A O 1
ATOM 2675 N N . ILE A 1 355 ? 5.985 -13.313 12.792 1.00 93.75 355 ILE A N 1
ATOM 2676 C CA . ILE A 1 355 ? 5.362 -12.735 13.989 1.00 93.75 355 ILE A CA 1
ATOM 2677 C C . ILE A 1 355 ? 5.588 -13.661 15.189 1.00 93.75 355 ILE A C 1
ATOM 2679 O O . ILE A 1 355 ? 5.959 -13.180 16.257 1.00 93.75 355 ILE A O 1
ATOM 2683 N N . ARG A 1 356 ? 5.444 -14.985 15.027 1.00 93.62 356 ARG A N 1
ATOM 2684 C CA . ARG A 1 356 ? 5.741 -15.960 16.094 1.00 93.62 356 ARG A CA 1
ATOM 2685 C C . ARG A 1 356 ? 7.194 -15.888 16.554 1.00 93.62 356 ARG A C 1
ATOM 2687 O O . ARG A 1 356 ? 7.449 -15.932 17.757 1.00 93.62 356 ARG A O 1
ATOM 2694 N N . GLU A 1 357 ? 8.140 -15.760 15.625 1.00 91.56 357 GLU A N 1
ATOM 2695 C CA . GLU A 1 357 ? 9.561 -15.607 15.959 1.00 91.56 357 GLU A CA 1
ATOM 2696 C C . GLU A 1 357 ? 9.846 -14.273 16.667 1.00 91.56 357 GLU A C 1
ATOM 2698 O O . GLU A 1 357 ? 10.559 -14.253 17.673 1.00 91.56 357 GLU A O 1
ATOM 2703 N N . GLN A 1 358 ? 9.272 -13.172 16.174 1.00 89.56 358 GLN A N 1
ATOM 2704 C CA . GLN A 1 358 ? 9.462 -11.835 16.735 1.00 89.56 358 GLN A CA 1
ATOM 2705 C C . GLN A 1 358 ? 8.857 -11.715 18.140 1.00 89.56 358 GLN A C 1
ATOM 2707 O O . GLN A 1 358 ? 9.523 -11.236 19.061 1.00 89.56 358 GLN A O 1
ATOM 2712 N N . VAL A 1 359 ? 7.603 -12.140 18.306 1.00 90.81 359 VAL A N 1
ATOM 2713 C CA . VAL A 1 359 ? 6.839 -11.979 19.550 1.00 90.81 359 VAL A CA 1
ATOM 2714 C C . VAL A 1 359 ? 7.268 -12.998 20.604 1.00 90.81 359 VAL A C 1
ATOM 2716 O O . VAL A 1 359 ? 7.373 -12.662 21.790 1.00 90.81 359 VAL A O 1
ATOM 2719 N N . GLY A 1 360 ? 7.535 -14.244 20.202 1.00 90.38 360 GLY A N 1
ATOM 2720 C CA . GLY A 1 360 ? 7.814 -15.340 21.125 1.00 90.38 360 GLY A CA 1
ATOM 2721 C C . GLY A 1 360 ? 6.696 -15.485 22.160 1.00 90.38 360 GLY A C 1
ATOM 2722 O O . GLY A 1 360 ? 5.533 -15.637 21.810 1.00 90.38 360 GLY A O 1
ATOM 2723 N N . SER A 1 361 ? 7.039 -15.396 23.447 1.00 86.38 361 SER A N 1
ATOM 2724 C CA . SER A 1 361 ? 6.079 -15.445 24.560 1.00 86.38 361 SER A CA 1
ATOM 2725 C C . SER A 1 361 ? 5.627 -14.063 25.061 1.00 86.38 361 SER A C 1
ATOM 2727 O O . SER A 1 361 ? 5.092 -13.961 26.161 1.00 86.38 361 SER A O 1
ATOM 2729 N N . GLY A 1 362 ? 5.920 -12.978 24.336 1.00 87.25 362 GLY A N 1
ATOM 2730 C CA . GLY A 1 362 ? 5.534 -11.625 24.746 1.00 87.25 362 GLY A CA 1
ATOM 2731 C C . GLY A 1 362 ? 4.044 -11.348 24.541 1.00 87.25 362 GLY A C 1
ATOM 2732 O O . GLY A 1 362 ? 3.415 -11.941 23.667 1.00 87.25 362 GLY A O 1
ATOM 2733 N N . ARG A 1 363 ? 3.477 -10.422 25.323 1.00 89.75 363 ARG A N 1
ATOM 2734 C CA . ARG A 1 363 ? 2.113 -9.921 25.095 1.00 89.75 363 ARG A CA 1
ATOM 2735 C C . ARG A 1 363 ? 2.106 -8.796 24.061 1.00 89.75 363 ARG A C 1
ATOM 2737 O O . ARG A 1 363 ? 3.046 -7.991 23.998 1.00 89.75 363 ARG A O 1
ATOM 2744 N N . VAL A 1 364 ? 1.034 -8.749 23.278 1.00 92.12 364 VAL A N 1
ATOM 2745 C CA . VAL A 1 364 ? 0.862 -7.859 22.129 1.00 92.12 364 VAL A CA 1
ATOM 2746 C C . VAL A 1 364 ? -0.388 -7.007 22.313 1.00 92.12 364 VAL A C 1
ATOM 2748 O O . VAL A 1 364 ? -1.456 -7.515 22.650 1.00 92.12 364 VAL A O 1
ATOM 2751 N N . LEU A 1 365 ? -0.263 -5.710 22.060 1.00 91.50 365 LEU A N 1
ATOM 2752 C CA . LEU A 1 365 ? -1.381 -4.775 22.035 1.00 91.50 365 LEU A CA 1
ATOM 2753 C C . LEU A 1 365 ? -1.670 -4.358 20.592 1.00 91.50 365 LEU A C 1
ATOM 2755 O O . LEU A 1 365 ? -0.743 -4.060 19.842 1.00 91.50 365 LEU A O 1
ATOM 2759 N N . SER A 1 366 ? -2.941 -4.301 20.205 1.00 91.31 366 SER A N 1
ATOM 2760 C CA . SER A 1 366 ? -3.359 -3.754 18.910 1.00 91.31 366 SER A CA 1
ATOM 2761 C C . SER A 1 366 ? -4.381 -2.636 19.086 1.00 91.31 366 SER A C 1
ATOM 2763 O O . SER A 1 366 ? -5.296 -2.753 19.900 1.00 91.31 366 SER A O 1
ATOM 2765 N N . ALA A 1 367 ? -4.247 -1.563 18.307 1.00 86.62 367 ALA A N 1
ATOM 2766 C CA . ALA A 1 367 ? -5.251 -0.509 18.208 1.00 86.62 367 ALA A CA 1
ATOM 2767 C C . ALA A 1 367 ? -6.186 -0.807 17.028 1.00 86.62 367 ALA A C 1
ATOM 2769 O O . ALA A 1 367 ? -5.815 -0.645 15.862 1.00 86.62 367 ALA A O 1
ATOM 2770 N N . LEU A 1 368 ? -7.412 -1.230 17.324 1.00 87.38 368 LEU A N 1
ATOM 2771 C CA . LEU A 1 368 ? -8.433 -1.473 16.316 1.00 87.38 368 LEU A CA 1
ATOM 2772 C C . LEU A 1 368 ? -9.184 -0.163 16.054 1.00 87.38 368 LEU A C 1
ATOM 2774 O O . LEU A 1 368 ? -9.739 0.436 16.970 1.00 87.38 368 LEU A O 1
ATOM 2778 N N . SER A 1 369 ? -9.206 0.293 14.801 1.00 79.81 369 SER A N 1
ATOM 2779 C CA . SER A 1 369 ? -9.903 1.529 14.402 1.00 79.81 369 SER A CA 1
ATOM 2780 C C . SER A 1 369 ? -11.243 1.280 13.703 1.00 79.81 369 SER A C 1
ATOM 2782 O O . SER A 1 369 ? -11.974 2.224 13.426 1.00 79.81 369 SER A O 1
ATOM 2784 N N . GLY A 1 370 ? -11.564 0.023 13.375 1.00 73.38 370 GLY A N 1
ATOM 2785 C CA . GLY A 1 370 ? -12.719 -0.337 12.536 1.00 73.38 370 GLY A CA 1
ATOM 2786 C C . GLY A 1 370 ? -12.476 -0.175 11.026 1.00 73.38 370 GLY A C 1
ATOM 2787 O O . GLY A 1 370 ? -13.360 -0.468 10.215 1.00 73.38 370 GLY A O 1
ATOM 2788 N N . GLY A 1 371 ? -11.277 0.272 10.637 1.00 82.06 371 GLY A N 1
ATOM 2789 C CA . GLY A 1 371 ? -10.796 0.242 9.259 1.00 82.06 371 GLY A CA 1
ATOM 2790 C C . GLY A 1 371 ? -10.270 -1.139 8.857 1.00 82.06 371 GLY A C 1
ATOM 2791 O O . GLY A 1 371 ? -9.902 -1.950 9.702 1.00 82.06 371 GLY A O 1
ATOM 2792 N N . VAL A 1 372 ? -10.194 -1.383 7.545 1.00 87.00 372 VAL A N 1
ATOM 2793 C CA . VAL A 1 372 ? -9.704 -2.658 6.990 1.00 87.00 372 VAL A CA 1
ATOM 2794 C C . VAL A 1 372 ? -8.276 -2.968 7.453 1.00 87.00 372 VAL A C 1
ATOM 2796 O O . VAL A 1 372 ? -8.014 -4.091 7.852 1.00 87.00 372 VAL A O 1
ATOM 2799 N N . ASP A 1 373 ? -7.366 -1.991 7.458 1.00 89.25 373 ASP A N 1
ATOM 2800 C CA . ASP A 1 373 ? -5.940 -2.263 7.720 1.00 89.25 373 ASP A CA 1
ATOM 2801 C C . ASP A 1 373 ? -5.699 -2.720 9.155 1.00 89.25 373 ASP A C 1
ATOM 2803 O O . ASP A 1 373 ? -5.008 -3.708 9.377 1.00 89.25 373 ASP A O 1
ATOM 2807 N N . SER A 1 374 ? -6.314 -2.040 10.130 1.00 89.19 374 SER A N 1
ATOM 2808 C CA . SER A 1 374 ? -6.206 -2.416 11.541 1.00 89.19 374 SER A CA 1
ATOM 2809 C C . SER A 1 374 ? -6.933 -3.727 11.842 1.00 89.19 374 SER A C 1
ATOM 2811 O O . SER A 1 374 ? -6.464 -4.499 12.675 1.00 89.19 374 SER A O 1
ATOM 2813 N N . ALA A 1 375 ? -8.041 -4.018 11.153 1.00 90.38 375 ALA A N 1
ATOM 2814 C CA . ALA A 1 375 ? -8.744 -5.293 11.273 1.00 90.38 375 ALA A CA 1
ATOM 2815 C C . ALA A 1 375 ? -7.908 -6.457 10.722 1.00 90.38 375 ALA A C 1
ATOM 2817 O O . ALA A 1 375 ? -7.728 -7.459 11.409 1.00 90.38 375 ALA A O 1
ATOM 2818 N N . VAL A 1 376 ? -7.342 -6.319 9.520 1.00 93.00 376 VAL A N 1
ATOM 2819 C CA . VAL A 1 376 ? -6.516 -7.374 8.914 1.00 93.00 376 VAL A CA 1
ATOM 2820 C C . VAL A 1 376 ? -5.204 -7.554 9.673 1.00 93.00 376 VAL A C 1
ATOM 2822 O O . VAL A 1 376 ? -4.827 -8.691 9.941 1.00 93.00 376 VAL A O 1
ATOM 2825 N N . SER A 1 377 ? -4.525 -6.475 10.082 1.00 93.75 377 SER A N 1
ATOM 2826 C CA . SER A 1 377 ? -3.286 -6.595 10.864 1.00 93.75 377 SER A CA 1
ATOM 2827 C C . SER A 1 377 ? -3.533 -7.271 12.213 1.00 93.75 377 SER A C 1
ATOM 2829 O O . SER A 1 377 ? -2.776 -8.157 12.603 1.00 93.75 377 SER A O 1
ATOM 2831 N N . THR A 1 378 ? -4.623 -6.915 12.900 1.00 93.94 378 THR A N 1
ATOM 2832 C CA . THR A 1 378 ? -5.008 -7.536 14.175 1.00 93.94 378 THR A CA 1
ATOM 2833 C C . THR A 1 378 ? -5.354 -9.011 13.992 1.00 93.94 378 THR A C 1
ATOM 2835 O O . THR A 1 378 ? -4.884 -9.834 14.774 1.00 93.94 378 THR A O 1
ATOM 2838 N N . ALA A 1 379 ? -6.128 -9.361 12.962 1.00 93.62 379 ALA A N 1
ATOM 2839 C CA . ALA A 1 379 ? -6.485 -10.747 12.665 1.00 93.62 379 ALA A CA 1
ATOM 2840 C C . ALA A 1 379 ? -5.250 -11.594 12.316 1.00 93.62 379 ALA A C 1
ATOM 2842 O O . ALA A 1 379 ? -5.086 -12.687 12.849 1.00 93.62 379 ALA A O 1
ATOM 2843 N N . LEU A 1 380 ? -4.338 -11.062 11.498 1.00 94.81 380 LEU A N 1
ATOM 2844 C CA . LEU A 1 380 ? -3.105 -11.746 11.104 1.00 94.81 380 LEU A CA 1
ATOM 2845 C C . LEU A 1 380 ? -2.167 -11.987 12.296 1.00 94.81 380 LEU A C 1
ATOM 2847 O O . LEU A 1 380 ? -1.591 -13.064 12.435 1.00 94.81 380 LEU A O 1
ATOM 2851 N N . VAL A 1 381 ? -2.031 -11.004 13.191 1.00 95.19 381 VAL A N 1
ATOM 2852 C CA . VAL A 1 381 ? -1.245 -11.181 14.420 1.00 95.19 381 VAL A CA 1
ATOM 2853 C C . VAL A 1 381 ? -1.940 -12.153 15.371 1.00 95.19 381 VAL A C 1
ATOM 2855 O O . VAL A 1 381 ? -1.264 -12.977 15.981 1.00 95.19 381 VAL A O 1
ATOM 2858 N N . HIS A 1 382 ? -3.270 -12.125 15.475 1.00 95.06 382 HIS A N 1
ATOM 2859 C CA . HIS A 1 382 ? -4.007 -13.089 16.292 1.00 95.06 382 HIS A CA 1
ATOM 2860 C C . HIS A 1 382 ? -3.846 -14.530 15.785 1.00 95.06 382 HIS A C 1
ATOM 2862 O O . HIS A 1 382 ? -3.579 -15.416 16.590 1.00 95.06 382 HIS A O 1
ATOM 2868 N N . GLU A 1 383 ? -3.877 -14.766 14.473 1.00 94.50 383 GLU A N 1
ATOM 2869 C CA . GLU A 1 383 ? -3.564 -16.079 13.878 1.00 94.50 383 GLU A CA 1
ATOM 2870 C C . GLU A 1 383 ? -2.149 -16.564 14.269 1.00 94.50 383 GLU A C 1
ATOM 2872 O O . GLU A 1 383 ? -1.879 -17.757 14.469 1.00 94.50 383 GLU A O 1
ATOM 2877 N N . ALA A 1 384 ? -1.217 -15.623 14.441 1.00 94.62 384 ALA A N 1
ATOM 2878 C CA . ALA A 1 384 ? 0.143 -15.926 14.851 1.00 94.62 384 ALA A CA 1
ATOM 2879 C C . ALA A 1 384 ? 0.276 -16.246 16.348 1.00 94.62 384 ALA A C 1
ATOM 2881 O O . ALA A 1 384 ? 0.938 -17.233 16.683 1.00 94.62 384 ALA A O 1
ATOM 2882 N N . VAL A 1 385 ? -0.317 -15.443 17.237 1.00 94.69 385 VAL A N 1
ATOM 2883 C CA . VAL A 1 385 ? -0.014 -15.469 18.688 1.00 94.69 385 VAL A CA 1
ATOM 2884 C C . VAL A 1 385 ? -1.218 -15.748 19.597 1.00 94.69 385 VAL A C 1
ATOM 2886 O O . VAL A 1 385 ? -1.072 -15.807 20.817 1.00 94.69 385 VAL A O 1
ATOM 2889 N N . GLY A 1 386 ? -2.412 -15.920 19.032 1.00 93.31 386 GLY A N 1
ATOM 2890 C CA . GLY A 1 386 ? -3.645 -16.230 19.755 1.00 93.31 386 GLY A CA 1
ATOM 2891 C C . GLY A 1 386 ? -3.931 -15.253 20.898 1.00 93.31 386 GLY A C 1
ATOM 2892 O O . GLY A 1 386 ? -3.948 -14.032 20.710 1.00 93.31 386 GLY A O 1
ATOM 2893 N N . ASP A 1 387 ? -4.117 -15.806 22.097 1.00 91.19 387 ASP A N 1
ATOM 2894 C CA . ASP A 1 387 ? -4.492 -15.089 23.325 1.00 91.19 387 ASP A CA 1
ATOM 2895 C C . ASP A 1 387 ? -3.418 -14.120 23.852 1.00 91.19 387 ASP A C 1
ATOM 2897 O O . ASP A 1 387 ? -3.679 -13.339 24.768 1.00 91.19 387 ASP A O 1
ATOM 2901 N N . GLN A 1 388 ? -2.209 -14.125 23.276 1.00 92.62 388 GLN A N 1
ATOM 2902 C CA . GLN A 1 388 ? -1.184 -13.126 23.598 1.00 92.62 388 GLN A CA 1
ATOM 2903 C C . GLN A 1 388 ? -1.575 -11.721 23.116 1.00 92.62 388 GLN A C 1
ATOM 2905 O O . GLN A 1 388 ? -1.017 -10.736 23.610 1.00 92.62 388 GLN A O 1
ATOM 2910 N N . LEU A 1 389 ? -2.497 -11.619 22.150 1.00 94.44 389 LEU A N 1
ATOM 2911 C CA . LEU A 1 389 ? -2.975 -10.356 21.601 1.00 94.44 389 LEU A CA 1
ATOM 2912 C C . LEU A 1 389 ? -4.203 -9.839 22.357 1.00 94.44 389 LEU A C 1
ATOM 2914 O O . LEU A 1 389 ? -5.206 -10.530 22.516 1.00 94.44 389 LEU A O 1
ATOM 2918 N N . THR A 1 390 ? -4.148 -8.570 22.756 1.00 92.25 390 THR A N 1
ATOM 2919 C CA . THR A 1 390 ? -5.307 -7.797 23.216 1.00 92.25 390 THR A CA 1
ATOM 2920 C C . THR A 1 390 ? -5.545 -6.635 22.257 1.00 92.25 390 THR A C 1
ATOM 2922 O O . THR A 1 390 ? -4.646 -5.829 22.015 1.00 92.25 390 THR A O 1
ATOM 2925 N N . ALA A 1 391 ? -6.753 -6.540 21.705 1.00 92.62 391 ALA A N 1
ATOM 2926 C CA . ALA A 1 391 ? -7.162 -5.425 20.861 1.00 92.62 391 ALA A CA 1
ATOM 2927 C C . ALA A 1 391 ? -7.900 -4.365 21.686 1.00 92.62 391 ALA A C 1
ATOM 2929 O O . ALA A 1 391 ? -8.723 -4.692 22.540 1.00 92.62 391 ALA A O 1
ATOM 2930 N N . VAL A 1 392 ? -7.639 -3.093 21.402 1.00 91.19 392 VAL A N 1
ATOM 2931 C CA . VAL A 1 392 ? -8.316 -1.944 22.009 1.00 91.19 392 VAL A CA 1
ATOM 2932 C C . VAL A 1 392 ? -9.045 -1.175 20.919 1.00 91.19 392 VAL A C 1
ATOM 2934 O O . VAL A 1 392 ? -8.432 -0.774 19.930 1.00 91.19 392 VAL A O 1
ATOM 2937 N N . PHE A 1 393 ? -10.340 -0.946 21.111 1.00 91.75 393 PHE A N 1
ATOM 2938 C CA . PHE A 1 393 ? -11.183 -0.151 20.222 1.00 91.75 393 PHE A CA 1
ATOM 2939 C C . PHE A 1 393 ? -11.715 1.073 20.968 1.00 91.75 393 PHE A C 1
ATOM 2941 O O . PHE A 1 393 ? -12.425 0.944 21.966 1.00 91.75 393 PHE A O 1
ATOM 2948 N N . VAL A 1 394 ? -11.362 2.270 20.496 1.00 91.12 394 VAL A N 1
ATOM 2949 C CA . VAL A 1 394 ? -11.801 3.537 21.099 1.00 91.12 394 VAL A CA 1
ATOM 2950 C C . VAL A 1 394 ? -13.004 4.071 20.330 1.00 91.12 394 VAL A C 1
ATOM 2952 O O . VAL A 1 394 ? -12.864 4.589 19.222 1.00 91.12 394 VAL A O 1
ATOM 2955 N N . ASP A 1 395 ? -14.187 3.997 20.938 1.00 93.25 395 ASP A N 1
ATOM 2956 C CA . ASP A 1 395 ? -15.383 4.663 20.430 1.00 93.25 395 ASP A CA 1
ATOM 2957 C C . ASP A 1 395 ? -15.322 6.155 20.770 1.00 93.25 395 ASP A C 1
ATOM 2959 O O . ASP A 1 395 ? -15.756 6.618 21.828 1.00 93.25 395 ASP A O 1
ATOM 2963 N N . HIS A 1 396 ? -14.765 6.916 19.834 1.00 93.25 396 HIS A N 1
ATOM 2964 C CA . HIS A 1 396 ? -14.683 8.373 19.888 1.00 93.25 396 HIS A CA 1
ATOM 2965 C C . HIS A 1 396 ? -16.005 9.069 19.518 1.00 93.25 396 HIS A C 1
ATOM 2967 O O . HIS A 1 396 ? -16.067 10.296 19.470 1.00 93.25 396 HIS A O 1
ATOM 2973 N N . GLY A 1 397 ? -17.072 8.325 19.206 1.00 94.25 397 GLY A N 1
ATOM 2974 C CA . GLY A 1 397 ? -18.388 8.900 18.930 1.00 94.25 397 GLY A CA 1
ATOM 2975 C C . GLY A 1 397 ? -18.512 9.624 17.600 1.00 94.25 397 GLY A C 1
ATOM 2976 O O . GLY A 1 397 ? -19.493 10.336 17.406 1.00 94.25 397 GLY A O 1
ATOM 2977 N N . LEU A 1 398 ? -17.572 9.430 16.671 1.00 95.69 398 LEU A N 1
ATOM 2978 C CA . LEU A 1 398 ? -17.621 9.977 15.302 1.00 95.69 398 LEU A CA 1
ATOM 2979 C C . LEU A 1 398 ? -17.708 8.861 14.246 1.00 95.69 398 LEU A C 1
ATOM 2981 O O . LEU A 1 398 ? -17.418 9.091 13.077 1.00 95.69 398 LEU A O 1
ATOM 2985 N N . LEU A 1 399 ? -18.085 7.650 14.660 1.00 94.25 399 LEU A N 1
ATOM 2986 C CA . LEU A 1 399 ? -18.276 6.485 13.794 1.00 94.25 399 LEU A CA 1
ATOM 2987 C C . LEU A 1 399 ? -19.648 6.500 13.107 1.00 94.25 399 LEU A C 1
ATOM 2989 O O . LEU A 1 399 ? -20.562 7.226 13.532 1.00 94.25 399 LEU A O 1
ATOM 2993 N N . ARG A 1 400 ? -19.804 5.672 12.067 1.00 94.44 400 ARG A N 1
ATOM 2994 C CA . ARG A 1 400 ? -21.082 5.477 11.365 1.00 94.44 400 ARG A CA 1
ATOM 2995 C C . ARG A 1 400 ? -22.086 4.722 12.234 1.00 94.44 400 ARG A C 1
ATOM 2997 O O . ARG A 1 400 ? -21.741 4.049 13.204 1.00 94.44 400 ARG A O 1
ATOM 3004 N N . LYS A 1 401 ? -23.359 4.806 11.846 1.00 94.12 401 LYS A N 1
ATOM 3005 C CA . LYS A 1 401 ? -24.447 4.065 12.491 1.00 94.12 401 LYS A CA 1
ATOM 3006 C C . LYS A 1 401 ? -24.194 2.554 12.425 1.00 94.12 401 LYS A C 1
ATOM 3008 O O . LYS A 1 401 ? -23.983 2.028 11.331 1.00 94.12 401 LYS A O 1
ATOM 3013 N N . GLY A 1 402 ? -24.243 1.881 13.575 1.00 89.31 402 GLY A N 1
ATOM 3014 C CA . GLY A 1 402 ? -24.055 0.430 13.693 1.00 89.31 402 GLY A CA 1
ATOM 3015 C C . GLY A 1 402 ? -22.597 -0.044 13.653 1.00 89.31 402 GLY A C 1
ATOM 3016 O O . GLY A 1 402 ? -22.346 -1.244 13.700 1.00 89.31 402 GLY A O 1
ATOM 3017 N N . GLU A 1 403 ? -21.624 0.861 13.501 1.00 88.25 403 GLU A N 1
ATOM 3018 C CA . GLU A 1 403 ? -20.222 0.480 13.291 1.00 88.25 403 GLU A CA 1
ATOM 3019 C C . GLU A 1 403 ? -19.573 -0.083 14.558 1.00 88.25 403 GLU A C 1
ATOM 3021 O O . GLU A 1 403 ? -18.796 -1.032 14.469 1.00 88.25 403 GLU A O 1
ATOM 3026 N N . ARG A 1 404 ? -19.931 0.451 15.732 1.00 89.44 404 ARG A N 1
ATOM 3027 C CA . ARG A 1 404 ? -19.467 -0.074 17.020 1.00 89.44 404 ARG A CA 1
ATOM 3028 C C . ARG A 1 404 ? -19.967 -1.494 17.243 1.00 89.44 404 ARG A C 1
ATOM 3030 O O . ARG A 1 404 ? -19.170 -2.367 17.563 1.00 89.44 404 ARG A O 1
ATOM 3037 N N . GLU A 1 405 ? -21.260 -1.727 17.043 1.00 87.69 405 GLU A N 1
ATOM 3038 C CA . GLU A 1 405 ? -21.871 -3.038 17.247 1.00 87.69 405 GLU A CA 1
ATOM 3039 C C . GLU A 1 405 ? -21.270 -4.083 16.298 1.00 87.69 405 GLU A C 1
ATOM 3041 O O . GLU A 1 405 ? -20.966 -5.190 16.732 1.00 87.69 405 GLU A O 1
ATOM 3046 N N . GLN A 1 406 ? -21.012 -3.718 15.036 1.00 84.69 406 GLN A N 1
ATOM 3047 C CA . GLN A 1 406 ? -20.335 -4.598 14.073 1.00 84.69 406 GLN A CA 1
ATOM 3048 C C . GLN A 1 406 ? -18.912 -4.972 14.518 1.00 84.69 406 GLN A C 1
ATOM 3050 O O . GLN A 1 406 ? -18.488 -6.110 14.337 1.00 84.69 406 GLN A O 1
ATOM 3055 N N . VAL A 1 407 ? -18.159 -4.045 15.118 1.00 85.44 407 VAL A N 1
ATOM 3056 C CA . VAL A 1 407 ? -16.818 -4.349 15.647 1.00 85.44 407 VAL A CA 1
ATOM 3057 C C . VAL A 1 407 ? -16.903 -5.205 16.917 1.00 85.44 407 VAL A C 1
ATOM 3059 O O . VAL A 1 407 ? -16.171 -6.180 17.050 1.00 85.44 407 VAL A O 1
ATOM 3062 N N . GLU A 1 408 ? -17.806 -4.892 17.844 1.00 85.31 408 GLU A N 1
ATOM 3063 C CA . GLU A 1 408 ? -17.945 -5.646 19.098 1.00 85.31 408 GLU A CA 1
ATOM 3064 C C . GLU A 1 408 ? -18.482 -7.069 18.890 1.00 85.31 408 GLU A C 1
ATOM 3066 O O . GLU A 1 408 ? -18.120 -7.973 19.640 1.00 85.31 408 GLU A O 1
ATOM 3071 N N . GLN A 1 409 ? -19.343 -7.274 17.891 1.00 85.50 409 GLN A N 1
ATOM 3072 C CA . GLN A 1 409 ? -20.017 -8.551 17.655 1.00 85.50 409 GLN A CA 1
ATOM 3073 C C . GLN A 1 409 ? -19.374 -9.322 16.505 1.00 85.50 409 GLN A C 1
ATOM 3075 O O . GLN A 1 409 ? -18.832 -10.400 16.732 1.00 85.50 409 GLN A O 1
ATOM 3080 N N . ASP A 1 410 ? -19.393 -8.779 15.286 1.00 80.88 410 ASP A N 1
ATOM 3081 C CA . ASP A 1 410 ? -19.017 -9.534 14.085 1.00 80.88 410 ASP A CA 1
ATOM 3082 C C . ASP A 1 410 ? -17.510 -9.809 14.038 1.00 80.88 410 ASP A C 1
ATOM 3084 O O . ASP A 1 410 ? -17.083 -10.915 13.697 1.00 80.88 410 ASP A O 1
ATOM 3088 N N . TYR A 1 411 ? -16.686 -8.826 14.411 1.00 83.56 411 TYR A N 1
ATOM 3089 C CA . TYR A 1 411 ? -15.231 -8.996 14.422 1.00 83.56 411 TYR A CA 1
ATOM 3090 C C . TYR A 1 411 ? -14.778 -9.954 15.534 1.00 83.56 411 TYR A C 1
ATOM 3092 O O . TYR A 1 411 ? -13.971 -10.850 15.289 1.00 83.56 411 TYR A O 1
ATOM 3100 N N . VAL A 1 412 ? -15.331 -9.831 16.745 1.00 85.94 412 VAL A N 1
ATOM 3101 C CA . VAL A 1 412 ? -15.007 -10.743 17.858 1.00 85.94 412 VAL A CA 1
ATOM 3102 C C . VAL A 1 412 ? -15.507 -12.159 17.573 1.00 85.94 412 VAL A C 1
ATOM 3104 O O . VAL A 1 412 ? -14.776 -13.118 17.803 1.00 85.94 412 VAL A O 1
ATOM 3107 N N . ALA A 1 413 ? -16.716 -12.313 17.025 1.00 83.12 413 ALA A N 1
ATOM 3108 C CA . ALA A 1 413 ? -17.271 -13.623 16.691 1.00 83.12 413 ALA A CA 1
ATOM 3109 C C . ALA A 1 413 ? -16.502 -14.329 15.563 1.00 83.12 413 ALA A C 1
ATOM 3111 O O . ALA A 1 413 ? -16.416 -15.555 15.573 1.00 83.12 413 ALA A O 1
ATOM 3112 N N . SER A 1 414 ? -15.953 -13.576 14.603 1.00 79.06 414 SER A N 1
ATOM 3113 C CA . SER A 1 414 ? -15.167 -14.139 13.495 1.00 79.06 414 SER A CA 1
ATOM 3114 C C . SER A 1 414 ? -13.725 -14.462 13.878 1.00 79.06 414 SER A C 1
ATOM 3116 O O . SER A 1 414 ? -13.191 -15.455 13.397 1.00 79.06 414 SER A O 1
ATOM 3118 N N . THR A 1 415 ? -13.101 -13.659 14.743 1.00 84.06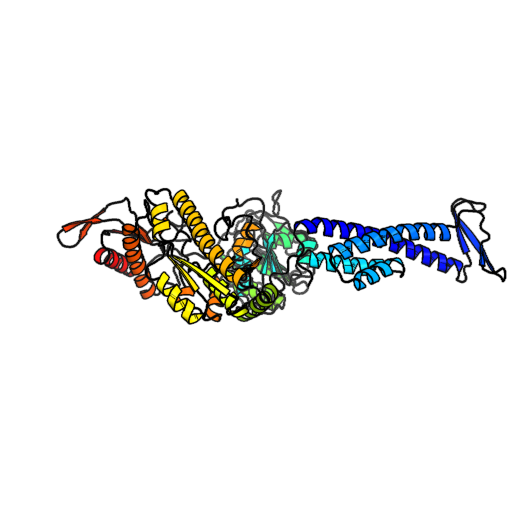 415 THR A N 1
ATOM 3119 C CA . THR A 1 415 ? -11.668 -13.800 15.056 1.00 84.06 415 THR A CA 1
ATOM 3120 C C . THR A 1 415 ? -11.377 -14.475 16.392 1.00 84.06 415 THR A C 1
ATOM 3122 O O . THR A 1 415 ? -10.310 -15.049 16.539 1.00 84.06 415 THR A O 1
ATOM 3125 N N . GLY A 1 416 ? -12.277 -14.404 17.377 1.00 85.62 416 GLY A N 1
ATOM 3126 C CA . GLY A 1 416 ? -12.007 -14.849 18.751 1.00 85.62 416 GLY A CA 1
ATOM 3127 C C . GLY A 1 416 ? -11.105 -13.907 19.562 1.00 85.62 416 GLY A C 1
ATOM 3128 O O . GLY A 1 416 ? -10.777 -14.209 20.707 1.00 85.62 416 GLY A O 1
ATOM 3129 N N . VAL A 1 417 ? -10.729 -12.749 19.005 1.00 88.94 417 VAL A N 1
ATOM 3130 C CA . VAL A 1 417 ? -9.837 -11.775 19.648 1.00 88.94 417 VAL A CA 1
ATOM 3131 C C . VAL A 1 417 ? -10.425 -11.228 20.950 1.00 88.94 417 VAL A C 1
ATOM 3133 O O . VAL A 1 417 ? -11.578 -10.792 21.003 1.00 88.94 417 VAL A O 1
ATOM 3136 N N . ARG A 1 418 ? -9.583 -11.125 21.988 1.00 90.25 418 ARG A N 1
ATOM 3137 C CA . ARG A 1 418 ? -9.886 -10.330 23.186 1.00 90.25 418 ARG A CA 1
ATOM 3138 C C . ARG A 1 418 ? -9.947 -8.846 22.815 1.00 90.25 418 ARG A C 1
ATOM 3140 O O . ARG A 1 418 ? -8.911 -8.205 22.637 1.00 90.25 418 ARG A O 1
ATOM 3147 N N . LEU A 1 419 ? -11.160 -8.302 22.738 1.00 91.19 419 LEU A N 1
ATOM 3148 C CA . LEU A 1 419 ? -11.422 -6.895 22.442 1.00 91.19 419 LEU A CA 1
ATOM 3149 C C . LEU A 1 419 ? -11.805 -6.116 23.706 1.00 91.19 419 LEU A C 1
ATOM 3151 O O . LEU A 1 419 ? -12.701 -6.515 24.449 1.00 91.19 419 LEU A O 1
ATOM 3155 N N . ILE A 1 420 ? -11.156 -4.975 23.916 1.00 90.94 420 ILE A N 1
ATOM 3156 C CA . ILE A 1 420 ? -11.491 -3.998 24.952 1.00 90.94 420 ILE A CA 1
ATOM 3157 C C . ILE A 1 420 ? -12.057 -2.760 24.269 1.00 90.94 420 ILE A C 1
ATOM 3159 O O . ILE A 1 420 ? -11.333 -2.040 23.579 1.00 90.94 420 ILE A O 1
ATOM 3163 N N . THR A 1 421 ? -13.346 -2.499 24.480 1.00 90.69 421 THR A N 1
ATOM 3164 C CA . THR A 1 421 ? -13.989 -1.283 23.977 1.00 90.69 421 THR A CA 1
ATOM 3165 C C . THR A 1 421 ? -13.945 -0.170 25.012 1.00 90.69 421 THR A C 1
ATOM 3167 O O . THR A 1 421 ? -14.302 -0.358 26.175 1.00 90.69 421 THR A O 1
ATOM 3170 N N . VAL A 1 422 ? -13.557 1.017 24.561 1.00 90.69 422 VAL A N 1
ATOM 3171 C CA . VAL A 1 422 ? -13.420 2.225 25.369 1.00 90.69 422 VAL A CA 1
ATOM 3172 C C . VAL A 1 422 ? -14.434 3.241 24.871 1.00 90.69 422 VAL A C 1
ATOM 3174 O O . VAL A 1 422 ? -14.356 3.689 23.732 1.00 90.69 422 VAL A O 1
ATOM 3177 N N . ASP A 1 423 ? -15.388 3.612 25.720 1.00 93.06 423 ASP A N 1
ATOM 3178 C CA . ASP A 1 423 ? -16.354 4.663 25.403 1.00 93.06 423 ASP A CA 1
ATOM 3179 C C . ASP A 1 423 ? -15.754 6.036 25.727 1.00 93.06 423 ASP A C 1
ATOM 3181 O O . ASP A 1 423 ? -15.620 6.405 26.894 1.00 93.06 423 ASP A O 1
ATOM 3185 N N . ALA A 1 424 ? -15.362 6.779 24.692 1.00 94.31 424 ALA A N 1
ATOM 3186 C CA . ALA A 1 424 ? -14.769 8.110 24.809 1.00 94.31 424 ALA A CA 1
ATOM 3187 C C . ALA A 1 424 ? -15.669 9.207 24.213 1.00 94.31 424 ALA A C 1
ATOM 3189 O O . ALA A 1 424 ? -15.242 10.350 24.056 1.00 94.31 424 ALA A O 1
ATOM 3190 N N . ARG A 1 425 ? -16.933 8.901 23.896 1.00 95.00 425 ARG A N 1
ATOM 3191 C CA . ARG A 1 425 ? -17.826 9.796 23.138 1.00 95.00 425 ARG A CA 1
ATOM 3192 C C . ARG A 1 425 ? -17.967 11.181 23.772 1.00 95.00 425 ARG A C 1
ATOM 3194 O O . ARG A 1 425 ? -17.849 12.192 23.085 1.00 95.00 425 ARG A O 1
ATOM 3201 N N . GLU A 1 426 ? -18.175 11.235 25.086 1.00 95.69 426 GLU A N 1
ATOM 3202 C CA . GLU A 1 426 ? -18.322 12.493 25.831 1.00 95.69 426 GLU A CA 1
ATOM 3203 C C . GLU A 1 426 ? -17.031 13.328 25.836 1.00 95.69 426 GLU A C 1
ATOM 3205 O O . GLU A 1 426 ? -17.085 14.548 25.669 1.00 95.69 426 GLU A O 1
ATOM 3210 N N . GLN A 1 427 ? -15.867 12.680 25.962 1.00 94.75 427 GLN A N 1
ATOM 3211 C CA . GLN A 1 427 ? -14.560 13.343 25.941 1.00 94.75 427 GLN A CA 1
ATOM 3212 C C . GLN A 1 427 ? -14.331 14.053 24.600 1.00 94.75 427 GLN A C 1
ATOM 3214 O O . GLN A 1 427 ? -13.980 15.233 24.578 1.00 94.75 427 GLN A O 1
ATOM 3219 N N . PHE A 1 428 ? -14.582 13.361 23.486 1.00 96.25 428 PHE A N 1
ATOM 3220 C CA . PHE A 1 428 ? -14.402 13.924 22.146 1.00 96.25 428 PHE A CA 1
ATOM 3221 C C . PHE A 1 428 ? -15.411 15.029 21.843 1.00 96.25 428 PHE A C 1
ATOM 3223 O O . PHE A 1 428 ? -15.022 16.082 21.341 1.00 96.25 428 PHE A O 1
ATOM 3230 N N . LEU A 1 429 ? -16.689 14.832 22.185 1.00 96.12 429 LEU A N 1
ATOM 3231 C CA . LEU A 1 429 ? -17.720 15.859 22.001 1.00 96.12 429 LEU A CA 1
ATOM 3232 C C . LEU A 1 429 ? -17.413 17.128 22.800 1.00 96.12 429 LEU A C 1
ATOM 3234 O O . LEU A 1 429 ? -17.554 18.231 22.277 1.00 96.12 429 LEU A O 1
ATOM 3238 N N . THR A 1 430 ? -16.949 16.979 24.041 1.00 96.75 430 THR A N 1
ATOM 3239 C CA . THR A 1 430 ? -16.550 18.118 24.878 1.00 96.75 430 THR A CA 1
ATOM 3240 C C . THR A 1 430 ? -15.358 18.852 24.271 1.00 96.75 430 THR A C 1
ATOM 3242 O O . THR A 1 430 ? -15.357 20.079 24.213 1.00 96.75 430 THR A O 1
ATOM 3245 N N . ALA A 1 431 ? -14.358 18.116 23.779 1.00 96.12 431 ALA A N 1
ATOM 3246 C CA . ALA A 1 431 ? -13.166 18.704 23.177 1.00 96.12 431 ALA A CA 1
ATOM 3247 C C . ALA A 1 431 ? -13.443 19.411 21.838 1.00 96.12 431 ALA A C 1
ATOM 3249 O O . ALA A 1 431 ? -12.740 20.361 21.504 1.00 96.12 431 ALA A O 1
ATOM 3250 N N . LEU A 1 432 ? -14.452 18.965 21.083 1.00 96.62 432 LEU A N 1
ATOM 3251 C CA . LEU A 1 432 ? -14.864 19.545 19.798 1.00 96.62 432 LEU A CA 1
ATOM 3252 C C . LEU A 1 432 ? -15.866 20.703 19.924 1.00 96.62 432 LEU A C 1
ATOM 3254 O O . LEU A 1 432 ? -16.181 21.346 18.921 1.00 96.62 432 LEU A O 1
ATOM 3258 N N . SER A 1 433 ? -16.368 20.980 21.129 1.00 96.62 433 SER A N 1
ATOM 3259 C CA . SER A 1 433 ? -17.364 22.028 21.354 1.00 96.62 433 SER A CA 1
ATOM 3260 C C . SER A 1 433 ? -16.863 23.398 20.887 1.00 96.62 433 SER A C 1
ATOM 3262 O O . SER A 1 433 ? -15.785 23.850 21.274 1.00 96.62 433 SER A O 1
ATOM 3264 N N . GLY A 1 434 ? -17.666 24.075 20.064 1.00 94.75 434 GLY A N 1
ATOM 3265 C CA . GLY A 1 434 ? -17.359 25.399 19.523 1.00 94.75 434 GLY A CA 1
ATOM 3266 C C . GLY A 1 434 ? -16.270 25.429 18.444 1.00 94.75 434 GLY A C 1
ATOM 3267 O O . GLY A 1 434 ? -15.874 26.518 18.028 1.00 94.75 434 GLY A O 1
ATOM 3268 N N . VAL A 1 435 ? -15.781 24.274 17.977 1.00 95.62 435 VAL A N 1
ATOM 3269 C CA . VAL A 1 435 ? -14.720 24.192 16.962 1.00 95.62 435 VAL A CA 1
ATOM 3270 C C . VAL A 1 435 ? -15.326 23.965 15.581 1.00 95.62 435 VAL A C 1
ATOM 3272 O O . VAL A 1 435 ? -15.985 22.956 15.339 1.00 95.62 435 VAL A O 1
ATOM 3275 N N . SER A 1 436 ? -15.072 24.894 14.660 1.00 93.19 436 SER A N 1
ATOM 3276 C CA . SER A 1 436 ? -15.495 24.803 13.256 1.00 93.19 436 SER A CA 1
ATOM 3277 C C . SER A 1 436 ? -14.335 24.666 12.270 1.00 93.19 436 SER A C 1
ATOM 3279 O O . SER A 1 436 ? -14.546 24.153 11.177 1.00 93.19 436 SER A O 1
ATOM 3281 N N . ASP A 1 437 ? -13.122 25.090 12.642 1.00 94.25 437 ASP A N 1
ATOM 3282 C CA . ASP A 1 437 ? -11.939 24.971 11.786 1.00 94.25 437 ASP A CA 1
ATOM 3283 C C . ASP A 1 437 ? -11.551 23.491 11.585 1.00 94.25 437 ASP A C 1
ATOM 3285 O O . ASP A 1 437 ? -11.353 22.775 12.573 1.00 94.25 437 ASP A O 1
ATOM 3289 N N . PRO A 1 438 ? -11.451 23.002 10.336 1.00 92.44 438 PRO A N 1
ATOM 3290 C CA . PRO A 1 438 ? -11.248 21.582 10.062 1.00 92.44 438 PRO A CA 1
ATOM 3291 C C . PRO A 1 438 ? -9.873 21.066 10.497 1.00 92.44 438 PRO A C 1
ATOM 3293 O O . PRO A 1 438 ? -9.771 19.947 11.007 1.00 92.44 438 PRO A O 1
ATOM 3296 N N . GLU A 1 439 ? -8.825 21.880 10.370 1.00 91.19 439 GLU A N 1
ATOM 3297 C CA . GLU A 1 439 ? -7.476 21.522 10.819 1.00 91.19 439 GLU A CA 1
ATOM 3298 C C . GLU A 1 439 ? -7.420 21.392 12.343 1.00 91.19 439 GLU A C 1
ATOM 3300 O O . GLU A 1 439 ? -6.840 20.442 12.880 1.00 91.19 439 GLU A O 1
ATOM 3305 N N . GLU A 1 440 ? -8.075 22.300 13.063 1.00 93.38 440 GLU A N 1
ATOM 3306 C CA . GLU A 1 440 ? -8.181 22.217 14.5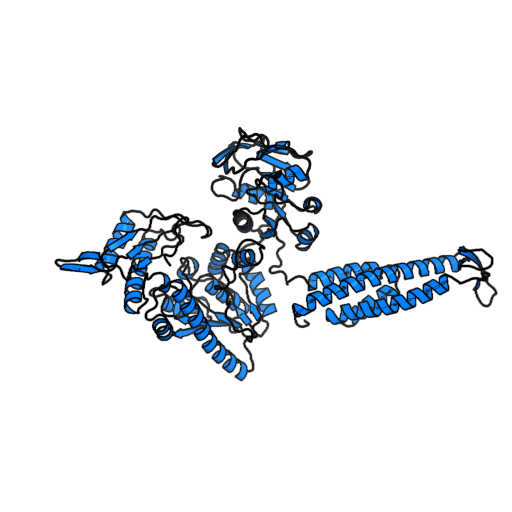16 1.00 93.38 440 GLU A CA 1
ATOM 3307 C C . GLU A 1 440 ? -9.025 21.013 14.957 1.00 93.38 440 GLU A C 1
ATOM 3309 O O . GLU A 1 440 ? -8.615 20.290 15.870 1.00 93.38 440 GLU A O 1
ATOM 3314 N N . LYS A 1 441 ? -10.134 20.702 14.265 1.00 94.44 441 LYS A N 1
ATOM 3315 C CA . LYS A 1 441 ? -10.905 19.465 14.504 1.00 94.44 441 LYS A CA 1
ATOM 3316 C C . LYS A 1 441 ? -10.016 18.227 14.375 1.00 94.44 441 LYS A C 1
ATOM 3318 O O . LYS A 1 441 ? -10.007 17.386 15.275 1.00 94.44 441 LYS A O 1
ATOM 3323 N N . ARG A 1 442 ? -9.224 18.128 13.301 1.00 92.69 442 ARG A N 1
ATOM 3324 C CA . ARG A 1 442 ? -8.283 17.014 13.073 1.00 92.69 442 ARG A CA 1
ATOM 3325 C C . ARG A 1 442 ? -7.270 16.882 14.212 1.00 92.69 442 ARG A C 1
ATOM 3327 O O . ARG A 1 442 ? -7.094 15.781 14.737 1.00 92.69 442 ARG A O 1
ATOM 3334 N N . LYS A 1 443 ? -6.652 17.989 14.639 1.00 89.12 443 LYS A N 1
ATOM 3335 C CA . LYS A 1 443 ? -5.681 18.003 15.752 1.00 89.12 443 LYS A CA 1
ATOM 3336 C C . LYS A 1 443 ? -6.305 17.584 17.077 1.00 89.12 443 LYS A C 1
ATOM 3338 O O . LYS A 1 443 ? -5.703 16.803 17.813 1.00 89.12 443 LYS A O 1
ATOM 3343 N N . ILE A 1 444 ? -7.497 18.090 17.386 1.00 92.31 444 ILE A N 1
ATOM 3344 C CA . ILE A 1 444 ? -8.223 17.748 18.612 1.00 92.31 444 ILE A CA 1
ATOM 3345 C C . ILE A 1 444 ? -8.552 16.258 18.628 1.00 92.31 444 ILE A C 1
ATOM 3347 O O . ILE A 1 444 ? -8.228 15.584 19.602 1.00 92.31 444 ILE A O 1
ATOM 3351 N N . ILE A 1 445 ? -9.123 15.731 17.543 1.00 91.81 445 ILE A N 1
ATOM 3352 C CA . ILE A 1 445 ? -9.503 14.317 17.453 1.00 91.81 445 ILE A CA 1
ATOM 3353 C C . ILE A 1 445 ? -8.271 13.416 17.579 1.00 91.81 445 ILE A C 1
ATOM 3355 O O . ILE A 1 445 ? -8.286 12.479 18.373 1.00 91.81 445 ILE A O 1
ATOM 3359 N N . GLY A 1 446 ? -7.181 13.726 16.869 1.00 87.06 446 GLY A N 1
ATOM 3360 C CA . GLY A 1 446 ? -5.934 12.965 16.981 1.00 87.06 446 GLY A CA 1
ATOM 3361 C C . GLY A 1 446 ? -5.370 12.963 18.405 1.00 87.06 446 GLY A C 1
ATOM 3362 O O . GLY A 1 446 ? -5.024 11.909 18.936 1.00 87.06 446 GLY A O 1
ATOM 3363 N N . ARG A 1 447 ? -5.341 14.129 19.063 1.00 89.25 447 ARG A N 1
ATOM 3364 C CA . ARG A 1 447 ? -4.863 14.266 20.447 1.00 89.25 447 ARG A CA 1
ATOM 3365 C C . ARG A 1 447 ? -5.722 13.488 21.442 1.00 89.25 447 ARG A C 1
ATOM 3367 O O . ARG A 1 447 ? -5.175 12.805 22.304 1.00 89.25 447 ARG A O 1
ATOM 3374 N N . GLU A 1 448 ? -7.045 13.617 21.370 1.00 91.38 448 GLU A N 1
ATOM 3375 C CA . GLU A 1 448 ? -7.936 12.920 22.304 1.00 91.38 448 GLU A CA 1
ATOM 3376 C C . GLU A 1 448 ? -7.903 11.403 22.085 1.00 91.38 448 GLU A C 1
ATOM 3378 O O . GLU A 1 448 ? -7.925 10.661 23.063 1.00 91.38 448 GLU A O 1
ATOM 3383 N N . PHE A 1 449 ? -7.729 10.939 20.843 1.00 88.88 449 PHE A N 1
ATOM 3384 C CA . PHE A 1 449 ? -7.534 9.518 20.546 1.00 88.88 449 PHE A CA 1
ATOM 3385 C C . PHE A 1 449 ? -6.285 8.955 21.215 1.00 88.88 449 PHE A C 1
ATOM 3387 O O . PHE A 1 449 ? -6.372 7.933 21.895 1.00 88.88 449 PHE A O 1
ATOM 3394 N N . ILE A 1 450 ? -5.152 9.651 21.084 1.00 83.50 450 ILE A N 1
ATOM 3395 C CA . ILE A 1 450 ? -3.902 9.259 21.742 1.00 83.50 450 ILE A CA 1
ATOM 3396 C C . ILE A 1 450 ? -4.110 9.175 23.256 1.00 83.50 450 ILE A C 1
ATOM 3398 O O . ILE A 1 450 ? -3.816 8.145 23.846 1.00 83.50 450 ILE A O 1
ATOM 3402 N N . ARG A 1 451 ? -4.719 10.191 23.879 1.00 85.75 451 ARG A N 1
ATOM 3403 C CA . ARG A 1 451 ? -4.972 10.204 25.331 1.00 85.75 451 ARG A CA 1
ATOM 3404 C C . ARG A 1 451 ? -5.874 9.065 25.801 1.00 85.75 451 ARG A C 1
ATOM 3406 O O . ARG A 1 451 ? -5.608 8.449 26.833 1.00 85.75 451 ARG A O 1
ATOM 3413 N N . SER A 1 452 ? -6.962 8.797 25.078 1.00 87.62 452 SER A N 1
ATOM 3414 C CA . SER A 1 452 ? -7.880 7.707 25.419 1.00 87.62 452 SER A CA 1
ATOM 3415 C C . SER A 1 452 ? -7.196 6.346 25.275 1.00 87.62 452 SER A C 1
ATOM 3417 O O . SER A 1 452 ? -7.381 5.482 26.131 1.00 87.62 452 SER A O 1
ATOM 3419 N N . PHE A 1 453 ? -6.367 6.175 24.242 1.00 84.81 453 PHE A N 1
ATOM 3420 C CA . PHE A 1 453 ? -5.581 4.963 24.039 1.00 84.81 453 PHE A CA 1
ATOM 3421 C C . PHE A 1 453 ? -4.499 4.793 25.116 1.00 84.81 453 PHE A C 1
ATOM 3423 O O . PHE A 1 453 ? -4.425 3.735 25.731 1.00 84.81 453 PHE A O 1
ATOM 3430 N N . GLU A 1 454 ? -3.722 5.837 25.415 1.00 82.00 454 GLU A N 1
ATOM 3431 C CA . GLU A 1 454 ? -2.667 5.847 26.442 1.00 82.00 454 GLU A CA 1
ATOM 3432 C C . GLU A 1 454 ? -3.190 5.480 27.827 1.00 82.00 454 GLU A C 1
ATOM 3434 O O . GLU A 1 454 ? -2.539 4.735 28.563 1.00 82.00 454 GLU A O 1
ATOM 3439 N N . LYS A 1 455 ? -4.369 5.991 28.196 1.00 84.25 455 LYS A N 1
ATOM 3440 C CA . LYS A 1 455 ? -4.994 5.677 29.483 1.00 84.25 455 LYS A CA 1
ATOM 3441 C C . LYS A 1 455 ? -5.236 4.174 29.617 1.00 84.25 455 LYS A C 1
ATOM 3443 O O . LYS A 1 455 ? -4.811 3.563 30.593 1.00 84.25 455 LYS A O 1
ATOM 3448 N N . VAL A 1 456 ? -5.867 3.582 28.608 1.00 83.44 456 VAL A N 1
ATOM 3449 C CA . VAL A 1 456 ? -6.224 2.155 28.584 1.00 83.44 456 VAL A CA 1
ATOM 3450 C C . VAL A 1 456 ? -4.971 1.298 28.485 1.00 83.44 456 VAL A C 1
ATOM 3452 O O . VAL A 1 456 ? -4.821 0.305 29.188 1.00 83.44 456 VAL A O 1
ATOM 3455 N N . GLN A 1 457 ? -4.021 1.724 27.663 1.00 81.38 457 GLN A N 1
ATOM 3456 C CA . GLN A 1 457 ? -2.723 1.089 27.529 1.00 81.38 457 GLN A CA 1
ATOM 3457 C C . GLN A 1 457 ? -1.960 1.076 28.863 1.00 81.38 457 GLN A C 1
ATOM 3459 O O . GLN A 1 457 ? -1.409 0.043 29.232 1.00 81.38 457 GLN A O 1
ATOM 3464 N N . SER A 1 458 ? -1.944 2.181 29.610 1.00 81.81 458 SER A N 1
ATOM 3465 C CA . SER A 1 458 ? -1.269 2.270 30.914 1.00 81.81 458 SER A CA 1
ATOM 3466 C C . SER A 1 458 ? -1.906 1.344 31.953 1.00 81.81 458 SER A C 1
ATOM 3468 O O . SER A 1 458 ? -1.192 0.690 32.714 1.00 81.81 458 SER A O 1
ATOM 3470 N N . GLU A 1 459 ? -3.237 1.252 31.958 1.00 84.12 459 GLU A N 1
ATOM 3471 C CA . GLU A 1 459 ? -3.990 0.324 32.810 1.00 84.12 459 GLU A CA 1
ATOM 3472 C C . GLU A 1 459 ? -3.646 -1.139 32.474 1.00 84.12 459 GLU A C 1
ATOM 3474 O O . GLU A 1 459 ? -3.303 -1.911 33.371 1.00 84.12 459 GLU A O 1
ATOM 3479 N N . LEU A 1 460 ? -3.617 -1.494 31.185 1.00 82.62 460 LEU A N 1
ATOM 3480 C CA . LEU A 1 460 ? -3.276 -2.844 30.719 1.00 82.62 460 LEU A CA 1
ATOM 3481 C C . LEU A 1 460 ? -1.819 -3.221 30.976 1.00 82.62 460 LEU A C 1
ATOM 3483 O O . LEU A 1 460 ? -1.528 -4.355 31.349 1.00 82.62 460 LEU A O 1
ATOM 3487 N N . VAL A 1 461 ? -0.889 -2.283 30.797 1.00 80.50 461 VAL A N 1
ATOM 3488 C CA . VAL A 1 461 ? 0.526 -2.503 31.114 1.00 80.50 461 VAL A CA 1
ATOM 3489 C C . VAL A 1 461 ? 0.701 -2.747 32.612 1.00 80.50 461 VAL A C 1
ATOM 3491 O O . VAL A 1 461 ? 1.466 -3.634 32.988 1.00 80.50 461 VAL A O 1
ATOM 3494 N N . ALA A 1 462 ? -0.010 -2.009 33.469 1.00 80.75 462 ALA A N 1
ATOM 3495 C CA . ALA A 1 462 ? 0.048 -2.201 34.916 1.00 80.75 462 ALA A CA 1
ATOM 3496 C C . ALA A 1 462 ? -0.539 -3.556 35.351 1.00 80.75 462 ALA A C 1
ATOM 3498 O O . ALA A 1 462 ? 0.072 -4.241 36.173 1.00 80.75 462 ALA A O 1
ATOM 3499 N N . GLU A 1 463 ? -1.676 -3.963 34.779 1.00 79.75 463 GLU A N 1
ATOM 3500 C CA . GLU A 1 463 ? -2.291 -5.281 35.001 1.00 79.75 463 GLU A CA 1
ATOM 3501 C C . GLU A 1 463 ? -1.335 -6.407 34.581 1.00 79.75 463 GLU A C 1
ATOM 3503 O O . GLU A 1 463 ? -0.989 -7.277 35.379 1.00 79.75 463 GLU A O 1
ATOM 3508 N N . ALA A 1 464 ? -0.810 -6.330 33.359 1.00 78.25 464 ALA A N 1
ATOM 3509 C CA . ALA A 1 464 ? 0.085 -7.337 32.805 1.00 78.25 464 ALA A CA 1
ATOM 3510 C C . ALA A 1 464 ? 1.430 -7.413 33.561 1.00 78.25 464 ALA A C 1
ATOM 3512 O O . ALA A 1 464 ? 1.975 -8.497 33.776 1.00 78.25 464 ALA A O 1
ATOM 3513 N N . ALA A 1 465 ? 1.953 -6.277 34.038 1.00 75.81 465 ALA A N 1
ATOM 3514 C CA . ALA A 1 465 ? 3.146 -6.238 34.883 1.00 75.81 465 ALA A CA 1
ATOM 3515 C C . ALA A 1 465 ? 2.909 -6.871 36.265 1.00 75.81 465 ALA A C 1
ATOM 3517 O O . ALA A 1 465 ? 3.803 -7.543 36.782 1.00 75.81 465 ALA A O 1
ATOM 3518 N N . ALA A 1 466 ? 1.720 -6.696 36.851 1.00 75.19 466 ALA A N 1
ATOM 3519 C CA . ALA A 1 466 ? 1.349 -7.347 38.108 1.00 75.19 466 ALA A CA 1
ATOM 3520 C C . ALA A 1 466 ? 1.230 -8.877 37.960 1.00 75.19 466 ALA A C 1
ATOM 3522 O O . ALA A 1 466 ? 1.537 -9.608 38.902 1.00 75.19 466 ALA A O 1
ATOM 3523 N N . GLU A 1 467 ? 0.854 -9.357 36.773 1.00 75.62 467 GLU A N 1
ATOM 3524 C CA . GLU A 1 467 ? 0.810 -10.782 36.409 1.00 75.62 467 GLU A CA 1
ATOM 3525 C C . GLU A 1 467 ? 2.183 -11.364 36.019 1.00 75.62 467 GLU A C 1
ATOM 3527 O O . GLU A 1 467 ? 2.319 -12.576 35.862 1.00 75.62 467 GLU A O 1
ATOM 3532 N N . GLY A 1 468 ? 3.220 -10.525 35.905 1.00 70.94 468 GLY A N 1
ATOM 3533 C CA . GLY A 1 468 ? 4.575 -10.936 35.525 1.00 70.94 468 GLY A CA 1
ATOM 3534 C C . GLY A 1 468 ? 4.809 -11.076 34.015 1.00 70.94 468 GLY A C 1
ATOM 3535 O O . GLY A 1 468 ? 5.861 -11.571 33.612 1.00 70.94 468 GLY A O 1
ATOM 3536 N N . GLU A 1 469 ? 3.876 -10.614 33.180 1.00 73.31 469 GLU A N 1
ATOM 3537 C CA . GLU A 1 469 ? 3.907 -10.739 31.718 1.00 73.31 469 GLU A CA 1
ATOM 3538 C C . GLU A 1 469 ? 3.755 -9.363 31.042 1.00 73.31 469 GLU A C 1
ATOM 3540 O O . GLU A 1 469 ? 2.680 -9.029 30.550 1.0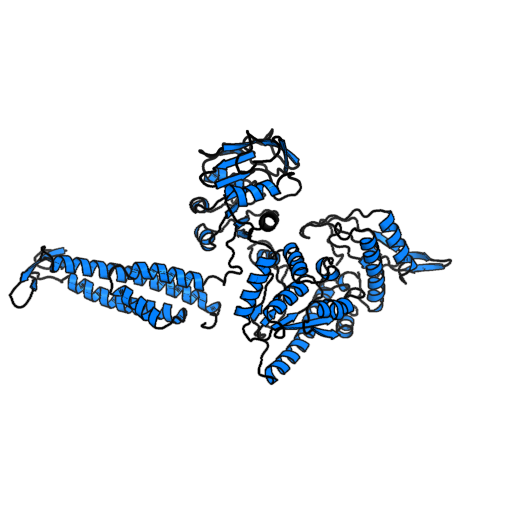0 73.31 469 GLU A O 1
ATOM 3545 N N . PRO A 1 470 ? 4.802 -8.519 30.999 1.00 78.12 470 PRO A N 1
ATOM 3546 C CA . PRO A 1 470 ? 4.685 -7.172 30.446 1.00 78.12 470 PRO A CA 1
ATOM 3547 C C . PRO A 1 470 ? 4.323 -7.184 28.951 1.00 78.12 470 PRO A C 1
ATOM 3549 O O . PRO A 1 470 ? 4.844 -7.983 28.167 1.00 78.12 470 PRO A O 1
ATOM 3552 N N . ILE A 1 471 ? 3.468 -6.241 28.544 1.00 83.81 471 ILE A N 1
ATOM 3553 C CA . ILE A 1 471 ? 3.182 -5.971 27.130 1.00 83.81 471 ILE A CA 1
ATOM 3554 C C . ILE A 1 471 ? 4.436 -5.370 26.498 1.00 83.81 471 ILE A C 1
ATOM 3556 O O . ILE A 1 471 ? 4.916 -4.327 26.940 1.00 83.81 471 ILE A O 1
ATOM 3560 N N . ARG A 1 472 ? 4.967 -6.037 25.471 1.00 85.12 472 ARG A N 1
ATOM 3561 C CA . ARG A 1 472 ? 6.217 -5.644 24.802 1.00 85.12 472 ARG A CA 1
ATOM 3562 C C . ARG A 1 472 ? 5.996 -5.148 23.378 1.00 85.12 472 ARG A C 1
ATOM 3564 O O . ARG A 1 472 ? 6.825 -4.394 22.877 1.00 85.12 472 ARG A O 1
ATOM 3571 N N . PHE A 1 473 ? 4.897 -5.547 22.741 1.00 89.38 473 PHE A N 1
ATOM 3572 C CA . PHE A 1 473 ? 4.678 -5.312 21.318 1.00 89.38 473 PHE A CA 1
ATOM 3573 C C . PHE A 1 473 ? 3.431 -4.476 21.042 1.00 89.38 473 PHE A C 1
ATOM 3575 O O . PHE A 1 473 ? 2.409 -4.653 21.709 1.00 89.38 473 PHE A O 1
ATOM 3582 N N . LEU A 1 474 ? 3.510 -3.619 20.023 1.00 89.69 474 LEU A N 1
ATOM 3583 C CA . LEU A 1 474 ? 2.389 -2.837 19.501 1.00 89.69 474 LEU A CA 1
ATOM 3584 C C . LEU A 1 474 ? 2.194 -3.137 18.011 1.00 89.69 474 LEU A C 1
ATOM 3586 O O . LEU A 1 474 ? 3.128 -2.994 17.222 1.00 89.69 474 LEU A O 1
ATOM 3590 N N . VAL A 1 475 ? 0.982 -3.533 17.626 1.00 90.62 475 VAL A N 1
ATOM 3591 C CA . VAL A 1 475 ? 0.620 -3.794 16.225 1.00 90.62 475 VAL A CA 1
ATOM 3592 C C . VAL A 1 475 ? 0.286 -2.493 15.511 1.00 90.62 475 VAL A C 1
ATOM 3594 O O . VAL A 1 475 ? -0.458 -1.662 16.037 1.00 90.62 475 VAL A O 1
ATOM 3597 N N . GLN A 1 476 ? 0.779 -2.347 14.282 1.00 84.62 476 GLN A N 1
ATOM 3598 C CA . GLN A 1 476 ? 0.389 -1.268 13.377 1.00 84.62 476 GLN A CA 1
ATOM 3599 C C . GLN A 1 476 ? 0.009 -1.813 12.000 1.00 84.62 476 GLN A C 1
ATOM 3601 O O . GLN A 1 476 ? 0.581 -2.781 11.505 1.00 84.62 476 GLN A O 1
ATOM 3606 N N . GLY A 1 477 ? -0.977 -1.172 11.374 1.00 87.00 477 GLY A N 1
ATOM 3607 C CA . GLY A 1 477 ? -1.439 -1.488 10.021 1.00 87.00 477 GLY A CA 1
ATOM 3608 C C . GLY A 1 477 ? -0.717 -0.693 8.932 1.00 87.00 477 GLY A C 1
ATOM 3609 O O . GLY A 1 477 ? -1.368 -0.311 7.967 1.00 87.00 477 GLY A O 1
ATOM 3610 N N . THR A 1 478 ? 0.573 -0.386 9.106 1.00 85.12 478 THR A N 1
ATOM 3611 C CA . THR A 1 478 ? 1.381 0.344 8.115 1.00 85.12 478 THR A CA 1
ATOM 3612 C C . THR A 1 478 ? 1.407 -0.416 6.794 1.00 85.12 478 THR A C 1
ATOM 3614 O O . THR A 1 478 ? 1.687 -1.614 6.798 1.00 85.12 478 THR A O 1
ATOM 3617 N N . LEU A 1 479 ? 1.120 0.265 5.681 1.00 87.69 479 LEU A N 1
ATOM 3618 C CA . LEU A 1 479 ? 1.093 -0.333 4.344 1.00 87.69 479 LEU A CA 1
ATOM 3619 C C . LEU A 1 479 ? 2.325 0.051 3.521 1.00 87.69 479 LEU A C 1
ATOM 3621 O O . LEU A 1 479 ? 3.009 1.033 3.817 1.00 87.69 479 LEU A O 1
ATOM 3625 N N . TYR A 1 480 ? 2.558 -0.668 2.423 1.00 86.50 480 TYR A N 1
ATOM 3626 C CA . TYR A 1 480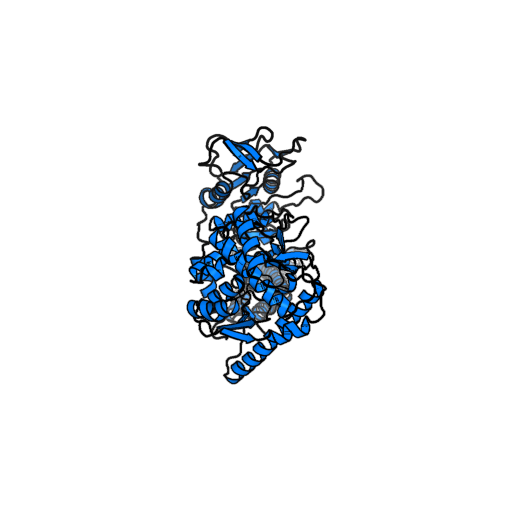 ? 3.683 -0.403 1.526 1.00 86.50 480 TYR A CA 1
ATOM 3627 C C . TYR A 1 480 ? 3.720 1.024 0.946 1.00 86.50 480 TYR A C 1
ATOM 3629 O O . TYR A 1 480 ? 4.789 1.641 0.973 1.00 86.50 480 TYR A O 1
ATOM 3637 N N . PRO A 1 481 ? 2.593 1.624 0.501 1.00 81.75 481 PRO A N 1
ATOM 3638 C CA . PRO A 1 481 ? 2.594 3.018 0.055 1.00 81.75 481 PRO A CA 1
ATOM 3639 C C . PRO A 1 481 ? 3.074 4.011 1.126 1.00 81.75 481 PRO A C 1
ATOM 3641 O O . PRO A 1 481 ? 3.741 4.988 0.791 1.00 81.75 481 PRO A O 1
ATOM 3644 N N . ASP A 1 482 ? 2.802 3.752 2.411 1.00 79.88 482 ASP A N 1
ATOM 3645 C CA . ASP A 1 482 ? 3.244 4.624 3.507 1.00 79.88 482 ASP A CA 1
ATOM 3646 C C . ASP A 1 482 ? 4.773 4.571 3.693 1.00 79.88 482 ASP A C 1
ATOM 3648 O O . ASP A 1 482 ? 5.411 5.576 4.024 1.00 79.88 482 ASP A O 1
ATOM 3652 N N . VAL A 1 483 ? 5.386 3.410 3.440 1.00 79.19 483 VAL A N 1
ATOM 3653 C CA . VAL A 1 483 ? 6.845 3.218 3.481 1.00 79.19 483 VAL A CA 1
ATOM 3654 C C . VAL A 1 483 ? 7.524 3.931 2.316 1.00 79.19 483 VAL A C 1
ATOM 3656 O O . VAL A 1 483 ? 8.532 4.609 2.506 1.00 79.19 483 VAL A O 1
ATOM 3659 N N . VAL A 1 484 ? 6.961 3.823 1.112 1.00 74.44 484 VAL A N 1
ATOM 3660 C CA . VAL A 1 484 ? 7.507 4.476 -0.087 1.00 74.44 484 VAL A CA 1
ATOM 3661 C C . VAL A 1 484 ? 7.468 6.001 0.055 1.00 74.44 484 VAL A C 1
ATOM 3663 O O . VAL A 1 484 ? 8.468 6.668 -0.209 1.00 74.44 484 VAL A O 1
ATOM 3666 N N . GLU A 1 485 ? 6.355 6.558 0.541 1.00 67.12 485 GLU A N 1
ATOM 3667 C CA . GLU A 1 485 ? 6.211 8.005 0.753 1.00 67.12 485 GLU A CA 1
ATOM 3668 C C . GLU A 1 485 ? 7.140 8.550 1.851 1.00 67.12 485 GLU A C 1
ATOM 3670 O O . GLU A 1 485 ? 7.565 9.702 1.778 1.00 67.12 485 GLU A O 1
ATOM 3675 N N . SER A 1 486 ? 7.481 7.737 2.855 1.00 57.88 486 SER A N 1
ATOM 3676 C CA . SER A 1 486 ? 8.393 8.132 3.938 1.00 57.88 486 SER A CA 1
ATOM 3677 C C . SER A 1 486 ? 9.876 7.875 3.626 1.00 57.88 486 SER A C 1
ATOM 3679 O O . SER A 1 486 ? 10.737 8.534 4.213 1.00 57.88 486 SER A O 1
ATOM 3681 N N . GLY A 1 487 ? 10.190 6.955 2.705 1.00 46.94 487 GLY A N 1
ATOM 3682 C CA . GLY A 1 487 ? 11.554 6.586 2.301 1.00 46.94 487 GLY A CA 1
ATOM 3683 C C . GLY A 1 487 ? 12.130 7.359 1.103 1.00 46.94 487 GLY A C 1
ATOM 3684 O O . GLY A 1 487 ? 13.346 7.344 0.904 1.00 46.94 487 GLY A O 1
ATOM 3685 N N . GLY A 1 488 ? 11.296 8.040 0.306 1.00 39.44 488 GLY A N 1
ATOM 3686 C CA . GLY A 1 488 ? 11.704 8.792 -0.892 1.00 39.44 488 GLY A CA 1
ATOM 3687 C C . GLY A 1 488 ? 12.080 10.259 -0.621 1.00 39.44 488 GLY A C 1
ATOM 3688 O O . GLY A 1 488 ? 11.291 11.037 -0.094 1.00 39.44 488 GLY A O 1
ATOM 3689 N N . GLY A 1 489 ? 13.300 10.667 -0.984 1.00 36.41 489 GLY A N 1
ATOM 3690 C CA . GLY A 1 489 ? 13.864 11.985 -0.665 1.00 36.41 489 GLY A CA 1
ATOM 3691 C C . GLY A 1 489 ? 13.386 13.194 -1.497 1.00 36.41 489 GLY A C 1
ATOM 3692 O O . GLY A 1 489 ? 13.029 13.103 -2.664 1.00 36.41 489 GLY A O 1
ATOM 3693 N N . THR A 1 490 ? 13.555 14.376 -0.885 1.00 32.38 490 THR A N 1
ATOM 3694 C CA . THR A 1 490 ? 13.674 15.758 -1.430 1.00 32.38 490 THR A CA 1
ATOM 3695 C C . THR A 1 490 ? 12.480 16.524 -2.023 1.00 32.38 490 THR A C 1
ATOM 3697 O O . THR A 1 490 ? 12.666 17.702 -2.325 1.00 32.38 490 THR A O 1
ATOM 3700 N N . GLY A 1 491 ? 11.265 15.978 -2.118 1.00 29.70 491 GLY A N 1
ATOM 3701 C CA . GLY A 1 491 ? 10.154 16.722 -2.754 1.00 29.70 491 GLY A CA 1
ATOM 3702 C C . GLY A 1 491 ? 8.818 16.701 -2.024 1.00 29.70 491 GLY A C 1
ATOM 3703 O O . GLY A 1 491 ? 8.117 17.712 -1.973 1.00 29.70 491 GLY A O 1
ATOM 3704 N N . THR A 1 492 ? 8.457 15.576 -1.425 1.00 28.55 492 THR A N 1
ATOM 3705 C CA . THR A 1 492 ? 7.198 15.435 -0.701 1.00 28.55 492 THR A CA 1
ATOM 3706 C C . THR A 1 492 ? 7.454 15.729 0.765 1.00 28.55 492 THR A C 1
ATOM 3708 O O . THR A 1 492 ? 8.032 14.927 1.491 1.00 28.55 492 THR A O 1
ATOM 3711 N N . ALA A 1 493 ? 7.070 16.934 1.192 1.00 26.88 493 ALA A N 1
ATOM 3712 C CA . ALA A 1 493 ? 6.997 17.286 2.603 1.00 26.88 493 ALA A CA 1
ATOM 3713 C C . ALA A 1 493 ? 6.331 16.149 3.395 1.00 26.88 493 ALA A C 1
ATOM 3715 O O . ALA A 1 493 ? 5.463 15.469 2.854 1.00 26.88 493 ALA A O 1
ATOM 3716 N N . ASN A 1 494 ? 6.739 15.992 4.659 1.00 29.02 494 ASN A N 1
ATOM 3717 C CA . ASN A 1 494 ? 6.295 15.028 5.677 1.00 29.02 494 ASN A CA 1
ATOM 3718 C C . ASN A 1 494 ? 4.765 15.025 5.948 1.00 29.02 494 ASN A C 1
ATOM 3720 O O . ASN A 1 494 ? 4.316 15.094 7.094 1.00 29.02 494 ASN A O 1
ATOM 3724 N N . ILE A 1 495 ? 3.934 14.961 4.912 1.00 32.31 495 ILE A N 1
ATOM 3725 C CA . ILE A 1 495 ? 2.475 15.021 4.928 1.00 32.31 495 ILE A CA 1
ATOM 3726 C C . ILE A 1 495 ? 1.963 13.591 5.090 1.00 32.31 495 ILE A C 1
ATOM 3728 O O . ILE A 1 495 ? 1.259 13.080 4.237 1.00 32.31 495 ILE A O 1
ATOM 3732 N N . LYS A 1 496 ? 2.370 12.910 6.163 1.00 35.19 496 LYS A N 1
ATOM 3733 C CA . LYS A 1 496 ? 1.690 11.705 6.679 1.00 35.19 496 LYS A CA 1
ATOM 3734 C C . LYS A 1 496 ? 2.149 11.310 8.087 1.00 35.19 496 LYS A C 1
ATOM 3736 O O . LYS A 1 496 ? 1.955 10.179 8.515 1.00 35.19 496 LYS A O 1
ATOM 3741 N N . SER A 1 497 ? 2.657 12.258 8.880 1.00 30.59 497 SER A N 1
ATOM 3742 C CA . SER A 1 497 ? 3.037 12.017 10.285 1.00 30.59 497 SER A CA 1
ATOM 3743 C C . SER A 1 497 ? 1.868 11.671 11.228 1.00 30.59 497 SER A C 1
ATOM 3745 O O . SER A 1 497 ? 2.091 11.468 12.415 1.00 30.59 497 SER A O 1
ATOM 3747 N N . HIS A 1 498 ? 0.624 11.594 10.738 1.00 37.00 498 HIS A N 1
ATOM 3748 C CA . HIS A 1 498 ? -0.573 11.528 11.584 1.00 37.00 498 HIS A CA 1
ATOM 3749 C C . HIS A 1 498 ? -1.361 10.211 11.507 1.00 37.00 498 HIS A C 1
ATOM 3751 O O . HIS A 1 498 ? -2.355 10.090 12.218 1.00 37.00 498 HIS A O 1
ATOM 3757 N N . HIS A 1 499 ? -0.953 9.225 10.694 1.00 41.44 499 HIS A N 1
ATOM 3758 C CA . HIS A 1 499 ? -1.750 7.997 10.524 1.00 41.44 499 HIS A CA 1
ATOM 3759 C C . HIS A 1 499 ? -1.162 6.721 11.132 1.00 41.44 499 HIS A C 1
ATOM 3761 O O . HIS A 1 499 ? -1.941 5.844 11.486 1.00 41.44 499 HIS A O 1
ATOM 3767 N N . ASN A 1 500 ? 0.143 6.667 11.409 1.00 45.09 500 ASN A N 1
ATOM 3768 C CA . ASN A 1 500 ? 0.741 5.604 12.218 1.00 45.09 500 ASN A CA 1
ATOM 3769 C C . ASN A 1 500 ? 1.487 6.228 13.396 1.00 45.09 500 ASN A C 1
ATOM 3771 O O . ASN A 1 500 ? 2.683 6.477 13.350 1.00 45.09 500 ASN A O 1
ATOM 3775 N N . VAL A 1 501 ? 0.729 6.529 14.454 1.00 44.69 501 VAL A N 1
ATOM 3776 C CA . VAL A 1 501 ? 1.244 6.693 15.820 1.00 44.69 501 VAL A CA 1
ATOM 3777 C C . VAL A 1 501 ? 2.387 7.725 15.962 1.00 44.69 501 VAL A C 1
ATOM 3779 O O . VAL A 1 501 ? 3.290 7.581 16.778 1.00 44.69 501 VAL A O 1
ATOM 3782 N N . GLY A 1 502 ? 2.325 8.836 15.222 1.00 36.66 502 GLY A N 1
ATOM 3783 C CA . GLY A 1 502 ? 3.246 9.977 15.363 1.00 36.66 502 GLY A CA 1
ATOM 3784 C C . GLY A 1 502 ? 3.074 10.785 16.658 1.00 36.66 502 GLY A C 1
ATOM 3785 O O . GLY A 1 502 ? 3.388 11.971 16.687 1.00 36.66 502 GLY A O 1
ATOM 3786 N N . GLY A 1 503 ? 2.532 10.174 17.712 1.00 43.91 503 GLY A N 1
ATOM 3787 C CA . GLY A 1 503 ? 2.198 10.850 18.960 1.00 43.91 503 GLY A CA 1
ATOM 3788 C C . GLY A 1 503 ? 2.296 9.991 20.215 1.00 43.91 503 GLY A C 1
ATOM 3789 O O . GLY A 1 503 ? 1.859 10.464 21.257 1.00 43.91 503 GLY A O 1
ATOM 3790 N N . LEU A 1 504 ? 2.860 8.775 20.151 1.00 48.22 504 LEU A N 1
ATOM 3791 C CA . LEU A 1 504 ? 3.261 8.109 21.393 1.00 48.22 504 LEU A CA 1
ATOM 3792 C C . LEU A 1 504 ? 4.459 8.866 21.981 1.00 48.22 504 LEU A C 1
ATOM 3794 O O . LEU A 1 504 ? 5.388 9.188 21.234 1.00 48.22 504 LEU A O 1
ATOM 3798 N N . PRO A 1 505 ? 4.450 9.187 23.282 1.00 47.88 505 PRO A N 1
ATOM 3799 C CA . PRO A 1 505 ? 5.564 9.868 23.915 1.00 47.88 505 PRO A CA 1
ATOM 3800 C C . PRO A 1 505 ? 6.867 9.060 23.781 1.00 47.88 505 PRO A C 1
ATOM 3802 O O . PRO A 1 505 ? 6.866 7.830 23.723 1.00 47.88 505 PRO A O 1
ATOM 3805 N N . GLU A 1 506 ? 7.999 9.771 23.697 1.00 50.88 506 GLU A N 1
ATOM 3806 C CA . GLU A 1 506 ? 9.338 9.196 23.456 1.00 50.88 506 GLU A CA 1
ATOM 3807 C C . GLU A 1 506 ? 9.784 8.178 24.530 1.00 50.88 506 GLU A C 1
ATOM 3809 O O . GLU A 1 506 ? 10.805 7.505 24.376 1.00 50.88 506 GLU A O 1
ATOM 3814 N N . ASP A 1 507 ? 9.042 8.071 25.632 1.00 48.69 507 ASP A N 1
ATOM 3815 C CA . ASP A 1 507 ? 9.289 7.184 26.764 1.00 48.69 507 ASP A CA 1
ATOM 3816 C C . ASP A 1 507 ? 8.621 5.801 26.642 1.00 48.69 507 ASP A C 1
ATOM 3818 O O . ASP A 1 507 ? 8.933 4.908 27.439 1.00 48.69 507 ASP A O 1
ATOM 3822 N N . LEU A 1 508 ? 7.763 5.574 25.640 1.00 55.66 508 LEU A N 1
ATOM 3823 C CA . LEU A 1 508 ? 7.091 4.288 25.442 1.00 55.66 508 LEU A CA 1
ATOM 3824 C C . LEU A 1 508 ? 8.002 3.240 24.792 1.00 55.66 508 LEU A C 1
ATOM 3826 O O . LEU A 1 508 ? 8.424 3.350 23.643 1.00 55.66 508 LEU A O 1
ATOM 3830 N N . GLN A 1 509 ? 8.281 2.172 25.543 1.00 67.88 509 GLN A N 1
ATOM 3831 C CA . GLN A 1 509 ? 9.202 1.096 25.160 1.00 67.88 509 GLN A CA 1
ATOM 3832 C C . GLN A 1 509 ? 8.491 -0.094 24.495 1.00 67.88 509 GLN A C 1
ATOM 3834 O O . GLN A 1 509 ? 8.574 -1.215 24.996 1.00 67.88 509 GLN A O 1
ATOM 3839 N N . PHE A 1 510 ? 7.795 0.133 23.378 1.00 76.12 510 PHE A N 1
ATOM 3840 C CA . PHE A 1 510 ? 7.240 -0.960 22.572 1.00 76.12 510 PHE A CA 1
ATOM 3841 C C . PHE A 1 510 ? 8.128 -1.319 21.384 1.00 76.12 510 PHE A C 1
ATOM 3843 O O . PHE A 1 510 ? 8.750 -0.463 20.757 1.00 76.12 510 PHE A O 1
ATOM 3850 N N . GLU A 1 511 ? 8.132 -2.603 21.044 1.00 83.25 511 GLU A N 1
ATOM 3851 C CA . GLU A 1 511 ? 8.606 -3.098 19.757 1.00 83.25 511 GLU A CA 1
ATOM 3852 C C . GLU A 1 511 ? 7.425 -3.168 18.779 1.00 83.25 511 GLU A C 1
ATOM 3854 O O . GLU A 1 511 ? 6.374 -3.727 19.093 1.00 83.25 511 GLU A O 1
ATOM 3859 N N . LEU A 1 512 ? 7.576 -2.576 17.596 1.00 86.69 512 LEU A N 1
ATOM 3860 C CA . LEU A 1 512 ? 6.505 -2.513 16.603 1.00 86.69 512 LEU A CA 1
ATOM 3861 C C . LEU A 1 512 ? 6.374 -3.835 15.839 1.00 86.69 512 LEU A C 1
ATOM 3863 O O . LEU A 1 512 ? 7.373 -4.449 15.456 1.00 86.69 512 LEU A O 1
ATOM 3867 N N . VAL A 1 513 ? 5.133 -4.251 15.598 1.00 89.00 513 VAL A N 1
ATOM 3868 C CA . VAL A 1 513 ? 4.774 -5.378 14.731 1.00 89.00 513 VAL A CA 1
ATOM 3869 C C . VAL A 1 513 ? 3.953 -4.815 13.573 1.00 89.00 513 VAL A C 1
ATOM 3871 O O . VAL A 1 513 ? 2.791 -4.452 13.747 1.00 89.00 513 VAL A O 1
ATOM 3874 N N . GLU A 1 514 ? 4.568 -4.715 12.395 1.00 90.06 514 GLU A N 1
ATOM 3875 C CA . GLU A 1 514 ? 3.985 -4.099 11.192 1.00 90.06 514 GLU A CA 1
ATOM 3876 C C . GLU A 1 514 ? 3.806 -5.150 10.078 1.00 90.06 514 GLU A C 1
ATOM 3878 O O . GLU A 1 514 ? 4.575 -5.179 9.116 1.00 90.06 514 GLU A O 1
ATOM 3883 N N . PRO A 1 515 ? 2.827 -6.064 10.187 1.00 91.44 515 PRO A N 1
ATOM 3884 C CA . PRO A 1 515 ? 2.758 -7.237 9.313 1.00 91.44 515 PRO A CA 1
ATOM 3885 C C . PRO A 1 515 ? 2.281 -6.920 7.887 1.00 91.44 515 PRO A C 1
ATOM 3887 O O . PRO A 1 515 ? 2.385 -7.765 7.004 1.00 91.44 515 PRO A O 1
ATOM 3890 N N . LEU A 1 516 ? 1.743 -5.717 7.651 1.00 91.94 516 LEU A N 1
ATOM 3891 C CA . LEU A 1 516 ? 1.219 -5.286 6.348 1.00 91.94 516 LEU A CA 1
ATOM 3892 C C . LEU A 1 516 ? 2.182 -4.367 5.579 1.00 91.94 516 LEU A C 1
ATOM 3894 O O . LEU A 1 516 ? 1.852 -3.884 4.497 1.00 91.94 516 LEU A O 1
ATOM 3898 N N . ARG A 1 517 ? 3.380 -4.136 6.126 1.00 89.56 517 ARG A N 1
ATOM 3899 C CA . ARG A 1 517 ? 4.339 -3.125 5.662 1.00 89.56 517 ARG A CA 1
ATOM 3900 C C . ARG A 1 517 ? 4.799 -3.316 4.213 1.00 89.56 517 ARG A C 1
ATOM 3902 O O . ARG A 1 517 ? 5.156 -2.347 3.554 1.00 89.56 517 ARG A O 1
ATOM 3909 N N . THR A 1 518 ? 4.734 -4.542 3.699 1.00 88.69 518 THR A N 1
ATOM 3910 C CA . THR A 1 518 ? 5.117 -4.911 2.326 1.00 88.69 518 THR A CA 1
ATOM 3911 C C . THR A 1 518 ? 3.936 -5.065 1.365 1.00 88.69 518 THR A C 1
ATOM 3913 O O . THR A 1 518 ? 4.140 -5.518 0.235 1.00 88.69 518 THR A O 1
ATOM 3916 N N . LEU A 1 519 ? 2.720 -4.718 1.805 1.00 90.88 519 LEU A N 1
ATOM 3917 C CA . LEU A 1 519 ? 1.470 -4.992 1.099 1.00 90.88 519 LEU A CA 1
ATOM 3918 C C . LEU A 1 519 ? 0.763 -3.725 0.615 1.00 90.88 519 LEU A C 1
ATOM 3920 O O . LEU A 1 519 ? 0.714 -2.700 1.304 1.00 90.88 519 LEU A O 1
ATOM 3924 N N . PHE A 1 520 ? 0.141 -3.833 -0.555 1.00 88.81 520 PHE A N 1
ATOM 3925 C CA . PHE A 1 520 ? -0.846 -2.893 -1.064 1.00 88.81 520 PHE A CA 1
ATOM 3926 C C . PHE A 1 520 ? -2.244 -3.167 -0.490 1.00 88.81 520 PHE A C 1
ATOM 3928 O O . PHE A 1 520 ? -2.556 -4.218 0.069 1.00 88.81 520 PHE A O 1
ATOM 3935 N N . LYS A 1 521 ? -3.125 -2.173 -0.625 1.00 85.62 521 LYS A N 1
ATOM 3936 C CA . LYS A 1 521 ? -4.460 -2.164 -0.011 1.00 85.62 521 LYS A CA 1
ATOM 3937 C C . LYS A 1 521 ? -5.379 -3.289 -0.506 1.00 85.62 521 LYS A C 1
ATOM 3939 O O . LYS A 1 521 ? -6.225 -3.775 0.243 1.00 85.62 521 LYS A O 1
ATOM 3944 N N . ASP A 1 522 ? -5.269 -3.660 -1.771 1.00 85.38 522 ASP A N 1
ATOM 3945 C CA . ASP A 1 522 ? -6.003 -4.765 -2.388 1.00 85.38 522 ASP A CA 1
ATOM 3946 C C . ASP A 1 522 ? -5.521 -6.131 -1.892 1.00 85.38 522 ASP A C 1
ATOM 3948 O O . ASP A 1 522 ? -6.355 -6.979 -1.569 1.00 85.38 522 ASP A O 1
ATOM 3952 N N . GLU A 1 523 ? -4.212 -6.309 -1.725 1.00 90.62 523 GLU A N 1
ATOM 3953 C CA . GLU A 1 523 ? -3.622 -7.510 -1.119 1.00 90.62 523 GLU A CA 1
ATOM 3954 C C . GLU A 1 523 ? -4.079 -7.682 0.333 1.00 90.62 523 GLU A C 1
ATOM 3956 O O . GLU A 1 523 ? -4.484 -8.773 0.733 1.00 90.62 523 GLU A O 1
ATOM 3961 N N . VAL A 1 524 ? -4.119 -6.589 1.105 1.00 91.75 524 VAL A N 1
ATOM 3962 C CA . VAL A 1 524 ? -4.670 -6.587 2.470 1.00 91.75 524 VAL A CA 1
ATOM 3963 C C . VAL A 1 524 ? -6.127 -7.044 2.474 1.00 91.75 524 VAL A C 1
ATOM 3965 O O . VAL A 1 524 ? -6.517 -7.848 3.319 1.00 91.75 524 VAL A O 1
ATOM 3968 N N . ARG A 1 525 ? -6.946 -6.589 1.515 1.00 90.69 525 ARG A N 1
ATOM 3969 C CA . ARG A 1 525 ? -8.335 -7.062 1.392 1.00 90.69 525 ARG A CA 1
ATOM 3970 C C . ARG A 1 525 ? -8.396 -8.551 1.055 1.00 90.69 525 ARG A C 1
ATOM 3972 O O . ARG A 1 525 ? -9.215 -9.256 1.635 1.00 90.69 525 ARG A O 1
ATOM 3979 N N . ALA A 1 526 ? -7.561 -9.038 0.140 1.00 91.06 526 ALA A N 1
ATOM 3980 C CA . ALA A 1 526 ? -7.509 -10.460 -0.205 1.00 91.06 526 ALA A CA 1
ATOM 3981 C C . ALA A 1 526 ? -7.131 -11.326 1.011 1.00 91.06 526 ALA A C 1
ATOM 3983 O O . ALA A 1 526 ? -7.845 -12.277 1.325 1.00 91.06 526 ALA A O 1
ATOM 3984 N N . ILE A 1 527 ? -6.109 -10.913 1.765 1.00 93.12 527 ILE A N 1
ATOM 3985 C CA . ILE A 1 527 ? -5.691 -11.556 3.019 1.00 93.12 527 ILE A CA 1
ATOM 3986 C C . ILE A 1 527 ? -6.813 -11.529 4.055 1.00 93.12 527 ILE A C 1
ATOM 3988 O O . ILE A 1 527 ? -7.087 -12.543 4.686 1.00 93.12 527 ILE A O 1
ATOM 3992 N N . GLY A 1 528 ? -7.512 -10.401 4.206 1.00 92.50 528 GLY A N 1
ATOM 3993 C CA . GLY A 1 528 ? -8.649 -10.301 5.119 1.00 92.50 528 GLY A CA 1
ATOM 3994 C C . GLY A 1 528 ? -9.737 -11.341 4.835 1.00 92.50 528 GLY A C 1
ATOM 3995 O O . GLY A 1 528 ? -10.269 -11.933 5.771 1.00 92.50 528 GLY A O 1
ATOM 3996 N N . ARG A 1 529 ? -10.032 -11.614 3.556 1.00 92.81 529 ARG A N 1
ATOM 3997 C CA . ARG A 1 529 ? -10.991 -12.666 3.169 1.00 92.81 529 ARG A CA 1
ATOM 3998 C C . ARG A 1 529 ? -10.476 -14.062 3.483 1.00 92.81 529 ARG A C 1
ATOM 4000 O O . ARG A 1 529 ? -11.244 -14.892 3.956 1.00 92.81 529 ARG A O 1
ATOM 4007 N N . GLU A 1 530 ? -9.198 -14.320 3.226 1.00 93.19 530 GLU A N 1
ATOM 4008 C CA . GLU A 1 530 ? -8.587 -15.625 3.489 1.00 93.19 530 GLU A CA 1
ATOM 4009 C C . GLU A 1 530 ? -8.485 -15.930 4.991 1.00 93.19 530 GLU A C 1
ATOM 4011 O O . GLU A 1 530 ? -8.709 -17.066 5.400 1.00 93.19 530 GLU A O 1
ATOM 4016 N N . LEU A 1 531 ? -8.287 -14.903 5.823 1.00 91.19 531 LEU A N 1
ATOM 4017 C CA . LEU A 1 531 ? -8.381 -14.983 7.287 1.00 91.19 531 LEU A CA 1
ATOM 4018 C C . LEU A 1 531 ? -9.827 -15.140 7.804 1.00 91.19 531 LEU A C 1
ATOM 4020 O O . LEU A 1 531 ? -10.043 -15.215 9.011 1.00 91.19 531 LEU A O 1
ATOM 4024 N N . GLY A 1 532 ? -10.831 -15.170 6.921 1.00 89.56 532 GLY A N 1
ATOM 4025 C CA . GLY A 1 532 ? -12.232 -15.380 7.288 1.00 89.56 532 GLY A CA 1
ATOM 4026 C C . GLY A 1 532 ? -12.954 -14.141 7.824 1.00 89.56 532 GLY A C 1
ATOM 4027 O O . GLY A 1 532 ? -14.025 -14.275 8.422 1.00 89.56 532 GLY A O 1
ATOM 4028 N N . LEU A 1 533 ? -12.416 -12.934 7.615 1.00 90.25 533 LEU A N 1
ATOM 4029 C CA . LEU A 1 533 ? -13.104 -11.712 8.030 1.00 90.25 533 LEU A CA 1
ATOM 4030 C C . LEU A 1 533 ? -14.387 -11.490 7.205 1.00 90.25 533 LEU A C 1
ATOM 4032 O O . LEU A 1 533 ? -14.392 -11.719 5.992 1.00 90.25 533 LEU A O 1
ATOM 4036 N N . PRO A 1 534 ? -15.472 -10.984 7.822 1.00 87.00 534 PRO A N 1
ATOM 4037 C CA . PRO A 1 534 ? -16.715 -10.686 7.116 1.00 87.00 534 PRO A CA 1
ATOM 4038 C C . PRO A 1 534 ? -16.523 -9.709 5.947 1.00 87.00 534 PRO A C 1
ATOM 4040 O O . PRO A 1 534 ? -15.869 -8.672 6.092 1.00 87.00 534 PRO A O 1
ATOM 4043 N N . GLU A 1 535 ? -17.190 -9.962 4.814 1.00 85.69 535 GLU A N 1
ATOM 4044 C CA . GLU A 1 535 ? -17.099 -9.092 3.625 1.00 85.69 535 GLU A CA 1
ATOM 4045 C C . GLU A 1 535 ? -17.533 -7.647 3.934 1.00 85.69 535 GLU A C 1
ATOM 4047 O O . GLU A 1 535 ? -16.963 -6.699 3.403 1.00 85.69 535 GLU A O 1
ATOM 4052 N N . ALA A 1 536 ? -18.471 -7.452 4.869 1.00 82.31 536 ALA A N 1
ATOM 4053 C CA . ALA A 1 536 ? -18.905 -6.128 5.327 1.00 82.31 536 ALA A CA 1
ATOM 4054 C C . ALA A 1 536 ? -17.792 -5.301 6.012 1.00 82.31 536 ALA A C 1
ATOM 4056 O O . ALA A 1 536 ? -17.876 -4.069 6.062 1.00 82.31 536 ALA A O 1
ATOM 4057 N N . ILE A 1 537 ? -16.754 -5.962 6.538 1.00 83.75 537 ILE A N 1
ATOM 4058 C CA . ILE A 1 537 ? -15.557 -5.319 7.090 1.00 83.75 537 ILE A CA 1
ATOM 4059 C C . ILE A 1 537 ? -14.526 -5.124 5.978 1.00 83.75 537 ILE A C 1
ATOM 4061 O O . ILE A 1 537 ? -14.016 -4.018 5.827 1.00 83.75 537 ILE A O 1
ATOM 4065 N N . VAL A 1 538 ? -14.260 -6.154 5.167 1.00 86.56 538 VAL A N 1
ATOM 4066 C CA . VAL A 1 538 ? -13.189 -6.150 4.154 1.00 86.56 538 VAL A CA 1
ATOM 4067 C C . VAL A 1 538 ? -13.494 -5.252 2.948 1.00 86.56 538 VAL A C 1
ATOM 4069 O O . VAL A 1 538 ? -12.635 -4.485 2.506 1.00 86.56 538 VAL A O 1
ATOM 4072 N N . ALA A 1 539 ? -14.711 -5.318 2.404 1.00 84.50 539 ALA A N 1
ATOM 4073 C CA . ALA A 1 539 ? -15.121 -4.535 1.234 1.00 84.50 539 ALA A CA 1
ATOM 4074 C C . ALA A 1 539 ? -15.394 -3.064 1.560 1.00 84.50 539 ALA A C 1
ATOM 4076 O O . ALA A 1 539 ? -15.502 -2.235 0.655 1.00 84.50 539 ALA A O 1
ATOM 4077 N N . ARG A 1 540 ? -15.490 -2.739 2.851 1.00 84.69 540 ARG A N 1
ATOM 4078 C CA . ARG A 1 540 ? -15.894 -1.439 3.374 1.00 84.69 540 ARG A CA 1
ATOM 4079 C C . ARG A 1 540 ? -15.137 -0.294 2.702 1.00 84.69 540 ARG A C 1
ATOM 4081 O O . ARG A 1 540 ? -13.914 -0.328 2.525 1.00 84.69 540 ARG A O 1
ATOM 4088 N N . GLN A 1 541 ? -15.881 0.750 2.352 1.00 87.50 541 GLN A N 1
ATOM 4089 C CA . GLN A 1 541 ? -15.291 1.984 1.845 1.00 87.50 541 GLN A CA 1
ATOM 4090 C C . GLN A 1 541 ? -14.359 2.596 2.904 1.00 87.50 541 GLN A C 1
ATOM 4092 O O . GLN A 1 541 ? -14.686 2.539 4.100 1.00 87.50 541 GLN A O 1
ATOM 4097 N N . PRO A 1 542 ? -13.232 3.205 2.492 1.00 85.56 542 PRO A N 1
ATOM 4098 C CA . PRO A 1 542 ? -12.348 3.926 3.397 1.00 85.56 542 PRO A CA 1
ATOM 4099 C C . PRO A 1 542 ? -13.119 4.930 4.257 1.00 85.56 542 PRO A C 1
ATOM 4101 O O . PRO A 1 542 ? -14.015 5.637 3.782 1.00 85.56 542 PRO A O 1
ATOM 4104 N N . PHE A 1 543 ? -12.774 4.979 5.539 1.00 87.75 543 PHE A N 1
ATOM 4105 C CA . PHE A 1 543 ? -13.375 5.893 6.501 1.00 87.75 543 PHE A CA 1
ATOM 4106 C C . PHE A 1 543 ? -12.258 6.674 7.198 1.00 87.75 543 PHE A C 1
ATOM 4108 O O . PHE A 1 543 ? -11.292 6.055 7.650 1.00 87.75 543 PHE A O 1
ATOM 4115 N N . PRO A 1 544 ? -12.331 8.015 7.229 1.00 86.75 544 PRO A N 1
ATOM 4116 C CA . PRO A 1 544 ? -11.262 8.834 7.782 1.00 86.75 544 PRO A CA 1
ATOM 4117 C C . PRO A 1 544 ? -11.132 8.609 9.293 1.00 86.75 544 PRO A C 1
ATOM 4119 O O . PRO A 1 544 ? -12.131 8.397 9.972 1.00 86.75 544 PRO A O 1
ATOM 4122 N N . GLY A 1 545 ? -9.915 8.718 9.838 1.00 85.69 545 GLY A N 1
ATOM 4123 C CA . GLY A 1 545 ? -9.678 8.632 11.290 1.00 85.69 545 GLY A CA 1
ATOM 4124 C C . GLY A 1 545 ? -10.516 9.633 12.107 1.00 85.69 545 GLY A C 1
ATOM 4125 O O . GLY A 1 545 ? -11.150 9.233 13.077 1.00 85.69 545 GLY A O 1
ATOM 4126 N N . PRO A 1 546 ? -10.627 10.908 11.680 1.00 89.88 546 PRO A N 1
ATOM 4127 C CA . PRO A 1 546 ? -11.570 11.868 12.262 1.00 89.88 546 PRO A CA 1
ATOM 4128 C C . PRO A 1 546 ? -13.064 11.526 12.114 1.00 89.88 546 PRO A C 1
ATOM 4130 O O . PRO A 1 546 ? -13.923 12.214 12.670 1.00 89.88 546 PRO A O 1
ATOM 4133 N N . GLY A 1 547 ? -13.386 10.486 11.347 1.00 93.19 547 GLY A N 1
ATOM 4134 C CA . GLY A 1 547 ? -14.728 9.995 11.090 1.00 93.19 547 GLY A CA 1
ATOM 4135 C C . GLY A 1 547 ? -15.676 11.068 10.569 1.00 93.19 547 GLY A C 1
ATOM 4136 O O . GLY A 1 547 ? -15.337 11.875 9.703 1.00 93.19 547 GLY A O 1
ATOM 4137 N N . LEU A 1 548 ? -16.881 11.098 11.134 1.00 96.50 548 LEU A N 1
ATOM 4138 C CA . LEU A 1 548 ? -17.908 12.086 10.812 1.00 96.50 548 LEU A CA 1
ATOM 4139 C C . LEU A 1 548 ? -17.520 13.525 11.204 1.00 96.50 548 LEU A C 1
ATOM 4141 O O . LEU A 1 548 ? -18.172 14.462 10.751 1.00 96.50 548 LEU A O 1
ATOM 4145 N N . GLY A 1 549 ? -16.457 13.730 11.994 1.00 95.81 549 GLY A N 1
ATOM 4146 C CA . GLY A 1 549 ? -16.019 15.060 12.432 1.00 95.81 549 GLY A CA 1
ATOM 4147 C C . GLY A 1 549 ? -15.585 15.991 11.291 1.00 95.81 549 GLY A C 1
ATOM 4148 O O . GLY A 1 549 ? -15.745 17.204 11.410 1.00 95.81 549 GLY A O 1
ATOM 4149 N N . ILE A 1 550 ? -15.103 15.424 10.178 1.00 95.56 550 ILE A N 1
ATOM 4150 C CA . ILE A 1 550 ? -14.748 16.152 8.938 1.00 95.56 550 ILE A CA 1
ATOM 4151 C C . ILE A 1 550 ? -15.827 16.041 7.847 1.00 95.56 550 ILE A C 1
ATOM 4153 O O . ILE A 1 550 ? -15.641 16.451 6.708 1.00 95.56 550 ILE A O 1
ATOM 4157 N N . ARG A 1 551 ? -16.968 15.425 8.170 1.00 97.50 551 ARG A N 1
ATOM 4158 C CA . ARG A 1 551 ? -18.138 15.335 7.281 1.00 97.50 551 ARG A CA 1
ATOM 4159 C C . ARG A 1 551 ? -19.281 16.233 7.743 1.00 97.50 551 ARG A C 1
ATOM 4161 O O . ARG A 1 551 ? -20.364 16.218 7.168 1.00 97.50 551 ARG A O 1
ATOM 4168 N N . ILE A 1 552 ? -19.040 17.032 8.777 1.00 97.75 552 ILE A N 1
ATOM 4169 C CA . ILE A 1 552 ? -19.929 18.086 9.249 1.00 97.75 552 ILE A CA 1
ATOM 4170 C C . ILE A 1 552 ? -19.198 19.399 9.000 1.00 97.75 552 ILE A C 1
ATOM 4172 O O . ILE A 1 552 ? -18.276 19.732 9.740 1.00 97.75 552 ILE A O 1
ATOM 4176 N N . VAL A 1 553 ? -19.625 20.142 7.979 1.00 96.88 553 VAL A N 1
ATOM 4177 C CA . VAL A 1 553 ? -19.092 21.481 7.713 1.00 96.88 553 VAL A CA 1
ATOM 4178 C C . VAL A 1 553 ? -19.658 22.431 8.761 1.00 96.88 553 VAL A C 1
ATOM 4180 O O . VAL A 1 553 ? -20.859 22.731 8.747 1.00 96.88 553 VAL A O 1
ATOM 4183 N N . GLY A 1 554 ? -18.793 22.861 9.679 1.00 94.50 554 GLY A N 1
ATOM 4184 C CA . GLY A 1 554 ? -19.142 23.618 10.883 1.00 94.50 554 GLY A CA 1
ATOM 4185 C C . GLY A 1 554 ? -18.862 22.855 12.185 1.00 94.50 554 GLY A C 1
ATOM 4186 O O . GLY A 1 554 ? -18.064 21.915 12.225 1.00 94.50 554 GLY A O 1
ATOM 4187 N N . GLU A 1 555 ? -19.510 23.291 13.270 1.00 95.56 555 GLU A N 1
ATOM 4188 C CA . GLU A 1 555 ? -19.366 22.687 14.605 1.00 95.56 555 GLU A CA 1
ATOM 4189 C C . GLU A 1 555 ? -19.939 21.260 14.673 1.00 95.56 555 GLU A C 1
ATOM 4191 O O . GLU A 1 555 ? -21.052 20.992 14.204 1.00 95.56 555 GLU A O 1
ATOM 4196 N N . VAL A 1 556 ? -19.207 20.358 15.331 1.00 97.06 556 VAL A N 1
ATOM 4197 C CA . VAL A 1 556 ? -19.619 18.970 15.575 1.00 97.06 556 VAL A CA 1
ATOM 4198 C C . VAL A 1 556 ? -20.388 18.879 16.894 1.00 97.06 556 VAL A C 1
ATOM 4200 O O . VAL A 1 556 ? -19.832 19.103 17.964 1.00 97.06 556 VAL A O 1
ATOM 4203 N N . THR A 1 557 ? -21.664 18.495 16.832 1.00 96.75 557 THR A N 1
ATOM 4204 C CA . THR A 1 557 ? -22.510 18.263 18.015 1.00 96.75 557 THR A CA 1
ATOM 4205 C C . THR A 1 557 ? -23.145 16.876 17.962 1.00 96.75 557 THR A C 1
ATOM 4207 O O . THR A 1 557 ? -23.285 16.296 16.884 1.00 96.75 557 THR A O 1
ATOM 4210 N N . ALA A 1 558 ? -23.573 16.346 19.114 1.00 96.12 558 ALA A N 1
ATOM 4211 C CA . ALA A 1 558 ? -24.261 15.052 19.180 1.00 96.12 558 ALA A CA 1
ATOM 4212 C C . ALA A 1 558 ? -25.500 15.006 18.265 1.00 96.12 558 ALA A C 1
ATOM 4214 O O . ALA A 1 558 ? -25.701 14.041 17.538 1.00 96.12 558 ALA A O 1
ATOM 4215 N N . ASP A 1 559 ? -26.284 16.087 18.244 1.00 95.81 559 ASP A N 1
ATOM 4216 C CA . ASP A 1 559 ? -27.477 16.222 17.404 1.00 95.81 559 ASP A CA 1
ATOM 4217 C C . ASP A 1 559 ? -27.147 16.150 15.902 1.00 95.81 559 ASP A C 1
ATOM 4219 O O . ASP A 1 559 ? -27.756 15.377 15.161 1.00 95.81 559 ASP A O 1
ATOM 4223 N N . ARG A 1 560 ? -26.121 16.897 15.465 1.00 96.50 560 ARG A N 1
ATOM 4224 C CA . ARG A 1 560 ? -25.650 16.914 14.070 1.00 96.50 560 ARG A CA 1
ATOM 4225 C C . ARG A 1 560 ? -25.060 15.567 13.645 1.00 96.50 560 ARG A C 1
ATOM 4227 O O . ARG A 1 560 ? -25.248 15.159 12.501 1.00 96.50 560 ARG A O 1
ATOM 4234 N N . LEU A 1 561 ? -24.378 14.868 14.554 1.00 97.31 561 LEU A N 1
ATOM 4235 C CA . LEU A 1 561 ? -23.850 13.525 14.307 1.00 97.31 561 LEU A CA 1
ATOM 4236 C C . LEU A 1 561 ? -24.965 12.504 14.084 1.00 97.31 561 LEU A C 1
ATOM 4238 O O . LEU A 1 561 ? -24.858 11.717 13.150 1.00 97.31 561 LEU A O 1
ATOM 4242 N N . GLU A 1 562 ? -26.037 12.530 14.880 1.00 96.75 562 GLU A N 1
ATOM 4243 C CA . GLU A 1 562 ? -27.185 11.634 14.676 1.00 96.75 562 GLU A CA 1
ATOM 4244 C C . GLU A 1 562 ? -27.876 11.893 13.331 1.00 96.75 562 GLU A C 1
ATOM 4246 O O . GLU A 1 562 ? -28.111 10.956 12.568 1.00 96.75 562 GLU A O 1
ATOM 4251 N N . ILE A 1 563 ? -28.108 13.165 12.982 1.00 96.94 563 ILE A N 1
ATOM 4252 C CA . ILE A 1 563 ? -28.675 13.547 11.676 1.00 96.94 563 ILE A CA 1
ATOM 4253 C C . ILE A 1 563 ? -27.809 13.006 10.530 1.00 96.94 563 ILE A C 1
ATOM 4255 O O . ILE A 1 563 ? -28.315 12.398 9.584 1.00 96.94 563 ILE A O 1
ATOM 4259 N N . LEU A 1 564 ? -26.490 13.203 10.613 1.00 98.06 564 LEU A N 1
ATOM 4260 C CA . LEU A 1 564 ? -25.575 12.745 9.574 1.00 98.06 564 LEU A CA 1
ATOM 4261 C C . LEU A 1 564 ? -25.487 11.212 9.506 1.00 98.06 564 LEU A C 1
ATOM 4263 O O . LEU A 1 564 ? -25.435 10.660 8.409 1.00 98.06 564 LEU A O 1
ATOM 4267 N N . ARG A 1 565 ? -25.505 10.514 10.647 1.00 97.69 565 ARG A N 1
ATOM 4268 C CA . ARG A 1 565 ? -25.510 9.041 10.716 1.00 97.69 565 ARG A CA 1
ATOM 4269 C C . ARG A 1 565 ? -26.699 8.432 9.993 1.00 97.69 565 ARG A C 1
ATOM 4271 O O . ARG A 1 565 ? -26.528 7.439 9.286 1.00 97.69 565 ARG A O 1
ATOM 4278 N N . ASP A 1 566 ? -27.880 9.009 10.175 1.00 98.00 566 ASP A N 1
ATOM 4279 C CA . ASP A 1 566 ? -29.098 8.536 9.525 1.00 98.00 566 ASP A CA 1
ATOM 4280 C C . ASP A 1 566 ? -29.048 8.765 8.009 1.00 98.00 566 ASP A C 1
ATOM 4282 O O . ASP A 1 566 ? -29.343 7.850 7.237 1.00 98.00 566 ASP A O 1
ATOM 4286 N N . ALA A 1 567 ? -28.590 9.942 7.569 1.00 98.06 567 ALA A N 1
ATOM 4287 C CA . ALA A 1 567 ? -28.423 10.240 6.147 1.00 98.06 567 ALA A CA 1
ATOM 4288 C C . ALA A 1 567 ? -27.366 9.340 5.474 1.00 98.06 567 ALA A C 1
ATOM 4290 O O . ALA A 1 567 ? -27.611 8.807 4.389 1.00 98.06 567 ALA A O 1
ATOM 4291 N N . ASP A 1 568 ? -26.216 9.130 6.126 1.00 97.88 568 ASP A N 1
ATOM 4292 C CA . ASP A 1 568 ? -25.149 8.228 5.668 1.00 97.88 568 ASP A CA 1
ATOM 4293 C C . ASP A 1 568 ? -25.638 6.779 5.552 1.00 97.88 568 ASP A C 1
ATOM 4295 O O . ASP A 1 568 ? -25.373 6.113 4.549 1.00 97.88 568 ASP A O 1
ATOM 4299 N N . ALA A 1 569 ? -26.398 6.296 6.540 1.00 97.06 569 ALA A N 1
ATOM 4300 C CA . ALA A 1 569 ? -26.947 4.944 6.528 1.00 97.06 569 ALA A CA 1
ATOM 4301 C C . ALA A 1 569 ? -27.894 4.713 5.340 1.00 97.06 569 ALA A C 1
ATOM 4303 O O . ALA A 1 569 ? -27.763 3.697 4.657 1.00 97.06 569 ALA A O 1
ATOM 4304 N N . ILE A 1 570 ? -28.792 5.662 5.055 1.00 98.19 570 ILE A N 1
ATOM 4305 C CA . ILE A 1 570 ? -29.714 5.584 3.910 1.00 98.19 570 ILE A CA 1
ATOM 4306 C C . ILE A 1 570 ? -28.947 5.577 2.587 1.00 98.19 570 ILE A C 1
ATOM 4308 O O . ILE A 1 570 ? -29.235 4.756 1.715 1.00 98.19 570 ILE A O 1
ATOM 4312 N N . ALA A 1 571 ? -27.971 6.477 2.427 1.00 97.25 571 ALA A N 1
ATOM 4313 C CA . ALA A 1 571 ? -27.177 6.547 1.205 1.00 97.25 571 ALA A CA 1
ATOM 4314 C C . ALA A 1 571 ? -26.455 5.219 0.944 1.00 97.25 571 ALA A C 1
ATOM 4316 O O . ALA A 1 571 ? -26.576 4.665 -0.147 1.00 97.25 571 ALA A O 1
ATOM 4317 N N . ARG A 1 572 ? -25.771 4.666 1.954 1.00 94.69 572 ARG A N 1
ATOM 4318 C CA . ARG A 1 572 ? -25.088 3.370 1.832 1.00 94.69 572 ARG A CA 1
ATOM 4319 C C . ARG A 1 572 ? -26.052 2.234 1.511 1.00 94.69 572 ARG A C 1
ATOM 4321 O O . ARG A 1 572 ? -25.780 1.461 0.603 1.00 94.69 572 ARG A O 1
ATOM 4328 N N . GLU A 1 573 ? -27.187 2.155 2.203 1.00 95.94 573 GLU A N 1
ATOM 4329 C CA . GLU A 1 573 ? -28.187 1.108 1.973 1.00 95.94 573 GLU A CA 1
ATOM 4330 C C . GLU A 1 573 ? -28.686 1.095 0.518 1.00 95.94 573 GLU A C 1
ATOM 4332 O O . GLU A 1 573 ? -28.763 0.035 -0.106 1.00 95.94 573 GLU A O 1
ATOM 4337 N N . GLU A 1 574 ? -29.010 2.259 -0.046 1.00 97.69 574 GLU A N 1
ATOM 4338 C CA . GLU A 1 574 ? -29.504 2.350 -1.423 1.00 97.69 574 GLU A CA 1
ATOM 4339 C C . GLU A 1 574 ? -28.407 2.108 -2.471 1.00 97.69 574 GLU A C 1
ATOM 4341 O O . GLU A 1 574 ? -28.694 1.509 -3.509 1.00 97.69 574 GLU A O 1
ATOM 4346 N N . LEU A 1 575 ? -27.159 2.510 -2.204 1.00 95.44 575 LEU A N 1
ATOM 4347 C CA . LEU A 1 575 ? -26.019 2.203 -3.079 1.00 95.44 575 LEU A CA 1
ATOM 4348 C C . LEU A 1 575 ? -25.726 0.695 -3.112 1.00 95.44 575 LEU A C 1
ATOM 4350 O O . LEU A 1 575 ? -25.572 0.130 -4.198 1.00 95.44 575 LEU A O 1
ATOM 4354 N N . THR A 1 576 ? -25.752 0.029 -1.954 1.00 93.69 576 THR A N 1
ATOM 4355 C CA . THR A 1 576 ? -25.602 -1.430 -1.858 1.00 93.69 576 THR A CA 1
ATOM 4356 C C . THR A 1 576 ? -26.742 -2.158 -2.566 1.00 93.69 576 THR A C 1
ATOM 4358 O O . THR A 1 576 ? -26.495 -3.063 -3.362 1.00 93.69 576 THR A O 1
ATOM 4361 N N . LYS A 1 577 ? -28.003 -1.743 -2.366 1.00 95.62 577 LYS A N 1
ATOM 4362 C CA . LYS A 1 577 ? -29.157 -2.321 -3.090 1.00 95.62 577 LYS A CA 1
ATOM 4363 C C . LYS A 1 577 ? -29.052 -2.162 -4.607 1.00 95.62 577 LYS A C 1
ATOM 4365 O O . LYS A 1 577 ? -29.605 -2.980 -5.339 1.00 95.62 577 LYS A O 1
ATOM 4370 N N . ALA A 1 578 ? -28.385 -1.108 -5.072 1.00 95.25 578 ALA A N 1
ATOM 4371 C CA . ALA A 1 578 ? -28.138 -0.865 -6.487 1.00 95.25 578 ALA A CA 1
ATOM 4372 C C . ALA A 1 578 ? -26.939 -1.657 -7.044 1.00 95.25 578 ALA A C 1
ATOM 4374 O O . ALA A 1 578 ? -26.720 -1.623 -8.251 1.00 95.25 578 ALA A O 1
ATOM 4375 N N . GLY A 1 579 ? -26.183 -2.371 -6.199 1.00 94.06 579 GLY A N 1
ATOM 4376 C CA . GLY A 1 579 ? -25.006 -3.143 -6.605 1.00 94.06 579 GLY A CA 1
ATOM 4377 C C . GLY A 1 579 ? -23.781 -2.289 -6.944 1.00 94.06 579 GLY A C 1
ATOM 4378 O O . GLY A 1 579 ? -22.880 -2.773 -7.619 1.00 94.06 579 GLY A O 1
ATOM 4379 N N . LEU A 1 580 ? -23.735 -1.032 -6.486 1.00 93.06 580 LEU A N 1
ATOM 4380 C CA . LEU A 1 580 ? -22.706 -0.057 -6.880 1.00 93.06 580 LEU A CA 1
ATOM 4381 C C . LEU A 1 580 ? -21.456 -0.067 -5.985 1.00 93.06 580 LEU A C 1
ATOM 4383 O O . LEU A 1 580 ? -20.521 0.696 -6.226 1.00 93.06 580 LEU A O 1
ATOM 4387 N N . ASP A 1 581 ? -21.409 -0.928 -4.965 1.00 87.44 581 ASP A N 1
ATOM 4388 C CA . ASP A 1 581 ? -20.298 -0.993 -4.004 1.00 87.44 581 ASP A CA 1
ATOM 4389 C C . ASP A 1 581 ? -18.947 -1.336 -4.657 1.00 87.44 581 ASP A C 1
ATOM 4391 O O . ASP A 1 581 ? -17.902 -0.947 -4.142 1.00 87.44 581 ASP A O 1
ATOM 4395 N N . GLY A 1 582 ? -18.955 -2.036 -5.799 1.00 84.31 582 GLY A N 1
ATOM 4396 C CA . GLY A 1 582 ? -17.744 -2.341 -6.570 1.00 84.31 582 GLY A CA 1
ATOM 4397 C C . GLY A 1 582 ? -17.277 -1.211 -7.496 1.00 84.31 582 GLY A C 1
ATOM 4398 O O . GLY A 1 582 ? -16.116 -1.193 -7.895 1.00 84.31 582 GLY A O 1
ATOM 4399 N N . GLU A 1 583 ? -18.161 -0.270 -7.840 1.00 87.12 583 GLU A N 1
ATOM 4400 C CA . GLU A 1 583 ? -17.866 0.848 -8.752 1.00 87.12 583 GLU A CA 1
ATOM 4401 C C . GLU A 1 583 ? -17.419 2.109 -7.997 1.00 87.12 583 GLU A C 1
ATOM 4403 O O . GLU A 1 583 ? -16.632 2.922 -8.498 1.00 87.12 583 GLU A O 1
ATOM 4408 N N . ILE A 1 584 ? -17.936 2.280 -6.779 1.00 90.69 584 ILE A N 1
ATOM 4409 C CA . ILE A 1 584 ? -17.701 3.445 -5.932 1.00 90.69 584 ILE A CA 1
ATOM 4410 C C . ILE A 1 584 ? -16.571 3.130 -4.959 1.00 90.69 584 ILE A C 1
ATOM 4412 O O . ILE A 1 584 ? -16.718 2.313 -4.051 1.00 90.69 584 ILE A O 1
ATOM 4416 N N . TRP A 1 585 ? -15.460 3.849 -5.092 1.00 88.50 585 TRP A N 1
ATOM 4417 C CA . TRP A 1 585 ? -14.336 3.718 -4.170 1.00 88.50 585 TRP A CA 1
ATOM 4418 C C . TRP A 1 585 ? -14.687 4.277 -2.783 1.00 88.50 585 TRP A C 1
ATOM 4420 O O . TRP A 1 585 ? -14.423 3.650 -1.755 1.00 88.50 585 TRP A O 1
ATOM 4430 N N . GLN A 1 586 ? -15.330 5.447 -2.750 1.00 92.75 586 GLN A N 1
ATOM 4431 C CA . GLN A 1 586 ? -15.847 6.064 -1.530 1.00 92.75 586 GLN A CA 1
ATOM 4432 C C . GLN A 1 586 ? -17.037 6.971 -1.861 1.00 92.75 586 GLN A C 1
ATOM 4434 O O . GLN A 1 586 ? -17.051 7.623 -2.902 1.00 92.75 586 GLN A O 1
ATOM 4439 N N . CYS A 1 587 ? -18.028 7.046 -0.972 1.00 95.62 587 CYS A N 1
ATOM 4440 C CA . CYS A 1 587 ? -19.107 8.029 -1.058 1.00 95.62 587 CYS A CA 1
ATOM 4441 C C . CYS A 1 587 ? -19.307 8.749 0.282 1.00 95.62 587 CYS A C 1
ATOM 4443 O O . CYS A 1 587 ? -20.189 8.359 1.053 1.00 95.62 587 CYS A O 1
ATOM 4445 N N . PRO A 1 588 ? -18.519 9.796 0.602 1.00 96.69 588 PRO A N 1
ATOM 4446 C CA . PRO A 1 588 ? -18.821 10.643 1.742 1.00 96.69 588 PRO A CA 1
ATOM 4447 C C . PRO A 1 588 ? -20.233 11.231 1.647 1.00 96.69 588 PRO A C 1
ATOM 4449 O O . PRO A 1 588 ? -20.692 11.669 0.589 1.00 96.69 588 PRO A O 1
ATOM 4452 N N . VAL A 1 589 ? -20.921 11.237 2.782 1.00 98.12 589 VAL A N 1
ATOM 4453 C CA . VAL A 1 589 ? -22.142 12.011 2.994 1.00 98.12 589 VAL A CA 1
ATOM 4454 C C . VAL A 1 589 ? -21.755 13.160 3.907 1.00 98.12 589 VAL A C 1
ATOM 4456 O O . VAL A 1 589 ? -21.152 12.918 4.951 1.00 98.12 589 VAL A O 1
ATOM 4459 N N . VAL A 1 590 ? -22.029 14.395 3.488 1.00 98.19 590 VAL A N 1
ATOM 4460 C CA . VAL A 1 590 ? -21.567 15.606 4.184 1.00 98.19 590 VAL A CA 1
ATOM 4461 C C . VAL A 1 590 ? -22.758 16.467 4.586 1.00 98.19 590 VAL A C 1
ATOM 4463 O O . VAL A 1 590 ? -23.635 16.751 3.769 1.00 98.19 590 VAL A O 1
ATOM 4466 N N . LEU A 1 591 ? -22.783 16.906 5.843 1.00 98.06 591 LEU A N 1
ATOM 4467 C CA . LEU A 1 591 ? -23.786 17.817 6.388 1.00 98.06 591 LEU A CA 1
ATOM 4468 C C . LEU A 1 591 ? -23.294 19.264 6.315 1.00 98.06 591 LEU A C 1
ATOM 4470 O O . LEU A 1 591 ? -22.289 19.613 6.935 1.00 98.06 591 LEU A O 1
ATOM 4474 N N . LEU A 1 592 ? -24.041 20.129 5.622 1.00 97.06 592 LEU A N 1
ATOM 4475 C CA . LEU A 1 592 ? -23.795 21.575 5.625 1.00 97.06 592 LEU A CA 1
ATOM 4476 C C . LEU A 1 592 ? -24.490 22.211 6.831 1.00 97.06 592 LEU A C 1
ATOM 4478 O O . LEU A 1 592 ? -25.586 22.768 6.731 1.00 97.06 592 LEU A O 1
ATOM 4482 N N . ALA A 1 593 ? -23.862 22.076 7.995 1.00 91.12 593 ALA A N 1
ATOM 4483 C CA . ALA A 1 593 ? -24.519 22.264 9.283 1.00 91.12 593 ALA A CA 1
ATOM 4484 C C . ALA A 1 593 ? -24.881 23.724 9.594 1.00 91.12 593 ALA A C 1
ATOM 4486 O O . ALA A 1 593 ? -25.834 23.982 10.329 1.00 91.12 593 ALA A O 1
ATOM 4487 N N . ASP A 1 594 ? -24.178 24.683 8.997 1.00 90.75 594 ASP A N 1
ATOM 4488 C CA . ASP A 1 594 ? -24.469 26.113 9.164 1.00 90.75 594 ASP A CA 1
ATOM 4489 C C . ASP A 1 594 ? -25.317 26.688 8.015 1.00 90.75 594 ASP A C 1
ATOM 4491 O O . ASP A 1 594 ? -25.741 27.845 8.053 1.00 90.75 594 ASP A O 1
ATOM 4495 N N . VAL A 1 595 ? -25.642 25.868 7.009 1.00 93.75 595 VAL A N 1
ATOM 4496 C CA . VAL A 1 595 ? -26.521 26.251 5.902 1.00 93.75 595 VAL A CA 1
ATOM 4497 C C . VAL A 1 595 ? -27.949 25.809 6.205 1.00 93.75 595 VAL A C 1
ATOM 4499 O O . VAL A 1 595 ? -28.210 24.664 6.574 1.00 93.75 595 VAL A O 1
ATOM 4502 N N . ARG A 1 596 ? -28.902 26.721 6.000 1.00 91.69 596 ARG A N 1
ATOM 4503 C CA . ARG A 1 596 ? -30.338 26.428 6.052 1.00 91.69 596 ARG A CA 1
ATOM 4504 C C . ARG A 1 596 ? -30.960 26.642 4.684 1.00 91.69 596 ARG A C 1
ATOM 4506 O O . ARG A 1 596 ? -30.722 27.657 4.033 1.00 91.69 596 ARG A O 1
ATOM 4513 N N . SER A 1 597 ? -31.788 25.697 4.265 1.00 91.50 597 SER A N 1
ATOM 4514 C CA . SER A 1 597 ? -32.532 25.765 3.016 1.00 91.50 597 SER A CA 1
ATOM 4515 C C . SER A 1 597 ? -34.028 25.752 3.269 1.00 91.50 597 SER A C 1
ATOM 4517 O O . SER A 1 597 ? -34.507 25.117 4.203 1.00 91.50 597 SER A O 1
ATOM 4519 N N . VAL A 1 598 ? -34.782 26.449 2.423 1.00 90.06 598 VAL A N 1
ATOM 4520 C CA . VAL A 1 598 ? -36.245 26.404 2.458 1.00 90.06 598 VAL A CA 1
ATOM 4521 C C . VAL A 1 598 ? -36.718 25.142 1.742 1.00 90.06 598 VAL A C 1
ATOM 4523 O O . VAL A 1 598 ? -36.267 24.853 0.628 1.00 90.06 598 VAL A O 1
ATOM 4526 N N . GLY A 1 599 ? -37.655 24.436 2.367 1.00 85.38 599 GLY A N 1
ATOM 4527 C CA . GLY A 1 599 ? -38.349 23.285 1.802 1.00 85.38 599 GLY A CA 1
ATOM 4528 C C . GLY A 1 599 ? -39.844 23.325 2.103 1.00 85.38 599 GLY A C 1
ATOM 4529 O O . GLY A 1 599 ? -40.321 24.154 2.885 1.00 85.38 599 GLY A O 1
ATOM 4530 N N . VAL A 1 600 ? -40.577 22.426 1.456 1.00 82.19 600 VAL A N 1
ATOM 4531 C CA . VAL A 1 600 ? -41.971 22.112 1.775 1.00 82.19 600 VAL A CA 1
ATOM 4532 C C . VAL A 1 600 ? -42.024 20.607 1.993 1.00 82.19 600 VAL A C 1
ATOM 4534 O O . VAL A 1 600 ? -41.746 19.847 1.069 1.00 82.19 600 VAL A O 1
ATOM 4537 N N . GLN A 1 601 ? -42.304 20.188 3.224 1.00 75.94 601 GLN A N 1
ATOM 4538 C CA . GLN A 1 601 ? -42.442 18.782 3.613 1.00 75.94 601 GLN A CA 1
ATOM 4539 C C . GLN A 1 601 ? -43.800 18.646 4.311 1.00 75.94 601 GLN A C 1
ATOM 4541 O O . GLN A 1 601 ? -44.058 19.320 5.310 1.00 75.94 601 GLN A O 1
ATOM 4546 N N . GLY A 1 602 ? -44.698 17.838 3.737 1.00 76.25 602 GLY A N 1
ATOM 4547 C CA . GLY A 1 602 ? -46.131 17.901 4.048 1.00 76.25 602 GLY A CA 1
ATOM 4548 C C . GLY A 1 602 ? -46.756 19.218 3.563 1.00 76.25 602 GLY A C 1
ATOM 4549 O O . GLY A 1 602 ? -46.400 19.711 2.496 1.00 76.25 602 GLY A O 1
ATOM 4550 N N . ASP A 1 603 ? -47.638 19.813 4.371 1.00 72.75 603 ASP A N 1
ATOM 4551 C CA . ASP A 1 603 ? -48.302 21.098 4.072 1.00 72.75 603 ASP A CA 1
ATOM 4552 C C . ASP A 1 603 ? -47.576 22.323 4.681 1.00 72.75 603 ASP A C 1
ATOM 4554 O O . ASP A 1 603 ? -48.057 23.455 4.599 1.00 72.75 603 ASP A O 1
ATOM 4558 N N . GLY A 1 604 ? -46.422 22.113 5.330 1.00 75.25 604 GLY A N 1
ATOM 4559 C CA . GLY A 1 604 ? -45.685 23.135 6.079 1.00 75.25 604 GLY A CA 1
ATOM 4560 C C . GLY A 1 604 ? -44.370 23.567 5.423 1.00 75.25 604 GLY A C 1
ATOM 4561 O O . GLY A 1 604 ? -43.688 22.785 4.760 1.00 75.25 604 GLY A O 1
ATOM 4562 N N . ARG A 1 605 ? -43.976 24.827 5.652 1.00 82.75 605 ARG A N 1
ATOM 4563 C CA . ARG A 1 605 ? -42.651 25.340 5.270 1.00 82.75 605 ARG A CA 1
ATOM 4564 C C . ARG A 1 605 ? -41.597 24.853 6.264 1.00 82.75 605 ARG A C 1
ATOM 4566 O O . ARG A 1 605 ? -41.756 25.063 7.464 1.00 82.75 605 ARG A O 1
ATOM 4573 N N . THR A 1 606 ? -40.504 24.283 5.767 1.00 86.44 606 THR A N 1
ATOM 4574 C CA . THR A 1 606 ? -39.387 23.791 6.587 1.00 86.44 606 THR A CA 1
ATOM 4575 C C . THR A 1 606 ? -38.090 24.549 6.312 1.00 86.44 606 THR A C 1
ATOM 4577 O O . THR A 1 606 ? -37.906 25.137 5.242 1.00 86.44 606 THR A O 1
ATOM 4580 N N . TYR A 1 607 ? -37.192 24.537 7.302 1.00 88.81 607 TYR A N 1
ATOM 4581 C CA . TYR A 1 607 ? -35.852 25.129 7.245 1.00 88.81 607 TYR A CA 1
ATOM 4582 C C . TYR A 1 607 ? -34.801 24.100 7.689 1.00 88.81 607 TYR A C 1
ATOM 4584 O O . TYR A 1 607 ? -34.306 24.132 8.816 1.00 88.81 607 TYR A O 1
ATOM 4592 N N . GLY A 1 608 ? -34.492 23.154 6.806 1.00 90.88 608 GLY A N 1
ATOM 4593 C CA . GLY A 1 608 ? -33.537 22.073 7.042 1.00 90.88 608 GLY A CA 1
ATOM 4594 C C . GLY A 1 608 ? -32.126 22.372 6.533 1.00 90.88 608 GLY A C 1
ATOM 4595 O O . GLY A 1 608 ? -31.876 23.382 5.871 1.00 90.88 608 GLY A O 1
ATOM 4596 N N . HIS A 1 609 ? -31.209 21.473 6.854 1.00 94.50 609 HIS A N 1
ATOM 4597 C CA . HIS A 1 609 ? -29.847 21.422 6.355 1.00 94.50 609 HIS A CA 1
ATOM 4598 C C . HIS A 1 609 ? -29.790 20.716 4.995 1.00 94.50 609 HIS A C 1
ATOM 4600 O O . HIS A 1 609 ? -30.507 19.735 4.774 1.00 94.50 609 HIS A O 1
ATOM 4606 N N . PRO A 1 610 ? -28.934 21.180 4.075 1.00 96.69 610 PRO A N 1
ATOM 4607 C CA . PRO A 1 610 ? -28.547 20.393 2.914 1.00 96.69 610 PRO A CA 1
ATOM 4608 C C . PRO A 1 610 ? -27.590 19.248 3.285 1.00 96.69 610 PRO A C 1
ATOM 4610 O O . PRO A 1 610 ? -26.673 19.437 4.089 1.00 96.69 610 PRO A O 1
ATOM 4613 N N . ILE A 1 611 ? -27.760 18.102 2.624 1.00 97.88 611 ILE A N 1
ATOM 4614 C CA . ILE A 1 611 ? -26.785 17.004 2.570 1.00 97.88 611 ILE A CA 1
ATOM 4615 C C . ILE A 1 611 ? -26.111 16.977 1.200 1.00 97.88 611 ILE A C 1
ATOM 4617 O O . ILE A 1 611 ? -26.785 17.099 0.176 1.00 97.88 611 ILE A O 1
ATOM 4621 N N . VAL A 1 612 ? -24.800 16.761 1.178 1.00 98.38 612 VAL A N 1
ATOM 4622 C CA . VAL A 1 612 ? -24.023 16.497 -0.036 1.00 98.38 612 VAL A CA 1
ATOM 4623 C C . VAL A 1 612 ? -23.723 15.003 -0.128 1.00 98.38 612 VAL A C 1
ATOM 4625 O O . VAL A 1 612 ? -23.230 14.409 0.829 1.00 98.38 612 VAL A O 1
ATOM 4628 N N . LEU A 1 613 ? -23.993 14.406 -1.286 1.00 98.44 613 LEU A N 1
ATOM 4629 C CA . LEU A 1 613 ? -23.517 13.079 -1.669 1.00 98.44 613 LEU A CA 1
ATOM 4630 C C . LEU A 1 613 ? -22.244 13.231 -2.504 1.00 98.44 613 LEU A C 1
ATOM 4632 O O . LEU A 1 613 ? -22.231 14.003 -3.468 1.00 98.44 613 LEU A O 1
ATOM 4636 N N . ARG A 1 614 ? -21.192 12.486 -2.158 1.00 97.44 614 ARG A N 1
ATOM 4637 C CA . ARG A 1 614 ? -19.863 12.612 -2.770 1.00 97.44 614 ARG A CA 1
ATOM 4638 C C . ARG A 1 614 ? -19.326 11.281 -3.326 1.00 97.44 614 ARG A C 1
ATOM 4640 O O . ARG A 1 614 ? -18.305 10.796 -2.865 1.00 97.44 614 ARG A O 1
ATOM 4647 N N . PRO A 1 615 ? -19.972 10.646 -4.310 1.00 96.06 615 PRO A N 1
ATOM 4648 C CA . PRO A 1 615 ? -19.475 9.387 -4.856 1.00 96.06 615 PRO A CA 1
ATOM 4649 C C . PRO A 1 615 ? -18.232 9.628 -5.726 1.00 96.06 615 PRO A C 1
ATOM 4651 O O . PRO A 1 615 ? -18.264 10.448 -6.646 1.00 96.06 615 PRO A O 1
ATOM 4654 N N . VAL A 1 616 ? -17.141 8.915 -5.451 1.00 93.25 616 VAL A N 1
ATOM 4655 C CA . VAL A 1 616 ? -15.903 8.978 -6.237 1.00 93.25 616 VAL A CA 1
ATOM 4656 C C . VAL A 1 616 ? -15.395 7.587 -6.605 1.00 93.25 616 VAL A C 1
ATOM 4658 O O . VAL A 1 616 ? -15.522 6.633 -5.833 1.00 93.25 616 VAL A O 1
ATOM 4661 N N . SER A 1 617 ? -14.760 7.497 -7.770 1.00 88.50 617 SER A N 1
ATOM 4662 C CA . SER A 1 617 ? -14.036 6.318 -8.245 1.00 88.50 617 SER A CA 1
ATOM 4663 C C . SER A 1 617 ? -12.555 6.676 -8.387 1.00 88.50 617 SER A C 1
ATOM 4665 O O . SER A 1 617 ? -12.203 7.734 -8.914 1.00 88.50 617 SER A O 1
ATOM 4667 N N . SER A 1 618 ? -11.683 5.812 -7.869 1.00 81.00 618 SER A N 1
ATOM 4668 C CA . SER A 1 618 ? -10.234 6.015 -7.846 1.00 81.00 618 SER A CA 1
ATOM 4669 C C . SER A 1 618 ? -9.505 4.676 -7.727 1.00 81.00 618 SER A C 1
ATOM 4671 O O . SER A 1 618 ? -10.057 3.722 -7.177 1.00 81.00 618 SER A O 1
ATOM 4673 N N . GLU A 1 619 ? -8.269 4.611 -8.225 1.00 67.62 619 GLU A N 1
ATOM 4674 C CA . GLU A 1 619 ? -7.385 3.452 -8.045 1.00 67.62 619 GLU A CA 1
ATOM 4675 C C . GLU A 1 619 ? -6.407 3.629 -6.872 1.00 67.62 619 GLU A C 1
ATOM 4677 O O . GLU A 1 619 ? -6.070 2.635 -6.227 1.00 67.62 619 GLU A O 1
ATOM 4682 N N . ASP A 1 620 ? -5.990 4.868 -6.577 1.00 62.38 620 ASP A N 1
ATOM 4683 C CA . ASP A 1 620 ? -4.906 5.209 -5.636 1.00 62.38 620 ASP A CA 1
ATOM 4684 C C . ASP A 1 620 ? -5.235 6.369 -4.668 1.00 62.38 620 ASP A C 1
ATOM 4686 O O . ASP A 1 620 ? -4.411 6.759 -3.844 1.00 62.38 620 ASP A O 1
ATOM 4690 N N . ALA A 1 621 ? -6.440 6.938 -4.760 1.00 68.62 621 ALA A N 1
ATOM 4691 C CA . ALA A 1 621 ? -6.903 8.142 -4.065 1.00 68.62 621 ALA A CA 1
ATOM 4692 C C . ALA A 1 621 ? -6.098 9.431 -4.334 1.00 68.62 621 ALA A C 1
ATOM 4694 O O . ALA A 1 621 ? -6.475 10.488 -3.812 1.00 68.62 621 ALA A O 1
ATOM 4695 N N . MET A 1 622 ? -5.040 9.404 -5.150 1.00 65.44 622 MET A N 1
ATOM 4696 C CA . MET A 1 622 ? -4.259 10.583 -5.546 1.00 65.44 622 MET A CA 1
ATOM 4697 C C . MET A 1 622 ? -4.993 11.379 -6.617 1.00 65.44 622 MET A C 1
ATOM 4699 O O . MET A 1 622 ? -5.088 12.606 -6.519 1.00 65.44 622 MET A O 1
ATOM 4703 N N . THR A 1 623 ? -5.606 10.674 -7.566 1.00 66.94 623 THR A N 1
ATOM 4704 C CA . THR A 1 623 ? -6.571 11.233 -8.518 1.00 66.94 623 THR A CA 1
ATOM 4705 C C . THR A 1 623 ? -7.904 10.512 -8.378 1.00 66.94 623 THR A C 1
ATOM 4707 O O . THR A 1 623 ? -7.956 9.316 -8.095 1.00 66.94 623 THR A O 1
ATOM 4710 N N . ALA A 1 624 ? -9.007 11.240 -8.502 1.00 80.94 624 ALA A N 1
ATOM 4711 C CA . ALA A 1 624 ? -10.335 10.645 -8.409 1.00 80.94 624 ALA A CA 1
ATOM 4712 C C . ALA A 1 624 ? -11.310 11.407 -9.293 1.00 80.94 624 ALA A C 1
ATOM 4714 O O . ALA A 1 624 ? -11.297 12.639 -9.324 1.00 80.94 624 ALA A O 1
ATOM 4715 N N . ASP A 1 625 ? -12.189 10.681 -9.967 1.00 85.62 625 ASP A N 1
ATOM 4716 C CA . ASP A 1 625 ? -13.312 11.286 -10.671 1.00 85.62 625 ASP A CA 1
ATOM 4717 C C . ASP A 1 625 ? -14.613 10.991 -9.925 1.00 85.62 625 ASP A C 1
ATOM 4719 O O . ASP A 1 625 ? -14.720 9.998 -9.200 1.00 85.62 625 ASP A O 1
ATOM 4723 N N . TRP A 1 626 ? -15.607 11.861 -10.067 1.00 93.19 626 TRP A N 1
ATOM 4724 C CA . TRP A 1 626 ? -16.902 11.633 -9.431 1.00 93.19 626 TRP A CA 1
ATOM 4725 C C . TRP A 1 626 ? -17.650 10.508 -10.159 1.00 93.19 626 TRP A C 1
ATOM 4727 O O . TRP A 1 626 ? -17.651 10.425 -11.392 1.00 93.19 626 TRP A O 1
ATOM 4737 N N . THR A 1 627 ? -18.292 9.611 -9.416 1.00 93.31 627 THR A N 1
ATOM 4738 C CA . THR A 1 627 ? -18.995 8.468 -10.015 1.00 93.31 627 THR A CA 1
ATOM 4739 C C . THR A 1 627 ? -20.349 8.911 -10.563 1.00 93.31 627 THR A C 1
ATOM 4741 O O . THR A 1 627 ? -21.143 9.553 -9.871 1.00 93.31 627 THR A O 1
ATOM 4744 N N . ARG A 1 628 ? -20.643 8.545 -11.815 1.00 93.00 628 ARG A N 1
ATOM 4745 C CA . ARG A 1 628 ? -21.898 8.900 -12.499 1.00 93.00 628 ARG A CA 1
ATOM 4746 C C . ARG A 1 628 ? -23.009 7.964 -12.031 1.00 93.00 628 ARG A C 1
ATOM 4748 O O . ARG A 1 628 ? -23.329 6.988 -12.699 1.00 93.00 628 ARG A O 1
ATOM 4755 N N . LEU A 1 629 ? -23.580 8.259 -10.865 1.00 94.81 629 LEU A N 1
ATOM 4756 C CA . LEU A 1 629 ? -24.663 7.452 -10.305 1.00 94.81 629 LEU A CA 1
ATOM 4757 C C . LEU A 1 629 ? -25.917 7.497 -11.196 1.00 94.81 629 LEU A C 1
ATOM 4759 O O . LEU A 1 629 ? -26.281 8.579 -11.672 1.00 94.81 629 LEU A O 1
ATOM 4763 N N . PRO A 1 630 ? -26.634 6.369 -11.374 1.00 96.56 630 PRO A N 1
ATOM 4764 C CA . PRO A 1 630 ? -27.916 6.367 -12.065 1.00 96.56 630 PRO A CA 1
ATOM 4765 C C . PRO A 1 630 ? -28.903 7.337 -11.404 1.00 96.56 630 PRO A C 1
ATOM 4767 O O . PRO A 1 630 ? -29.084 7.324 -10.183 1.00 96.56 630 PRO A O 1
ATOM 4770 N N . TYR A 1 631 ? -29.585 8.156 -12.208 1.00 97.12 631 TYR A N 1
ATOM 4771 C CA . TYR A 1 631 ? -30.501 9.181 -11.693 1.00 97.12 631 TYR A CA 1
ATOM 4772 C C . TYR A 1 631 ? -31.635 8.607 -10.832 1.00 97.12 631 TYR A C 1
ATOM 4774 O O . TYR A 1 631 ? -32.048 9.246 -9.866 1.00 97.12 631 TYR A O 1
ATOM 4782 N N . ASP A 1 632 ? -32.085 7.383 -11.114 1.00 97.31 632 ASP A N 1
ATOM 4783 C CA . ASP A 1 632 ? -33.104 6.702 -10.308 1.00 97.31 632 ASP A CA 1
ATOM 4784 C C . ASP A 1 632 ? -32.600 6.348 -8.901 1.00 97.31 632 ASP A C 1
ATOM 4786 O O . ASP A 1 632 ? -33.350 6.448 -7.929 1.00 97.31 632 ASP A O 1
ATOM 4790 N N . VAL A 1 633 ? -31.323 5.973 -8.768 1.00 97.19 633 VAL A N 1
ATOM 4791 C CA . VAL A 1 633 ? -30.688 5.696 -7.468 1.00 97.19 633 VAL A CA 1
ATOM 4792 C C . VAL A 1 633 ? -30.537 6.998 -6.682 1.00 97.19 633 VAL A C 1
ATOM 4794 O O . VAL A 1 633 ? -30.937 7.065 -5.520 1.00 97.19 633 VAL A O 1
ATOM 4797 N N . LEU A 1 634 ? -30.068 8.068 -7.334 1.00 97.31 634 LEU A N 1
ATOM 4798 C CA . LEU A 1 634 ? -29.993 9.408 -6.737 1.00 97.31 634 LEU A CA 1
ATOM 4799 C C . LEU A 1 634 ? -31.364 9.906 -6.260 1.00 97.31 634 LEU A C 1
ATOM 4801 O O . LEU A 1 634 ? -31.480 10.453 -5.163 1.00 97.31 634 LEU A O 1
ATOM 4805 N N . SER A 1 635 ? -32.411 9.696 -7.064 1.00 97.62 635 SER A N 1
ATOM 4806 C CA . SER A 1 635 ? -33.782 10.073 -6.715 1.00 97.62 635 SER A CA 1
ATOM 4807 C C . SER A 1 635 ? -34.280 9.315 -5.484 1.00 97.62 635 SER A C 1
ATOM 4809 O O . SER A 1 635 ? -34.829 9.934 -4.572 1.00 97.62 635 SER A O 1
ATOM 4811 N N . LYS A 1 636 ? -34.033 8.000 -5.404 1.00 98.06 636 LYS A N 1
ATOM 4812 C CA . LYS A 1 636 ? -34.376 7.183 -4.229 1.00 98.06 636 LYS A CA 1
ATOM 4813 C C . LYS A 1 636 ? -33.660 7.659 -2.971 1.00 98.06 636 LYS A C 1
ATOM 4815 O O . LYS A 1 636 ? -34.329 7.890 -1.967 1.00 98.06 636 LYS A O 1
ATOM 4820 N N . ILE A 1 637 ? -32.343 7.870 -3.037 1.00 98.12 637 ILE A N 1
ATOM 4821 C CA . ILE A 1 637 ? -31.555 8.375 -1.902 1.00 98.12 637 ILE A CA 1
ATOM 4822 C C . ILE A 1 637 ? -32.102 9.728 -1.442 1.00 98.12 637 ILE A C 1
ATOM 4824 O O . ILE A 1 637 ? -32.396 9.906 -0.263 1.00 98.12 637 ILE A O 1
ATOM 4828 N N . SER A 1 638 ? -32.300 10.665 -2.373 1.00 97.81 638 SER A N 1
ATOM 4829 C CA . SER A 1 638 ? -32.823 12.002 -2.074 1.00 97.81 638 SER A CA 1
ATOM 4830 C C . SER A 1 638 ? -34.198 11.949 -1.401 1.00 97.81 638 SER A C 1
ATOM 4832 O O . SER A 1 638 ? -34.411 12.571 -0.356 1.00 97.81 638 SER A O 1
ATOM 4834 N N . ASN A 1 639 ? -35.119 11.153 -1.951 1.00 97.19 639 ASN A N 1
ATOM 4835 C CA . ASN A 1 639 ? -36.462 10.987 -1.401 1.00 97.19 639 ASN A CA 1
ATOM 4836 C C . ASN A 1 639 ? -36.431 10.354 -0.009 1.00 97.19 639 ASN A C 1
ATOM 4838 O O . ASN A 1 639 ? -37.142 10.815 0.878 1.00 97.19 639 ASN A O 1
ATOM 4842 N N . ARG A 1 640 ? -35.623 9.315 0.209 1.00 98.00 640 ARG A N 1
ATOM 4843 C CA . ARG A 1 640 ? -35.522 8.674 1.524 1.00 98.00 640 ARG A CA 1
ATOM 4844 C C . ARG A 1 640 ? -34.914 9.614 2.558 1.00 98.00 640 ARG A C 1
ATOM 4846 O O . ARG A 1 640 ? -35.530 9.839 3.591 1.00 98.00 640 ARG A O 1
ATOM 4853 N N . ILE A 1 641 ? -33.779 10.249 2.253 1.00 97.62 641 ILE A N 1
ATOM 4854 C CA . ILE A 1 641 ? -33.117 11.184 3.176 1.00 97.62 641 ILE A CA 1
ATOM 4855 C C . ILE A 1 641 ? -34.062 12.324 3.578 1.00 97.62 641 ILE A C 1
ATOM 4857 O O . ILE A 1 641 ? -34.188 12.625 4.760 1.00 97.62 641 ILE A O 1
ATOM 4861 N N . THR A 1 642 ? -34.755 12.941 2.618 1.00 96.06 642 THR A N 1
ATOM 4862 C CA . THR A 1 642 ? -35.650 14.078 2.906 1.00 96.06 642 THR A CA 1
ATOM 4863 C C . THR A 1 642 ? -36.971 13.689 3.571 1.00 96.06 642 THR A C 1
ATOM 4865 O O . THR A 1 642 ? -37.616 14.557 4.150 1.00 96.06 642 THR A O 1
ATOM 4868 N N . ASN A 1 643 ? -37.401 12.427 3.510 1.00 94.19 643 ASN A N 1
ATOM 4869 C CA . ASN A 1 643 ? -38.635 11.981 4.167 1.00 94.19 643 ASN A CA 1
ATOM 4870 C C . ASN A 1 643 ? -38.387 11.317 5.528 1.00 94.19 643 ASN A C 1
ATOM 4872 O O . ASN A 1 643 ? -39.242 11.400 6.406 1.00 94.19 643 ASN A O 1
ATOM 4876 N N . GLU A 1 644 ? -37.251 10.640 5.696 1.00 95.69 644 GLU A N 1
ATOM 4877 C CA . GLU A 1 644 ? -36.952 9.817 6.873 1.00 95.69 644 GLU A CA 1
ATOM 4878 C C . GLU A 1 644 ? -36.069 10.549 7.891 1.00 95.69 644 GLU A C 1
ATOM 4880 O O . GLU A 1 644 ? -36.209 10.312 9.091 1.00 95.69 644 GLU A O 1
ATOM 4885 N N . VAL A 1 645 ? -35.181 11.449 7.447 1.00 95.62 645 VAL A N 1
ATOM 4886 C CA . VAL A 1 645 ? -34.227 12.121 8.338 1.00 95.62 645 VAL A CA 1
ATOM 4887 C C . VAL A 1 645 ? -34.719 13.513 8.701 1.00 95.62 645 VAL A C 1
ATOM 4889 O O . VAL A 1 645 ? -34.960 14.366 7.843 1.00 95.62 645 VAL A O 1
ATOM 4892 N N . ARG A 1 646 ? -34.854 13.759 10.006 1.00 91.38 646 ARG A N 1
ATOM 4893 C CA . ARG A 1 646 ? -35.261 15.071 10.516 1.00 91.38 646 ARG A CA 1
ATOM 4894 C C . ARG A 1 646 ? -34.256 16.152 10.136 1.00 91.38 646 ARG A C 1
ATOM 4896 O O . ARG A 1 646 ? -33.073 15.890 9.944 1.00 91.38 646 ARG A O 1
ATOM 4903 N N . ASP A 1 647 ? -34.746 17.386 10.084 1.00 90.50 647 ASP A N 1
ATOM 4904 C CA . ASP A 1 647 ? -33.935 18.582 9.857 1.00 90.50 647 ASP A CA 1
ATOM 4905 C C . ASP A 1 647 ? -33.138 18.584 8.541 1.00 90.50 647 ASP A C 1
ATOM 4907 O O . ASP A 1 647 ? -32.336 19.491 8.337 1.00 90.50 647 ASP A O 1
ATOM 4911 N N . ILE A 1 648 ? -33.398 17.656 7.612 1.00 94.94 648 ILE A N 1
ATOM 4912 C CA . ILE A 1 648 ? -32.877 17.665 6.242 1.00 94.94 648 ILE A CA 1
ATOM 4913 C C . ILE A 1 648 ? -34.037 17.864 5.274 1.00 94.94 648 ILE A C 1
ATOM 4915 O O . ILE A 1 648 ? -35.075 17.214 5.362 1.00 94.94 648 ILE A O 1
ATOM 4919 N N . ASN A 1 649 ? -33.865 18.775 4.322 1.00 93.56 649 ASN A N 1
ATOM 4920 C CA . ASN A 1 649 ? -34.881 19.050 3.302 1.00 93.56 649 ASN A CA 1
ATOM 4921 C C . ASN A 1 649 ? -34.305 19.238 1.896 1.00 93.56 649 ASN A C 1
ATOM 4923 O O . ASN A 1 649 ? -35.017 19.649 0.977 1.00 93.56 649 ASN A O 1
ATOM 4927 N N . ARG A 1 650 ? -33.008 18.975 1.727 1.00 96.25 650 ARG A N 1
ATOM 4928 C CA . ARG A 1 650 ? -32.320 19.105 0.449 1.00 96.25 650 ARG A CA 1
ATOM 4929 C C . ARG A 1 650 ? -31.146 18.147 0.376 1.00 96.25 650 ARG A C 1
ATOM 4931 O O . ARG A 1 650 ? -30.374 18.041 1.323 1.00 96.25 650 ARG A O 1
ATOM 4938 N N . VAL A 1 651 ? -30.989 17.520 -0.781 1.00 97.62 651 VAL A N 1
ATOM 4939 C CA . VAL A 1 651 ? -29.837 16.683 -1.117 1.00 97.62 651 VAL A CA 1
ATOM 4940 C C . VAL A 1 651 ? -29.206 17.232 -2.391 1.00 97.62 651 VAL A C 1
ATOM 4942 O O . VAL A 1 651 ? -29.918 17.623 -3.318 1.00 97.62 651 VAL A O 1
ATOM 4945 N N . VAL A 1 652 ? -27.880 17.303 -2.422 1.00 97.56 652 VAL A N 1
ATOM 4946 C CA . VAL A 1 652 ? -27.088 17.731 -3.580 1.00 97.56 652 VAL A CA 1
ATOM 4947 C C . VAL A 1 652 ? -26.019 16.688 -3.897 1.00 97.56 652 VAL A C 1
ATOM 4949 O O . VAL A 1 652 ? -25.604 15.935 -3.021 1.00 97.56 652 VAL A O 1
ATOM 4952 N N . LEU A 1 653 ? -25.584 16.639 -5.153 1.00 98.06 653 LEU A N 1
ATOM 4953 C CA . LEU A 1 653 ? -24.513 15.763 -5.625 1.00 98.06 653 LEU A CA 1
ATOM 4954 C C . LEU A 1 653 ? -23.279 16.610 -5.931 1.00 98.06 653 LEU A C 1
ATOM 4956 O O . LEU A 1 653 ? -23.383 17.600 -6.655 1.00 98.06 653 LEU A O 1
ATOM 4960 N N . ASP A 1 654 ? -22.124 16.212 -5.412 1.00 97.81 654 ASP A N 1
ATOM 4961 C CA . ASP A 1 654 ? -20.851 16.838 -5.758 1.00 97.81 654 ASP A CA 1
ATOM 4962 C C . ASP A 1 654 ? -20.252 16.194 -7.016 1.00 97.81 654 ASP A C 1
ATOM 4964 O O . ASP A 1 654 ? -19.897 15.015 -7.027 1.00 97.81 654 ASP A O 1
ATOM 4968 N N . VAL A 1 655 ? -20.123 17.006 -8.066 1.00 96.25 655 VAL A N 1
ATOM 4969 C CA . VAL A 1 655 ? -19.637 16.628 -9.403 1.00 96.25 655 VAL A CA 1
ATOM 4970 C C . VAL A 1 655 ? -18.219 17.146 -9.688 1.00 96.25 655 VAL A C 1
ATOM 4972 O O . VAL A 1 655 ? -17.837 17.339 -10.842 1.00 96.25 655 VAL A O 1
ATOM 4975 N N . THR A 1 656 ? -17.437 17.423 -8.643 1.00 87.94 656 THR A N 1
ATOM 4976 C CA . THR A 1 656 ? -16.075 17.974 -8.755 1.00 87.94 656 THR A CA 1
ATOM 4977 C C . THR A 1 656 ? -15.037 16.853 -8.797 1.00 87.94 656 THR A C 1
ATOM 4979 O O . THR A 1 656 ? -14.996 16.037 -7.888 1.00 87.94 656 THR A O 1
ATOM 4982 N N . SER A 1 657 ? -14.151 16.776 -9.783 1.00 80.88 657 SER A N 1
ATOM 4983 C CA . SER A 1 657 ? -13.061 15.781 -9.763 1.00 80.88 657 SER A CA 1
ATOM 4984 C C . SER A 1 657 ? -11.936 16.193 -8.790 1.00 80.88 657 SER A C 1
ATOM 4986 O O . SER A 1 657 ? -11.870 17.345 -8.346 1.00 80.88 657 SER A O 1
ATOM 4988 N N . LYS A 1 658 ? -11.048 15.257 -8.438 1.00 79.31 658 LYS A N 1
ATOM 4989 C CA . LYS A 1 658 ? -9.769 15.515 -7.764 1.00 79.31 658 LYS A CA 1
ATOM 4990 C C . LYS A 1 658 ? -8.642 15.342 -8.787 1.00 79.31 658 LYS A C 1
ATOM 4992 O O . LYS A 1 658 ? -8.368 14.195 -9.157 1.00 79.31 658 LYS A O 1
ATOM 4997 N N . PRO A 1 659 ? -7.954 16.425 -9.204 1.00 68.19 659 PRO A N 1
ATOM 4998 C CA . PRO A 1 659 ? -8.194 17.858 -8.918 1.00 68.19 659 PRO A CA 1
ATOM 4999 C C . PRO A 1 659 ? -9.401 18.462 -9.689 1.00 68.19 659 PRO A C 1
ATOM 5001 O O . PRO A 1 659 ? -9.850 17.851 -10.659 1.00 68.19 659 PRO A O 1
ATOM 5004 N N . PRO A 1 660 ? -9.927 19.659 -9.315 1.00 80.50 660 PRO A N 1
ATOM 5005 C CA . PRO A 1 660 ? -9.402 20.604 -8.317 1.00 80.50 660 PRO A CA 1
ATOM 5006 C C . PRO A 1 660 ? -9.912 20.397 -6.882 1.00 80.50 660 PRO A C 1
ATOM 5008 O O . PRO A 1 660 ? -9.385 21.031 -5.972 1.00 80.50 660 PRO A O 1
ATOM 5011 N N . GLY A 1 661 ? -10.931 19.563 -6.665 1.00 83.69 661 GLY A N 1
ATOM 5012 C CA . GLY A 1 661 ? -11.461 19.282 -5.330 1.00 83.69 661 GLY A CA 1
ATOM 5013 C C . GLY A 1 661 ? -10.663 18.213 -4.580 1.00 83.69 661 GLY A C 1
ATOM 5014 O O . GLY A 1 661 ? -9.746 17.594 -5.119 1.00 83.69 661 GLY A O 1
ATOM 5015 N N . THR A 1 662 ? -11.056 17.952 -3.338 1.00 88.44 662 THR A N 1
ATOM 5016 C CA . THR A 1 662 ? -10.645 16.778 -2.552 1.00 88.44 662 THR A CA 1
ATOM 5017 C C . THR A 1 662 ? -11.786 15.755 -2.478 1.00 88.44 662 THR A C 1
ATOM 5019 O O . THR A 1 662 ? -12.891 16.000 -2.971 1.00 88.44 662 THR A O 1
ATOM 5022 N N . ILE A 1 663 ? -11.515 14.557 -1.944 1.00 90.88 663 ILE A N 1
ATOM 5023 C CA . ILE A 1 663 ? -12.562 13.536 -1.764 1.00 90.88 663 ILE A CA 1
ATOM 5024 C C . ILE A 1 663 ? -13.466 13.915 -0.584 1.00 90.88 663 ILE A C 1
ATOM 5026 O O . ILE A 1 663 ? -14.675 14.019 -0.759 1.00 90.88 663 ILE A O 1
ATOM 5030 N N . GLU A 1 664 ? -12.879 14.166 0.587 1.00 94.56 664 GLU A N 1
ATOM 5031 C CA . GLU A 1 664 ? -13.580 14.744 1.741 1.00 94.56 664 GLU A CA 1
ATOM 5032 C C . GLU A 1 664 ? -13.715 16.274 1.565 1.00 94.56 664 GLU A C 1
ATOM 5034 O O . GLU A 1 664 ? -12.949 16.885 0.812 1.00 94.56 664 GLU A O 1
ATOM 5039 N N . TRP A 1 665 ? -14.702 16.885 2.229 1.00 94.75 665 TRP A N 1
ATOM 5040 C CA . TRP A 1 665 ? -14.993 18.330 2.144 1.00 94.75 665 TRP A CA 1
ATOM 5041 C C . TRP A 1 665 ? -14.200 19.194 3.140 1.00 94.75 665 TRP A C 1
ATOM 5043 O O . TRP A 1 665 ? -14.180 20.416 3.004 1.00 94.75 665 TRP A O 1
ATOM 5053 N N . GLU A 1 666 ? -13.549 18.559 4.113 1.00 91.62 666 GLU A N 1
ATOM 5054 C CA . GLU A 1 666 ? -12.695 19.139 5.157 1.00 91.62 666 GLU A CA 1
ATOM 5055 C C . GLU A 1 666 ? -11.519 18.211 5.450 1.00 91.62 666 GLU A C 1
ATOM 5057 O O . GLU A 1 666 ? -11.591 17.023 5.055 1.00 91.62 666 GLU A O 1
#

Radius of gyration: 33.61 Å; chains: 1; bounding box: 127×56×76 Å

pLDDT: mean 86.35, std 12.85, range [26.88, 98.44]

Sequence (666 aa):
MPAAPKLATFPAIRGALKFYQICSVITGVGLLLLCTEMVLKYTPLHVELFLGGSGGFLWFAQVIDRGDGLVSTGDGVNLSLGILIVHGWFYVVYLFACFRVWSLMRWNFARFLLLATGGVVPLASFFLEVRVARDVRRYLAEPAETEQRPVLVVDFGAQYAQLIARRVREAGVYSEIVPHTATAEEIAAKSPVGIILSGGPSSVYEAGAPSLDPGVFDLGVPTLGICYGFQVMAQALGGEVANTGLREYGATDAALTGSGGVLLGGQPGEQNVWMSHGDQVAKAPEGFEVLASTAATPVAAFGDDERCFYGVQWHPEVKHSDHGQEVIENFLHKAAGLPADWNSGNVIAEQVARIREQVGSGRVLSALSGGVDSAVSTALVHEAVGDQLTAVFVDHGLLRKGEREQVEQDYVASTGVRLITVDAREQFLTALSGVSDPEEKRKIIGREFIRSFEKVQSELVAEAAAEGEPIRFLVQGTLYPDVVESGGGTGTANIKSHHNVGGLPEDLQFELVEPLRTLFKDEVRAIGRELGLPEAIVARQPFPGPGLGIRIVGEVTADRLEILRDADAIAREELTKAGLDGEIWQCPVVLLADVRSVGVQGDGRTYGHPIVLRPVSSEDAMTADWTRLPYDVLSKISNRITNEVRDINRVVLDVTSKPPGTIEWE

Organism: NCBI:txid2022672